Protein AF-0000000075576598 (afdb_homodimer)

Solvent-accessible surface area (backbone atoms only — not comparable to full-atom values): 20747 Å² total; per-residue (Å²): 128,81,46,74,63,54,49,51,51,50,49,50,48,50,45,45,48,57,36,39,49,54,46,30,32,75,62,30,85,80,53,54,67,56,58,34,17,59,72,52,70,47,54,59,67,58,51,39,74,74,27,81,37,72,65,52,43,52,38,51,49,52,49,52,54,37,48,53,52,48,55,60,49,48,61,40,56,72,62,70,50,54,66,66,57,51,54,49,52,55,50,52,56,44,54,78,41,38,56,36,50,44,39,42,68,51,42,44,83,76,47,56,69,68,45,43,50,52,52,50,50,40,52,48,51,52,46,51,48,50,48,62,47,44,48,62,36,48,76,67,63,42,39,50,99,58,61,64,68,55,57,48,44,45,53,52,6,37,55,49,38,47,52,65,44,22,86,79,75,39,93,67,62,47,59,71,75,38,41,66,60,51,51,54,49,50,51,57,36,46,36,102,127,79,47,75,65,53,50,50,49,51,49,48,49,49,45,46,49,57,33,39,47,54,48,30,31,74,62,30,85,80,54,53,68,58,59,36,17,59,73,51,70,48,52,58,65,58,51,39,74,76,28,82,38,71,66,52,43,52,36,52,49,52,49,54,54,35,48,52,53,47,55,60,48,50,61,41,57,71,63,70,50,54,65,67,58,52,54,51,51,55,50,52,56,43,55,77,40,38,56,36,50,43,39,42,68,52,41,42,83,76,46,57,69,68,45,42,50,52,52,50,50,40,52,48,52,52,47,52,48,50,48,63,49,45,49,62,37,48,76,68,63,43,40,50,98,59,62,65,68,55,56,47,43,46,53,51,6,36,53,49,39,48,52,65,44,22,86,80,74,39,94,67,62,48,61,71,75,38,40,67,60,53,51,56,50,50,50,57,34,43,36,102

pLDDT: mean 93.0, std 6.24, range [63.25, 98.06]

InterPro domains:
  IPR001647 DNA-binding HTH domain, TetR-type [PF00440] (16-57)
  IPR001647 DNA-binding HTH domain, TetR-type [PR00455] (16-29)
  IPR001647 DNA-binding HTH domain, TetR-type [PR00455] (36-59)
  IPR001647 DNA-binding HTH domain, TetR-type [PS50977] (10-69)
  IPR009057 Homedomain-like superfamily [SSF46689] (3-84)
  IPR050624 Nucleoid occlusion factor SlmA/HTH-type transcriptional regulator [PTHR43479] (4-173)

Nearest PDB structures (foldseek):
  3vpr-assembly2_C  TM=7.554E-01  e=9.595E-07  Thermus thermophilus HB8
  6el2-assembly1_B  TM=7.027E-01  e=1.702E-04  Sulfolobus acidocaldarius
  4mxm-assembly1_B  TM=6.887E-01  e=2.163E-04  Pseudomonas fluorescens A506
  2hku-assembly1_B  TM=6.327E-01  e=2.062E-04  Rhodococcus jostii RHA1
  3dcf-assembly1_B  TM=6.807E-01  e=5.921E-04  Thermobifida fusca YX

Sequence (384 aa):
METKRQLQKAATRKLILDTAYQVYAEQGFTATTNKIAQAANVSHGTIFVHFPTVENLISCLLEEFGIEINEQLHSLSEQDENLETFLDAHITILIRYEKFYQRLISEISLLPEQARFIYINMQSVVSFHLNNVLIRYQTKNLIKDIPMHLIFNTWLGLLHYYLSNSFIFTTGSVLTEFKDELISNYIKLIKKMETKRQLQKAATRKLILDTAYQVYAEQGFTATTNKIAQAANVSHGTIFVHFPTVENLISCLLEEFGIEINEQLHSLSEQDENLETFLDAHITILIRYEKFYQRLISEISLLPEQARFIYINMQSVVSFHLNNVLIRYQTKNLIKDIPMHLIFNTWLGLLHYYLSNSFIFTTGSVLTEFKDELISNYIKLIKK

Organism: Acetobacterium woodii (strain ATCC 29683 / DSM 1030 / JCM 2381 / KCTC 1655 / WB1) (NCBI:txid931626)

Secondary structure (DSSP, 8-state):
---HHHHHHHHHHHHHHHHHHHHHHHH-TT--HHHHHHHHTS-HHHHHHH-SSHHHHHHHHHHHHHHHHHHHHHHHHHTT--HHHHHHHHHHHHHHTHHHHHHHHHHGGGS-HHHHHHHHHHHHHHHHHHHHHHHHHHHTT-B-S--HHHHHHHHHHHHHHHHHTHHHH-SS-HHHHHHHHHHHHHHHHHB-/---HHHHHHHHHHHHHHHHHHHHHHHH-TT--HHHHHHHHTS-HHHHHHH-SSHHHHHHHHHHHHHHHHHHHHHHHHHTT--HHHHHHHHHHHHHHTHHHHHHHHHHGGGS-HHHHHHHHHHHHHHHHHHHHHHHHHHHTT-B-S--HHHHHHHHHHHHHHHHHTHHHH-SS-HHHHHHHHHHHHHHHHHB-

Radius of gyration: 23.35 Å; Cα contacts (8 Å, |Δi|>4): 388; chains: 2; bounding box: 58×81×36 Å

Structure (mmCIF, N/CA/C/O backbone):
data_AF-0000000075576598-model_v1
#
loop_
_entity.id
_entity.type
_entity.pdbx_description
1 polymer 'Transcriptional regulator TetR family'
#
loop_
_atom_site.group_PDB
_atom_site.id
_atom_site.type_symbol
_atom_site.label_atom_id
_atom_site.label_alt_id
_atom_site.label_comp_id
_atom_site.label_asym_id
_atom_site.label_entity_id
_atom_site.label_seq_id
_atom_site.pdbx_PDB_ins_code
_atom_site.Cartn_x
_atom_site.Cartn_y
_atom_site.Cartn_z
_atom_site.occupancy
_atom_site.B_iso_or_equiv
_atom_site.auth_seq_id
_atom_site.auth_comp_id
_atom_site.auth_asym_id
_atom_site.auth_atom_id
_atom_site.pdbx_PDB_model_num
ATOM 1 N N . MET A 1 1 ? 8.547 -40.344 -20.578 1 63.53 1 MET A N 1
ATOM 2 C CA . MET A 1 1 ? 9.031 -40.594 -19.219 1 63.53 1 MET A CA 1
ATOM 3 C C . MET A 1 1 ? 10.188 -39.656 -18.891 1 63.53 1 MET A C 1
ATOM 5 O O . MET A 1 1 ? 11.133 -39.5 -19.672 1 63.53 1 MET A O 1
ATOM 9 N N . GLU A 1 2 ? 9.922 -38.656 -17.969 1 73.94 2 GLU A N 1
ATOM 10 C CA . GLU A 1 2 ? 10.992 -37.719 -17.688 1 73.94 2 GLU A CA 1
ATOM 11 C C . GLU A 1 2 ? 12.266 -38.438 -17.234 1 73.94 2 GLU A C 1
ATOM 13 O O . GLU A 1 2 ? 12.211 -39.375 -16.438 1 73.94 2 GLU A O 1
ATOM 18 N N . THR A 1 3 ? 13.344 -38.438 -17.859 1 83.69 3 THR A N 1
ATOM 19 C CA . THR A 1 3 ? 14.641 -39 -17.516 1 83.69 3 THR A CA 1
ATOM 20 C C . THR A 1 3 ? 15.102 -38.5 -16.141 1 83.69 3 THR A C 1
ATOM 22 O O . THR A 1 3 ? 14.547 -37.531 -15.617 1 83.69 3 THR A O 1
ATOM 25 N N . LYS A 1 4 ? 15.828 -39.344 -15.438 1 86.94 4 LYS A N 1
ATOM 26 C CA . LYS A 1 4 ? 16.391 -38.969 -14.133 1 86.94 4 LYS A CA 1
ATOM 27 C C . LYS A 1 4 ? 16.969 -37.562 -14.164 1 86.94 4 LYS A C 1
ATOM 29 O O . LYS A 1 4 ? 16.797 -36.781 -13.211 1 86.94 4 LYS A O 1
ATOM 34 N N . ARG A 1 5 ? 17.578 -37.219 -15.25 1 88.31 5 ARG A N 1
ATOM 35 C CA . ARG A 1 5 ? 18.203 -35.906 -15.406 1 88.31 5 ARG A CA 1
ATOM 36 C C . ARG A 1 5 ? 17.156 -34.812 -15.453 1 88.31 5 ARG A C 1
ATOM 38 O O . ARG A 1 5 ? 17.344 -33.75 -14.867 1 88.31 5 ARG A O 1
ATOM 45 N N . GLN A 1 6 ? 16.109 -35.031 -16.203 1 87.69 6 GLN A N 1
ATOM 46 C CA . GLN A 1 6 ? 15.031 -34.062 -16.312 1 87.69 6 GLN A CA 1
ATOM 47 C C . GLN A 1 6 ? 14.352 -33.844 -14.961 1 87.69 6 GLN A C 1
ATOM 49 O O . GLN A 1 6 ? 14 -32.719 -14.617 1 87.69 6 GLN A O 1
ATOM 54 N N . LEU A 1 7 ? 14.258 -34.844 -14.219 1 88.94 7 LEU A N 1
ATOM 55 C CA . LEU A 1 7 ? 13.648 -34.781 -12.898 1 88.94 7 LEU A CA 1
ATOM 56 C C . LEU A 1 7 ? 14.531 -33.969 -11.938 1 88.94 7 LEU A C 1
ATOM 58 O O . LEU A 1 7 ? 14.023 -33.188 -11.133 1 88.94 7 LEU A O 1
ATOM 62 N N . GLN A 1 8 ? 15.766 -34.281 -12.016 1 89 8 GLN A N 1
ATOM 63 C CA . GLN A 1 8 ? 16.703 -33.562 -11.164 1 89 8 GLN A CA 1
ATOM 64 C C . GLN A 1 8 ? 16.734 -32.062 -11.516 1 89 8 GLN A C 1
ATOM 66 O O . GLN A 1 8 ? 16.812 -31.234 -10.625 1 89 8 GLN A O 1
ATOM 71 N N . LYS A 1 9 ? 16.672 -31.812 -12.805 1 91.31 9 LYS A N 1
ATOM 72 C CA . LYS A 1 9 ? 16.656 -30.422 -13.266 1 91.31 9 LYS A CA 1
ATOM 73 C C . LYS A 1 9 ? 15.406 -29.703 -12.766 1 91.31 9 LYS A C 1
ATOM 75 O O . LYS A 1 9 ? 15.484 -28.562 -12.297 1 91.31 9 LYS A O 1
ATOM 80 N N . ALA A 1 10 ? 14.336 -30.391 -12.891 1 92.25 10 ALA A N 1
ATOM 81 C CA . ALA A 1 10 ? 13.078 -29.812 -12.438 1 92.25 10 ALA A CA 1
ATOM 82 C C . ALA A 1 10 ? 13.086 -29.594 -10.922 1 92.25 10 ALA A C 1
ATOM 84 O O . ALA A 1 10 ? 12.562 -28.594 -10.43 1 92.25 10 ALA A O 1
ATOM 85 N N . ALA A 1 11 ? 13.656 -30.469 -10.234 1 94 11 ALA A N 1
ATOM 86 C CA . ALA A 1 11 ? 13.742 -30.375 -8.781 1 94 11 ALA A CA 1
ATOM 87 C C . ALA A 1 11 ? 14.625 -29.203 -8.359 1 94 11 ALA A C 1
ATOM 89 O O . ALA A 1 11 ? 14.305 -28.484 -7.406 1 94 11 ALA A O 1
ATOM 90 N N . THR A 1 12 ? 15.719 -29.047 -9.078 1 95.06 12 THR A N 1
ATOM 91 C CA . THR A 1 12 ? 16.609 -27.938 -8.789 1 95.06 12 THR A CA 1
ATOM 92 C C . THR A 1 12 ? 15.938 -26.594 -9.086 1 95.06 12 THR A C 1
ATOM 94 O O . THR A 1 12 ? 16.062 -25.656 -8.305 1 95.06 12 THR A O 1
ATOM 97 N N . ARG A 1 13 ? 15.273 -26.578 -10.195 1 95.75 13 ARG A N 1
ATOM 98 C CA . ARG A 1 13 ? 14.547 -25.359 -10.57 1 95.75 13 ARG A CA 1
ATOM 99 C C . ARG A 1 13 ? 13.531 -24.984 -9.492 1 95.75 13 ARG A C 1
ATOM 101 O O . ARG A 1 13 ? 13.438 -23.812 -9.102 1 95.75 13 ARG A O 1
ATOM 108 N N . LYS A 1 14 ? 12.781 -25.969 -9.023 1 96 14 LYS A N 1
ATOM 109 C CA . LYS A 1 14 ? 11.797 -25.75 -7.973 1 96 14 LYS A CA 1
ATOM 110 C C . LYS A 1 14 ? 12.461 -25.281 -6.68 1 96 14 LYS A C 1
ATOM 112 O O . LYS A 1 14 ? 11.961 -24.375 -6.004 1 96 14 LYS A O 1
ATOM 117 N N . LEU A 1 15 ? 13.523 -25.906 -6.363 1 96.62 15 LEU A N 1
ATOM 118 C CA . LEU A 1 15 ? 14.281 -25.531 -5.172 1 96.62 15 LEU A CA 1
ATOM 119 C C . LEU A 1 15 ? 14.711 -24.078 -5.234 1 96.62 15 LEU A C 1
ATOM 121 O O . LEU A 1 15 ? 14.594 -23.344 -4.246 1 96.62 15 LEU A O 1
ATOM 125 N N . ILE A 1 16 ? 15.172 -23.688 -6.391 1 96.88 16 ILE A N 1
ATOM 126 C CA . ILE A 1 16 ? 15.633 -22.312 -6.582 1 96.88 16 ILE A CA 1
ATOM 127 C C . ILE A 1 16 ? 14.469 -21.344 -6.418 1 96.88 16 ILE A C 1
ATOM 129 O O . ILE A 1 16 ? 14.578 -20.328 -5.727 1 96.88 16 ILE A O 1
ATOM 133 N N . LEU A 1 17 ? 13.375 -21.688 -7.004 1 96.62 17 LEU A N 1
ATOM 134 C CA . LEU A 1 17 ? 12.195 -20.828 -6.922 1 96.62 17 LEU A CA 1
ATOM 135 C C . LEU A 1 17 ? 11.703 -20.719 -5.484 1 96.62 17 LEU A C 1
ATOM 137 O O . LEU A 1 17 ? 11.422 -19.609 -5.004 1 96.62 17 LEU A O 1
ATOM 141 N N . ASP A 1 18 ? 11.648 -21.828 -4.805 1 96.38 18 ASP A N 1
ATOM 142 C CA . ASP A 1 18 ? 11.203 -21.828 -3.414 1 96.38 18 ASP A CA 1
ATOM 143 C C . ASP A 1 18 ? 12.125 -20.984 -2.535 1 96.38 18 ASP A C 1
ATOM 145 O O . ASP A 1 18 ? 11.648 -20.266 -1.661 1 96.38 18 ASP A O 1
ATOM 149 N N . THR A 1 19 ? 13.352 -21.125 -2.797 1 97.69 19 THR A N 1
ATOM 150 C CA . THR A 1 19 ? 14.336 -20.344 -2.047 1 97.69 19 THR A CA 1
ATOM 151 C C . THR A 1 19 ? 14.227 -18.859 -2.371 1 97.69 19 THR A C 1
ATOM 153 O O . THR A 1 19 ? 14.352 -18.016 -1.483 1 97.69 19 THR A O 1
ATOM 156 N N . ALA A 1 20 ? 14.023 -18.594 -3.635 1 97.31 20 ALA A N 1
ATOM 157 C CA . ALA A 1 20 ? 13.867 -17.203 -4.059 1 97.31 20 ALA A CA 1
ATOM 158 C C . ALA A 1 20 ? 12.688 -16.547 -3.348 1 97.31 20 ALA A C 1
ATOM 160 O O . ALA A 1 20 ? 12.781 -15.383 -2.928 1 97.31 20 ALA A O 1
ATOM 161 N N . TYR A 1 21 ? 11.602 -17.266 -3.139 1 96.31 21 TYR A N 1
ATOM 162 C CA . TYR A 1 21 ? 10.461 -16.766 -2.391 1 96.31 21 TYR A CA 1
ATOM 163 C C . TYR A 1 21 ? 10.883 -16.266 -1.012 1 96.31 21 TYR A C 1
ATOM 165 O O . TYR A 1 21 ? 10.523 -15.164 -0.6 1 96.31 21 TYR A O 1
ATOM 173 N N . GLN A 1 22 ? 11.656 -17.062 -0.402 1 96.25 22 GLN A N 1
ATOM 174 C CA . GLN A 1 22 ? 12.07 -16.766 0.968 1 96.25 22 GLN A CA 1
ATOM 175 C C . GLN A 1 22 ? 13.031 -15.586 1.016 1 96.25 22 GLN A C 1
ATOM 177 O O . GLN A 1 22 ? 12.891 -14.703 1.867 1 96.25 22 GLN A O 1
ATOM 182 N N . VAL A 1 23 ? 13.953 -15.586 0.118 1 97.5 23 VAL A N 1
ATOM 183 C CA . VAL A 1 23 ? 14.969 -14.539 0.1 1 97.5 23 VAL A CA 1
ATOM 184 C C . VAL A 1 23 ? 14.312 -13.188 -0.215 1 97.5 23 VAL A C 1
ATOM 186 O O . VAL A 1 23 ? 14.562 -12.195 0.472 1 97.5 23 VAL A O 1
ATOM 189 N N . TYR A 1 24 ? 13.438 -13.195 -1.215 1 96.56 24 TYR A N 1
ATOM 190 C CA . TYR A 1 24 ? 12.773 -11.961 -1.596 1 96.56 24 TYR A CA 1
ATOM 191 C C . TYR A 1 24 ? 11.812 -11.5 -0.504 1 96.56 24 TYR A C 1
ATOM 193 O O . TYR A 1 24 ? 11.633 -10.297 -0.291 1 96.56 24 TYR A O 1
ATOM 201 N N . ALA A 1 25 ? 11.219 -12.422 0.207 1 95 25 ALA A N 1
ATOM 202 C CA . ALA A 1 25 ? 10.344 -12.07 1.32 1 95 25 ALA A CA 1
ATOM 203 C C . ALA A 1 25 ? 11.117 -11.359 2.428 1 95 25 ALA A C 1
ATOM 205 O O . ALA A 1 25 ? 10.617 -10.406 3.023 1 95 25 ALA A O 1
ATOM 206 N N . GLU A 1 26 ? 12.312 -11.75 2.654 1 93.38 26 GLU A N 1
ATOM 207 C CA . GLU A 1 26 ? 13.102 -11.25 3.779 1 93.38 26 GLU A CA 1
ATOM 208 C C . GLU A 1 26 ? 13.922 -10.023 3.385 1 93.38 26 GLU A C 1
ATOM 210 O O . GLU A 1 26 ? 14.023 -9.07 4.156 1 93.38 26 GLU A O 1
ATOM 215 N N . GLN A 1 27 ? 14.422 -10.062 2.162 1 93.5 27 GLN A N 1
ATOM 216 C CA . GLN A 1 27 ? 15.43 -9.062 1.827 1 93.5 27 GLN A CA 1
ATOM 217 C C . GLN A 1 27 ? 14.93 -8.125 0.729 1 93.5 27 GLN A C 1
ATOM 219 O O . GLN A 1 27 ? 15.578 -7.121 0.423 1 93.5 27 GLN A O 1
ATOM 224 N N . GLY A 1 28 ? 13.781 -8.461 0.166 1 93.56 28 GLY A N 1
ATOM 225 C CA . GLY A 1 28 ? 13.273 -7.645 -0.929 1 93.56 28 GLY A CA 1
ATOM 226 C C . GLY A 1 28 ? 13.789 -8.086 -2.287 1 93.56 28 GLY A C 1
ATOM 227 O O . GLY A 1 28 ? 14.648 -8.961 -2.375 1 93.56 28 GLY A O 1
ATOM 228 N N . PHE A 1 29 ? 13.367 -7.426 -3.328 1 94.5 29 PHE A N 1
ATOM 229 C CA . PHE A 1 29 ? 13.656 -7.84 -4.695 1 94.5 29 PHE A CA 1
ATOM 230 C C . PHE A 1 29 ? 15.023 -7.324 -5.145 1 94.5 29 PHE A C 1
ATOM 232 O O . PHE A 1 29 ? 15.477 -7.641 -6.242 1 94.5 29 PHE A O 1
ATOM 239 N N . THR A 1 30 ? 15.672 -6.594 -4.309 1 91.31 30 THR A N 1
ATOM 240 C CA . THR A 1 30 ? 17.016 -6.129 -4.609 1 91.31 30 THR A CA 1
ATOM 241 C C . THR A 1 30 ? 18.047 -7.18 -4.215 1 91.31 30 THR A C 1
ATOM 243 O O . THR A 1 30 ? 19.234 -7.043 -4.531 1 91.31 30 THR A O 1
ATOM 246 N N . ALA A 1 31 ? 17.562 -8.164 -3.529 1 94.94 31 ALA A N 1
ATOM 247 C CA . ALA A 1 31 ? 18.484 -9.25 -3.166 1 94.94 31 ALA A CA 1
ATOM 248 C C . ALA A 1 31 ? 19.141 -9.852 -4.406 1 94.94 31 ALA A C 1
ATOM 250 O O . ALA A 1 31 ? 18.484 -10.039 -5.43 1 94.94 31 ALA A O 1
ATOM 251 N N . THR A 1 32 ? 20.359 -10.188 -4.309 1 94.94 32 THR A N 1
ATOM 252 C CA . THR A 1 32 ? 21.125 -10.68 -5.449 1 94.94 32 THR A CA 1
ATOM 253 C C . THR A 1 32 ? 20.859 -12.164 -5.672 1 94.94 32 THR A C 1
ATOM 255 O O . THR A 1 32 ? 20.438 -12.875 -4.754 1 94.94 32 THR A O 1
ATOM 258 N N . THR A 1 33 ? 21.172 -12.562 -6.906 1 96.38 33 THR A N 1
ATOM 259 C CA . THR A 1 33 ? 21.016 -13.977 -7.227 1 96.38 33 THR A CA 1
ATOM 260 C C . THR A 1 33 ? 22.047 -14.812 -6.465 1 96.38 33 THR A C 1
ATOM 262 O O . THR A 1 33 ? 21.828 -15.992 -6.199 1 96.38 33 THR A O 1
ATOM 265 N N . ASN A 1 34 ? 23.109 -14.188 -6.062 1 96.69 34 ASN A N 1
ATOM 266 C CA . ASN A 1 34 ? 24.109 -14.883 -5.25 1 96.69 34 ASN A CA 1
ATOM 267 C C . ASN A 1 34 ? 23.531 -15.297 -3.898 1 96.69 34 ASN A C 1
ATOM 269 O O . ASN A 1 34 ? 23.812 -16.391 -3.41 1 96.69 34 ASN A O 1
ATOM 273 N N . LYS A 1 35 ? 22.797 -14.516 -3.291 1 97.56 35 LYS A N 1
ATOM 274 C CA . LYS A 1 35 ? 22.156 -14.844 -2.018 1 97.56 35 LYS A CA 1
ATOM 275 C C . LYS A 1 35 ? 21.203 -16.016 -2.166 1 97.56 35 LYS A C 1
ATOM 277 O O . LYS A 1 35 ? 21.109 -16.875 -1.283 1 97.56 35 LYS A O 1
ATOM 282 N N . ILE A 1 36 ? 20.5 -16.047 -3.277 1 97.81 36 ILE A N 1
ATOM 283 C CA . ILE A 1 36 ? 19.562 -17.141 -3.557 1 97.81 36 ILE A CA 1
ATOM 284 C C . ILE A 1 36 ? 20.344 -18.438 -3.764 1 97.81 36 ILE A C 1
ATOM 286 O O . ILE A 1 36 ? 19.953 -19.484 -3.232 1 97.81 36 ILE A O 1
ATOM 290 N N . ALA A 1 37 ? 21.422 -18.344 -4.492 1 98.06 37 ALA A N 1
ATOM 291 C CA . ALA A 1 37 ? 22.266 -19.516 -4.742 1 98.06 37 ALA A CA 1
ATOM 292 C C . ALA A 1 37 ? 22.797 -20.094 -3.434 1 98.06 37 ALA A C 1
ATOM 294 O O . ALA A 1 37 ? 22.719 -21.297 -3.199 1 98.06 37 ALA A O 1
ATOM 295 N N . GLN A 1 38 ? 23.281 -19.203 -2.617 1 97.81 38 GLN A N 1
ATOM 296 C CA . GLN A 1 38 ? 23.828 -19.609 -1.327 1 97.81 38 GLN A CA 1
ATOM 297 C C . GLN A 1 38 ? 22.75 -20.266 -0.458 1 97.81 38 GLN A C 1
ATOM 299 O O . GLN A 1 38 ? 22.984 -21.312 0.131 1 97.81 38 GLN A O 1
ATOM 304 N N . ALA A 1 39 ? 21.656 -19.672 -0.454 1 97.25 39 ALA A N 1
ATOM 305 C CA . ALA A 1 39 ? 20.562 -20.188 0.366 1 97.25 39 ALA A CA 1
ATOM 306 C C . ALA A 1 39 ? 20.062 -21.531 -0.16 1 97.25 39 ALA A C 1
ATOM 308 O O . ALA A 1 39 ? 19.641 -22.391 0.616 1 97.25 39 ALA A O 1
ATOM 309 N N . ALA A 1 40 ? 20.078 -21.703 -1.452 1 97.25 40 ALA A N 1
ATOM 310 C CA . ALA A 1 40 ? 19.609 -22.938 -2.09 1 97.25 40 ALA A CA 1
ATOM 311 C C . ALA A 1 40 ? 20.719 -23.969 -2.137 1 97.25 40 ALA A C 1
ATOM 313 O O . ALA A 1 40 ? 20.484 -25.109 -2.553 1 97.25 40 ALA A O 1
ATOM 314 N N . ASN A 1 41 ? 21.859 -23.562 -1.749 1 97.38 41 ASN A N 1
ATOM 315 C CA . ASN A 1 41 ? 23.031 -24.438 -1.771 1 97.38 41 ASN A CA 1
ATOM 316 C C . ASN A 1 41 ? 23.312 -24.938 -3.182 1 97.38 41 ASN A C 1
ATOM 318 O O . ASN A 1 41 ? 23.484 -26.141 -3.393 1 97.38 41 ASN A O 1
ATOM 322 N N . VAL A 1 42 ? 23.344 -24.047 -4.098 1 96.94 42 VAL A N 1
ATOM 323 C CA . VAL A 1 42 ? 23.734 -24.312 -5.48 1 96.94 42 VAL A CA 1
ATOM 324 C C . VAL A 1 42 ? 24.75 -23.25 -5.93 1 96.94 42 VAL A C 1
ATOM 326 O O . VAL A 1 42 ? 24.938 -22.25 -5.254 1 96.94 42 VAL A O 1
ATOM 329 N N . SER A 1 43 ? 25.422 -23.547 -6.98 1 95.31 43 SER A N 1
ATOM 330 C CA . SER A 1 43 ? 26.344 -22.562 -7.516 1 95.31 43 SER A CA 1
ATOM 331 C C . SER A 1 43 ? 25.609 -21.391 -8.148 1 95.31 43 SER A C 1
ATOM 333 O O . SER A 1 43 ? 24.453 -21.531 -8.586 1 95.31 43 SER A O 1
ATOM 335 N N . HIS A 1 44 ? 26.219 -20.266 -8.125 1 95.38 44 HIS A N 1
ATOM 336 C CA . HIS A 1 44 ? 25.625 -19.094 -8.758 1 95.38 44 HIS A CA 1
ATOM 337 C C . HIS A 1 44 ? 25.328 -19.344 -10.234 1 95.38 44 HIS A C 1
ATOM 339 O O . HIS A 1 44 ? 24.281 -18.922 -10.742 1 95.38 44 HIS A O 1
ATOM 345 N N . GLY A 1 45 ? 26.203 -20.047 -10.93 1 95.12 45 GLY A N 1
ATOM 346 C CA . GLY A 1 45 ? 26 -20.406 -12.328 1 95.12 45 GLY A CA 1
ATOM 347 C C . GLY A 1 45 ? 24.766 -21.266 -12.547 1 95.12 45 GLY A C 1
ATOM 348 O O . GLY A 1 45 ? 24.094 -21.141 -13.57 1 95.12 45 GLY A O 1
ATOM 349 N N . THR A 1 46 ? 24.516 -22.156 -11.633 1 95.69 46 THR A N 1
ATOM 350 C CA . THR A 1 46 ? 23.359 -23.047 -11.703 1 95.69 46 THR A CA 1
ATOM 351 C C . THR A 1 46 ? 22.062 -22.25 -11.789 1 95.69 46 THR A C 1
ATOM 353 O O . THR A 1 46 ? 21.125 -22.641 -12.5 1 95.69 46 THR A O 1
ATOM 356 N N . ILE A 1 47 ? 21.984 -21.078 -11.094 1 97.06 47 ILE A N 1
ATOM 357 C CA . ILE A 1 47 ? 20.812 -20.203 -11.156 1 97.06 47 ILE A CA 1
ATOM 358 C C . ILE A 1 47 ? 20.547 -19.797 -12.602 1 97.06 47 ILE A C 1
ATOM 360 O O . ILE A 1 47 ? 19.422 -19.906 -13.094 1 97.06 47 ILE A O 1
ATOM 364 N N . PHE A 1 48 ? 21.562 -19.5 -13.344 1 96 48 PHE A N 1
ATOM 365 C CA . PHE A 1 48 ? 21.422 -18.906 -14.672 1 96 48 PHE A CA 1
ATOM 366 C C . PHE A 1 48 ? 21.219 -20 -15.719 1 96 48 PHE A C 1
ATOM 368 O O . PHE A 1 48 ? 20.781 -19.719 -16.844 1 96 48 PHE A O 1
ATOM 375 N N . VAL A 1 49 ? 21.625 -21.188 -15.391 1 95.88 49 VAL A N 1
ATOM 376 C CA . VAL A 1 49 ? 21.266 -22.328 -16.234 1 95.88 49 VAL A CA 1
ATOM 377 C C . VAL A 1 49 ? 19.75 -22.453 -16.312 1 95.88 49 VAL A C 1
ATOM 379 O O . VAL A 1 49 ? 19.188 -22.734 -17.375 1 95.88 49 VAL A O 1
ATOM 382 N N . HIS A 1 50 ? 19.125 -22.203 -15.195 1 96.5 50 HIS A N 1
ATOM 383 C CA . HIS A 1 50 ? 17.688 -22.375 -15.102 1 96.5 50 HIS A CA 1
ATOM 384 C C . HIS A 1 50 ? 16.953 -21.062 -15.398 1 96.5 50 HIS A C 1
ATOM 386 O O . HIS A 1 50 ? 15.828 -21.078 -15.906 1 96.5 50 HIS A O 1
ATOM 392 N N . PHE A 1 51 ? 17.578 -19.938 -15.023 1 97.5 51 PHE A N 1
ATOM 393 C CA . PHE A 1 51 ? 17.031 -18.594 -15.195 1 97.5 51 PHE A CA 1
ATOM 394 C C . PHE A 1 51 ? 18.047 -17.656 -15.82 1 97.5 51 PHE A C 1
ATOM 396 O O . PHE A 1 51 ? 18.859 -17.047 -15.109 1 97.5 51 PHE A O 1
ATOM 403 N N . PRO A 1 52 ? 17.922 -17.469 -17.094 1 96.38 52 PRO A N 1
ATOM 404 C CA . PRO A 1 52 ? 18.969 -16.781 -17.828 1 96.38 52 PRO A CA 1
ATOM 405 C C . PRO A 1 52 ? 19.219 -15.352 -17.328 1 96.38 52 PRO A C 1
ATOM 407 O O . PRO A 1 52 ? 20.312 -14.812 -17.5 1 96.38 52 PRO A O 1
ATOM 410 N N . THR A 1 53 ? 18.078 -14.742 -16.812 1 95.62 53 THR A N 1
ATOM 411 C CA . THR A 1 53 ? 18.203 -13.398 -16.25 1 95.62 53 THR A CA 1
ATOM 412 C C . THR A 1 53 ? 17.453 -13.289 -14.93 1 95.62 53 THR A C 1
ATOM 414 O O . THR A 1 53 ? 16.594 -14.109 -14.633 1 95.62 53 THR A O 1
ATOM 417 N N . VAL A 1 54 ? 17.844 -12.32 -14.195 1 95.25 54 VAL A N 1
ATOM 418 C CA . VAL A 1 54 ? 17.141 -12.047 -12.945 1 95.25 54 VAL A CA 1
ATOM 419 C C . VAL A 1 54 ? 15.672 -11.75 -13.227 1 95.25 54 VAL A C 1
ATOM 421 O O . VAL A 1 54 ? 14.789 -12.18 -12.477 1 95.25 54 VAL A O 1
ATOM 424 N N . GLU A 1 55 ? 15.391 -11.047 -14.312 1 95.81 55 GLU A N 1
ATOM 425 C CA . GLU A 1 55 ? 14.023 -10.734 -14.719 1 95.81 55 GLU A CA 1
ATOM 426 C C . GLU A 1 55 ? 13.227 -12.008 -15 1 95.81 55 GLU A C 1
ATOM 428 O O . GLU A 1 55 ? 12.055 -12.109 -14.633 1 95.81 55 GLU A O 1
ATOM 433 N N . ASN A 1 56 ? 13.891 -12.852 -15.664 1 96.88 56 ASN A N 1
ATOM 434 C CA . ASN A 1 56 ? 13.242 -14.133 -15.938 1 96.88 56 ASN A CA 1
ATOM 435 C C . ASN A 1 56 ? 12.914 -14.891 -14.656 1 96.88 56 ASN A C 1
ATOM 437 O O . ASN A 1 56 ? 11.844 -15.484 -14.539 1 96.88 56 ASN A O 1
ATOM 441 N N . LEU A 1 57 ? 13.852 -14.922 -13.742 1 97.12 57 LEU A N 1
ATOM 442 C CA . LEU A 1 57 ? 13.625 -15.57 -12.453 1 97.12 57 LEU A CA 1
ATOM 443 C C . LEU A 1 57 ? 12.406 -14.984 -11.75 1 97.12 57 LEU A C 1
ATOM 445 O O . LEU A 1 57 ? 11.516 -15.719 -11.32 1 97.12 57 LEU A O 1
ATOM 449 N N . ILE A 1 58 ? 12.328 -13.633 -11.711 1 97.44 58 ILE A N 1
ATOM 450 C CA . ILE A 1 58 ? 11.242 -12.922 -11.039 1 97.44 58 ILE A CA 1
ATOM 451 C C . ILE A 1 58 ? 9.922 -13.211 -11.75 1 97.44 58 ILE A C 1
ATOM 453 O O . ILE A 1 58 ? 8.906 -13.469 -11.109 1 97.44 58 ILE A O 1
ATOM 457 N N . SER A 1 59 ? 9.953 -13.195 -13.062 1 97.31 59 SER A N 1
ATOM 458 C CA . SER A 1 59 ? 8.758 -13.484 -13.844 1 97.31 59 SER A CA 1
ATOM 459 C C . SER A 1 59 ? 8.234 -14.883 -13.555 1 97.31 59 SER A C 1
ATOM 461 O O . SER A 1 59 ? 7.031 -15.078 -13.352 1 97.31 59 SER A O 1
ATOM 463 N N . CYS A 1 60 ? 9.117 -15.82 -13.523 1 96.81 60 CYS A N 1
ATOM 464 C CA . CYS A 1 60 ? 8.734 -17.203 -13.258 1 96.81 60 CYS A CA 1
ATOM 465 C C . CYS A 1 60 ? 8.164 -17.344 -11.852 1 96.81 60 CYS A C 1
ATOM 467 O O . CYS A 1 60 ? 7.184 -18.062 -11.641 1 96.81 60 CYS A O 1
ATOM 469 N N . LEU A 1 61 ? 8.781 -16.688 -10.945 1 96.75 61 LEU A N 1
ATOM 470 C CA . LEU A 1 61 ? 8.305 -16.688 -9.57 1 96.75 61 LEU A CA 1
ATOM 471 C C . LEU A 1 61 ? 6.875 -16.172 -9.484 1 96.75 61 LEU A C 1
ATOM 473 O O . LEU A 1 61 ? 6.016 -16.812 -8.867 1 96.75 61 LEU A O 1
ATOM 477 N N . LEU A 1 62 ? 6.594 -15.039 -10.094 1 97.62 62 LEU A N 1
ATOM 478 C CA . LEU A 1 62 ? 5.277 -14.406 -10.062 1 97.62 62 LEU A CA 1
ATOM 479 C C . LEU A 1 62 ? 4.254 -15.258 -10.812 1 97.62 62 LEU A C 1
ATOM 481 O O . LEU A 1 62 ? 3.094 -15.344 -10.398 1 97.62 62 LEU A O 1
ATOM 485 N N . GLU A 1 63 ? 4.703 -15.836 -11.906 1 97.12 63 GLU A N 1
ATOM 486 C CA . GLU A 1 63 ? 3.811 -16.703 -12.672 1 97.12 63 GLU A CA 1
ATOM 487 C C . GLU A 1 63 ? 3.354 -17.891 -11.836 1 97.12 63 GLU A C 1
ATOM 489 O O . GLU A 1 63 ? 2.168 -18.234 -11.828 1 97.12 63 GLU A O 1
ATOM 494 N N . GLU A 1 64 ? 4.301 -18.484 -11.195 1 95.62 64 GLU A N 1
ATOM 495 C CA . GLU A 1 64 ? 3.965 -19.625 -10.344 1 95.62 64 GLU A CA 1
ATOM 496 C C . GLU A 1 64 ? 3.012 -19.203 -9.227 1 95.62 64 GLU A C 1
ATOM 498 O O . GLU A 1 64 ? 2.055 -19.922 -8.922 1 95.62 64 GLU A O 1
ATOM 503 N N . PHE A 1 65 ? 3.299 -18.109 -8.594 1 95.88 65 PHE A N 1
ATOM 504 C CA . PHE A 1 65 ? 2.426 -17.562 -7.562 1 95.88 65 PHE A CA 1
ATOM 505 C C . PHE A 1 65 ? 1.025 -17.328 -8.109 1 95.88 65 PHE A C 1
ATOM 507 O O . PHE A 1 65 ? 0.031 -17.672 -7.477 1 95.88 65 PHE A O 1
ATOM 514 N N . GLY A 1 66 ? 0.934 -16.75 -9.305 1 95.69 66 GLY A N 1
ATOM 515 C CA . GLY A 1 66 ? -0.339 -16.5 -9.961 1 95.69 66 GLY A CA 1
ATOM 516 C C . GLY A 1 66 ? -1.112 -17.766 -10.273 1 95.69 66 GLY A C 1
ATOM 517 O O . GLY A 1 66 ? -2.338 -17.797 -10.148 1 95.69 66 GLY A O 1
ATOM 518 N N . ILE A 1 67 ? -0.398 -18.766 -10.672 1 94.62 67 ILE A N 1
ATOM 519 C CA . ILE A 1 67 ? -1.016 -20.047 -10.992 1 94.62 67 ILE A CA 1
ATOM 520 C C . ILE A 1 67 ? -1.651 -20.641 -9.734 1 94.62 67 ILE A C 1
ATOM 522 O O . ILE A 1 67 ? -2.77 -21.172 -9.789 1 94.62 67 ILE A O 1
ATOM 526 N N . GLU A 1 68 ? -0.961 -20.531 -8.656 1 93.5 68 GLU A N 1
ATOM 527 C CA . GLU A 1 68 ? -1.498 -21.047 -7.398 1 93.5 68 GLU A CA 1
ATOM 528 C C . GLU A 1 68 ? -2.787 -20.328 -7.016 1 93.5 68 GLU A C 1
ATOM 530 O O . GLU A 1 68 ? -3.756 -20.953 -6.594 1 93.5 68 GLU A O 1
ATOM 535 N N . ILE A 1 69 ? -2.791 -19.016 -7.164 1 94.38 69 ILE A N 1
ATOM 536 C CA . ILE A 1 69 ? -3.977 -18.219 -6.867 1 94.38 69 ILE A CA 1
ATOM 537 C C . ILE A 1 69 ? -5.125 -18.641 -7.777 1 94.38 69 ILE A C 1
ATOM 539 O O . ILE A 1 69 ? -6.234 -18.906 -7.305 1 94.38 69 ILE A O 1
ATOM 543 N N . ASN A 1 70 ? -4.785 -18.734 -9.023 1 93.62 70 ASN A N 1
ATOM 544 C CA . ASN A 1 70 ? -5.801 -19.109 -10.008 1 93.62 70 ASN A CA 1
ATOM 545 C C . ASN A 1 70 ? -6.391 -20.484 -9.703 1 93.62 70 ASN A C 1
ATOM 547 O O . ASN A 1 70 ? -7.605 -20.672 -9.758 1 93.62 70 ASN A O 1
ATOM 551 N N . GLU A 1 71 ? -5.539 -21.406 -9.406 1 91.62 71 GLU A N 1
ATOM 552 C CA . GLU A 1 71 ? -5.992 -22.766 -9.148 1 91.62 71 GLU A CA 1
ATOM 553 C C . GLU A 1 71 ? -6.895 -22.828 -7.918 1 91.62 71 GLU A C 1
ATOM 555 O O . GLU A 1 71 ? -7.91 -23.531 -7.922 1 91.62 71 GLU A O 1
ATOM 560 N N . GLN A 1 72 ? -6.516 -22.125 -6.914 1 89.19 72 GLN A N 1
ATOM 561 C CA . GLN A 1 72 ? -7.301 -22.109 -5.684 1 89.19 72 GLN A CA 1
ATOM 562 C C . GLN A 1 72 ? -8.664 -21.469 -5.906 1 89.19 72 GLN A C 1
ATOM 564 O O . GLN A 1 72 ? -9.68 -21.969 -5.43 1 89.19 72 GLN A O 1
ATOM 569 N N . LEU A 1 73 ? -8.727 -20.375 -6.648 1 90.88 73 LEU A N 1
ATOM 570 C CA . LEU A 1 73 ? -9.953 -19.609 -6.832 1 90.88 73 LEU A CA 1
ATOM 571 C C . LEU A 1 73 ? -10.828 -20.234 -7.91 1 90.88 73 LEU A C 1
ATOM 573 O O . LEU A 1 73 ? -12.055 -20.156 -7.844 1 90.88 73 LEU A O 1
ATOM 577 N N . HIS A 1 74 ? -10.195 -20.844 -8.898 1 84.62 74 HIS A N 1
ATOM 578 C CA . HIS A 1 74 ? -10.938 -21.469 -9.984 1 84.62 74 HIS A CA 1
ATOM 579 C C . HIS A 1 74 ? -11.797 -22.625 -9.461 1 84.62 74 HIS A C 1
ATOM 581 O O . HIS A 1 74 ? -12.969 -22.734 -9.828 1 84.62 74 HIS A O 1
ATOM 587 N N . SER A 1 75 ? -11.266 -23.406 -8.656 1 78.5 75 SER A N 1
ATOM 588 C CA . SER A 1 75 ? -12 -24.547 -8.125 1 78.5 75 SER A CA 1
ATOM 589 C C . SER A 1 75 ? -13.211 -24.094 -7.32 1 78.5 75 SER A C 1
ATOM 591 O O . SER A 1 75 ? -14.266 -24.75 -7.363 1 78.5 75 SER A O 1
ATOM 593 N N . LEU A 1 76 ? -13.109 -22.969 -6.68 1 75.62 76 LEU A N 1
ATOM 594 C CA . LEU A 1 76 ? -14.18 -22.453 -5.84 1 75.62 76 LEU A CA 1
ATOM 595 C C . LEU A 1 76 ? -15.258 -21.781 -6.684 1 75.62 76 LEU A C 1
ATOM 597 O O . LEU A 1 76 ? -16.453 -21.906 -6.398 1 75.62 76 LEU A O 1
ATOM 601 N N . SER A 1 77 ? -14.836 -21.062 -7.621 1 66.62 77 SER A N 1
ATOM 602 C CA . SER A 1 77 ? -15.766 -20.344 -8.477 1 66.62 77 SER A CA 1
ATOM 603 C C . SER A 1 77 ? -16.656 -21.297 -9.266 1 66.62 77 SER A C 1
ATOM 605 O O . SER A 1 77 ? -17.812 -20.984 -9.539 1 66.62 77 SER A O 1
ATOM 607 N N . GLU A 1 78 ? -16.078 -22.375 -9.562 1 67.94 78 GLU A N 1
ATOM 608 C CA . GLU A 1 78 ? -16.844 -23.359 -10.32 1 67.94 78 GLU A CA 1
ATOM 609 C C . GLU A 1 78 ? -17.875 -24.062 -9.43 1 67.94 78 GLU A C 1
ATOM 611 O O . GLU A 1 78 ? -18.906 -24.531 -9.914 1 67.94 78 GLU A O 1
ATOM 616 N N . GLN A 1 79 ? -17.594 -24.047 -8.234 1 66.62 79 GLN A N 1
ATOM 617 C CA . GLN A 1 79 ? -18.453 -24.812 -7.336 1 66.62 79 GLN A CA 1
ATOM 618 C C . GLN A 1 79 ? -19.531 -23.922 -6.723 1 66.62 79 GLN A C 1
ATOM 620 O O . GLN A 1 79 ? -20.281 -24.359 -5.84 1 66.62 79 GLN A O 1
ATOM 625 N N . ASP A 1 80 ? -19.922 -22.906 -7.316 1 63.5 80 ASP A N 1
ATOM 626 C CA . ASP A 1 80 ? -20.969 -21.984 -6.902 1 63.5 80 ASP A CA 1
ATOM 627 C C . ASP A 1 80 ? -20.812 -21.594 -5.434 1 63.5 80 ASP A C 1
ATOM 629 O O . ASP A 1 80 ? -21.797 -21.609 -4.68 1 63.5 80 ASP A O 1
ATOM 633 N N . GLU A 1 81 ? -19.672 -21.375 -5.023 1 70.25 81 GLU A N 1
ATOM 634 C CA . GLU A 1 81 ? -19.438 -21.062 -3.615 1 70.25 81 GLU A CA 1
ATOM 635 C C . GLU A 1 81 ? -19.844 -19.625 -3.307 1 70.25 81 GLU A C 1
ATOM 637 O O . GLU A 1 81 ? -20.016 -18.812 -4.219 1 70.25 81 GLU A O 1
ATOM 642 N N . ASN A 1 82 ? -20.297 -19.375 -2.053 1 86.38 82 ASN A N 1
ATOM 643 C CA . ASN A 1 82 ? -20.75 -18.062 -1.595 1 86.38 82 ASN A CA 1
ATOM 644 C C . ASN A 1 82 ? -19.562 -17.094 -1.446 1 86.38 82 ASN A C 1
ATOM 646 O O . ASN A 1 82 ? -18.406 -17.5 -1.547 1 86.38 82 ASN A O 1
ATOM 650 N N . LEU A 1 83 ? -19.844 -15.914 -1.44 1 91.31 83 LEU A N 1
ATOM 651 C CA . LEU A 1 83 ? -18.875 -14.812 -1.396 1 91.31 83 LEU A CA 1
ATOM 652 C C . LEU A 1 83 ? -17.906 -14.992 -0.24 1 91.31 83 LEU A C 1
ATOM 654 O O . LEU A 1 83 ? -16.688 -14.797 -0.404 1 91.31 83 LEU A O 1
ATOM 658 N N . GLU A 1 84 ? -18.391 -15.453 0.873 1 93.5 84 GLU A N 1
ATOM 659 C CA . GLU A 1 84 ? -17.562 -15.656 2.053 1 93.5 84 GLU A CA 1
ATOM 660 C C . GLU A 1 84 ? -16.484 -16.703 1.792 1 93.5 84 GLU A C 1
ATOM 662 O O . GLU A 1 84 ? -15.328 -16.531 2.174 1 93.5 84 GLU A O 1
ATOM 667 N N . THR A 1 85 ? -16.875 -17.781 1.178 1 92.62 85 THR A N 1
ATOM 668 C CA . THR A 1 85 ? -15.945 -18.859 0.871 1 92.62 85 THR A CA 1
ATOM 669 C C . THR A 1 85 ? -14.875 -18.406 -0.113 1 92.62 85 THR A C 1
ATOM 671 O O . THR A 1 85 ? -13.703 -18.766 0.02 1 92.62 85 THR A O 1
ATOM 674 N N . PHE A 1 86 ? -15.289 -17.656 -1.062 1 93.12 86 PHE A N 1
ATOM 675 C CA . PHE A 1 86 ? -14.352 -17.109 -2.041 1 93.12 86 PHE A CA 1
ATOM 676 C C . PHE A 1 86 ? -13.312 -16.219 -1.367 1 93.12 86 PHE A C 1
ATOM 678 O O . PHE A 1 86 ? -12.109 -16.391 -1.592 1 93.12 86 PHE A O 1
ATOM 685 N N . LEU A 1 87 ? -13.789 -15.258 -0.58 1 96.06 87 LEU A N 1
ATOM 686 C CA . LEU A 1 87 ? -12.898 -14.328 0.104 1 96.06 87 LEU A CA 1
ATOM 687 C C . LEU A 1 87 ? -11.961 -15.07 1.048 1 96.06 87 LEU A C 1
ATOM 689 O O . LEU A 1 87 ? -10.773 -14.734 1.141 1 96.06 87 LEU A O 1
ATOM 693 N N . ASP A 1 88 ? -12.492 -16.078 1.703 1 95.81 88 ASP A N 1
ATOM 694 C CA . ASP A 1 88 ? -11.688 -16.906 2.604 1 95.81 88 ASP A CA 1
ATOM 695 C C . ASP A 1 88 ? -10.57 -17.609 1.848 1 95.81 88 ASP A C 1
ATOM 697 O O . ASP A 1 88 ? -9.43 -17.656 2.311 1 95.81 88 ASP A O 1
ATOM 701 N N . ALA A 1 89 ? -10.867 -18.141 0.715 1 94.31 89 ALA A N 1
ATOM 702 C CA . ALA A 1 89 ? -9.883 -18.844 -0.109 1 94.31 89 ALA A CA 1
ATOM 703 C C . ALA A 1 89 ? -8.797 -17.906 -0.591 1 94.31 89 ALA A C 1
ATOM 705 O O . ALA A 1 89 ? -7.613 -18.25 -0.589 1 94.31 89 ALA A O 1
ATOM 706 N N . HIS A 1 90 ? -9.211 -16.719 -1.031 1 96.06 90 HIS A N 1
ATOM 707 C CA . HIS A 1 90 ? -8.25 -15.727 -1.496 1 96.06 90 HIS A CA 1
ATOM 708 C C . HIS A 1 90 ? -7.27 -15.352 -0.391 1 96.06 90 HIS A C 1
ATOM 710 O O . HIS A 1 90 ? -6.051 -15.375 -0.599 1 96.06 90 HIS A O 1
ATOM 716 N N . ILE A 1 91 ? -7.754 -15.078 0.808 1 97.31 91 ILE A N 1
ATOM 717 C CA . ILE A 1 91 ? -6.91 -14.688 1.932 1 97.31 91 ILE A CA 1
ATOM 718 C C . ILE A 1 91 ? -6.016 -15.859 2.334 1 97.31 91 ILE A C 1
ATOM 720 O O . ILE A 1 91 ? -4.848 -15.664 2.686 1 97.31 91 ILE A O 1
ATOM 724 N N . THR A 1 92 ? -6.551 -17.031 2.291 1 95.56 92 THR A N 1
ATOM 725 C CA . THR A 1 92 ? -5.812 -18.219 2.713 1 95.56 92 THR A CA 1
ATOM 726 C C . THR A 1 92 ? -4.57 -18.422 1.849 1 95.56 92 THR A C 1
ATOM 728 O O . THR A 1 92 ? -3.494 -18.719 2.363 1 95.56 92 THR A O 1
ATOM 731 N N . ILE A 1 93 ? -4.727 -18.25 0.583 1 94.88 93 ILE A N 1
ATOM 732 C CA . ILE A 1 93 ? -3.574 -18.391 -0.298 1 94.88 93 ILE A CA 1
ATOM 733 C C . ILE A 1 93 ? -2.568 -17.281 -0.026 1 94.88 93 ILE A C 1
ATOM 735 O O . ILE A 1 93 ? -1.356 -17.5 -0.063 1 94.88 93 ILE A O 1
ATOM 739 N N . LEU A 1 94 ? -3.045 -16.062 0.234 1 97.06 94 LEU A N 1
ATOM 740 C CA . LEU A 1 94 ? -2.154 -14.945 0.517 1 97.06 94 LEU A CA 1
ATOM 741 C C . LEU A 1 94 ? -1.39 -15.172 1.816 1 97.06 94 LEU A C 1
ATOM 743 O O . LEU A 1 94 ? -0.23 -14.773 1.938 1 97.06 94 LEU A O 1
ATOM 747 N N . ILE A 1 95 ? -2.055 -15.82 2.795 1 97.12 95 ILE A N 1
ATOM 748 C CA . ILE A 1 95 ? -1.426 -16.109 4.078 1 97.12 95 ILE A CA 1
ATOM 749 C C . ILE A 1 95 ? -0.216 -17.016 3.861 1 97.12 95 ILE A C 1
ATOM 751 O O . ILE A 1 95 ? 0.828 -16.828 4.492 1 97.12 95 ILE A O 1
ATOM 755 N N . ARG A 1 96 ? -0.325 -17.938 2.939 1 94 96 ARG A N 1
ATOM 756 C CA . ARG A 1 96 ? 0.752 -18.891 2.658 1 94 96 ARG A CA 1
ATOM 757 C C . ARG A 1 96 ? 2 -18.156 2.168 1 94 96 ARG A C 1
ATOM 759 O O . ARG A 1 96 ? 3.123 -18.594 2.428 1 94 96 ARG A O 1
ATOM 766 N N . TYR A 1 97 ? 1.805 -17.078 1.515 1 94.62 97 TYR A N 1
ATOM 767 C CA . TYR A 1 97 ? 2.902 -16.312 0.945 1 94.62 97 TYR A CA 1
ATOM 768 C C . TYR A 1 97 ? 2.926 -14.891 1.513 1 94.62 97 TYR A C 1
ATOM 770 O O . TYR A 1 97 ? 3.285 -13.945 0.813 1 94.62 97 TYR A O 1
ATOM 778 N N . GLU A 1 98 ? 2.506 -14.719 2.668 1 96.38 98 GLU A N 1
ATOM 779 C CA . GLU A 1 98 ? 2.162 -13.406 3.209 1 96.38 98 GLU A CA 1
ATOM 780 C C . GLU A 1 98 ? 3.355 -12.461 3.156 1 96.38 98 GLU A C 1
ATOM 782 O O . GLU A 1 98 ? 3.244 -11.336 2.652 1 96.38 98 GLU A 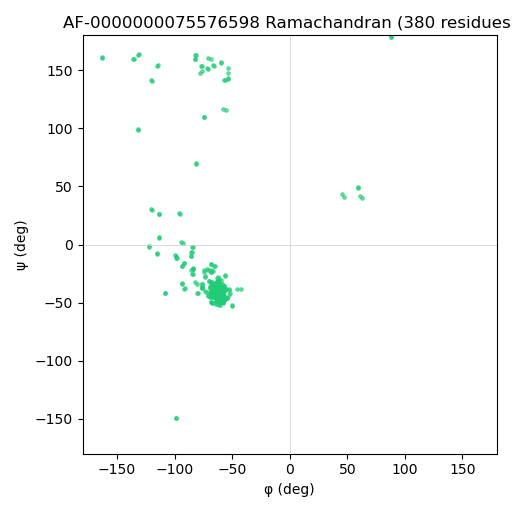O 1
ATOM 787 N N . LYS A 1 99 ? 4.512 -12.914 3.633 1 95.06 99 LYS A N 1
ATOM 788 C CA . LYS A 1 99 ? 5.688 -12.055 3.666 1 95.06 99 LYS A CA 1
ATOM 789 C C . LYS A 1 99 ? 6.156 -11.703 2.256 1 95.06 99 LYS A C 1
ATOM 791 O O . LYS A 1 99 ? 6.562 -10.57 1.992 1 95.06 99 LYS A O 1
ATOM 796 N N . PHE A 1 100 ? 6.129 -12.695 1.396 1 96.38 100 PHE A N 1
ATOM 797 C CA . PHE A 1 100 ? 6.508 -12.461 0.006 1 96.38 100 PHE A CA 1
ATOM 798 C C . PHE A 1 100 ? 5.555 -11.477 -0.657 1 96.38 100 PHE A C 1
ATOM 800 O O . PHE A 1 100 ? 5.992 -10.531 -1.314 1 96.38 100 PHE A O 1
ATOM 807 N N . TYR A 1 101 ? 4.262 -11.664 -0.467 1 97 101 TYR A N 1
ATOM 808 C CA . TYR A 1 101 ? 3.256 -10.797 -1.072 1 97 101 TYR A CA 1
ATOM 809 C C . TYR A 1 101 ? 3.357 -9.383 -0.524 1 97 101 TYR A C 1
ATOM 811 O O . TYR A 1 101 ? 3.197 -8.406 -1.267 1 97 101 TYR A O 1
ATOM 819 N N . GLN A 1 102 ? 3.59 -9.289 0.729 1 95.25 102 GLN A N 1
ATOM 820 C CA . GLN A 1 102 ? 3.795 -7.988 1.354 1 95.25 102 GLN A CA 1
ATOM 821 C C . GLN A 1 102 ? 4.926 -7.227 0.675 1 95.25 102 GLN A C 1
ATOM 823 O O . GLN A 1 102 ? 4.785 -6.039 0.369 1 95.25 102 GLN A O 1
ATOM 828 N N . ARG A 1 103 ? 5.996 -7.938 0.455 1 94.38 103 ARG A N 1
ATOM 829 C CA . ARG A 1 103 ? 7.133 -7.336 -0.238 1 94.38 103 ARG A CA 1
ATOM 830 C C . ARG A 1 103 ? 6.77 -6.98 -1.677 1 94.38 103 ARG A C 1
ATOM 832 O O . ARG A 1 103 ? 7.117 -5.902 -2.164 1 94.38 103 ARG A O 1
ATOM 839 N N . LEU A 1 104 ? 6.09 -7.828 -2.277 1 96.19 104 LEU A N 1
ATOM 840 C CA . LEU A 1 104 ? 5.703 -7.656 -3.674 1 96.19 104 LEU A CA 1
ATOM 841 C C . LEU A 1 104 ? 4.879 -6.387 -3.857 1 96.19 104 LEU A C 1
ATOM 843 O O . LEU A 1 104 ? 5.195 -5.555 -4.715 1 96.19 104 LEU A O 1
ATOM 847 N N . ILE A 1 105 ? 3.881 -6.16 -3.027 1 95.19 105 ILE A N 1
ATOM 848 C CA . ILE A 1 105 ? 2.979 -5.027 -3.225 1 95.19 105 ILE A CA 1
ATOM 849 C C . ILE A 1 105 ? 3.707 -3.727 -2.902 1 95.19 105 ILE A C 1
ATOM 851 O O . ILE A 1 105 ? 3.346 -2.664 -3.414 1 95.19 105 ILE A O 1
ATOM 855 N N . SER A 1 106 ? 4.75 -3.801 -2.145 1 91.56 106 SER A N 1
ATOM 856 C CA . SER A 1 106 ? 5.504 -2.6 -1.8 1 91.56 106 SER A CA 1
ATOM 857 C C . SER A 1 106 ? 6.516 -2.252 -2.885 1 91.56 106 SER A C 1
ATOM 859 O O . SER A 1 106 ? 6.918 -1.095 -3.02 1 91.56 106 SER A O 1
ATOM 861 N N . GLU A 1 107 ? 6.891 -3.219 -3.74 1 92.5 107 GLU A N 1
ATOM 862 C CA . GLU A 1 107 ? 8.016 -2.982 -4.641 1 92.5 107 GLU A CA 1
ATOM 863 C C . GLU A 1 107 ? 7.598 -3.16 -6.098 1 92.5 107 GLU A C 1
ATOM 865 O O . GLU A 1 107 ? 8.391 -2.916 -7.012 1 92.5 107 GLU A O 1
ATOM 870 N N . ILE A 1 108 ? 6.383 -3.51 -6.273 1 93.69 108 ILE A N 1
ATOM 871 C CA . ILE A 1 108 ? 5.957 -3.922 -7.605 1 93.69 108 ILE A CA 1
ATOM 872 C C . ILE A 1 108 ? 6.188 -2.783 -8.594 1 93.69 108 ILE A C 1
ATOM 874 O O . ILE A 1 108 ? 6.551 -3.021 -9.75 1 93.69 108 ILE A O 1
ATOM 878 N N . SER A 1 109 ? 6.043 -1.565 -8.195 1 88.38 109 SER A N 1
ATOM 879 C CA . SER A 1 109 ? 6.188 -0.419 -9.086 1 88.38 109 SER A CA 1
ATOM 880 C C . SER A 1 109 ? 7.633 -0.246 -9.539 1 88.38 109 SER A C 1
ATOM 882 O O . SER A 1 109 ? 7.902 0.431 -10.531 1 88.38 109 SER A O 1
ATOM 884 N N . LEU A 1 110 ? 8.562 -0.869 -8.844 1 86.75 110 LEU A N 1
ATOM 885 C CA . LEU A 1 110 ? 9.984 -0.734 -9.125 1 86.75 110 LEU A CA 1
ATOM 886 C C . LEU A 1 110 ? 10.484 -1.915 -9.953 1 86.75 110 LEU A C 1
ATOM 888 O O . LEU A 1 110 ? 11.641 -1.928 -10.383 1 86.75 110 LEU A O 1
ATOM 892 N N . LEU A 1 111 ? 9.672 -2.924 -10.117 1 93.56 111 LEU A N 1
ATOM 893 C CA . LEU A 1 111 ? 10.07 -4.133 -10.836 1 93.56 111 LEU A CA 1
ATOM 894 C C . LEU A 1 111 ? 9.945 -3.934 -12.344 1 93.56 111 LEU A C 1
ATOM 896 O O . LEU A 1 111 ? 9.297 -2.99 -12.797 1 93.56 111 LEU A O 1
ATOM 900 N N . PRO A 1 112 ? 10.617 -4.828 -13.094 1 93.88 112 PRO A N 1
ATOM 901 C CA . PRO A 1 112 ? 10.562 -4.703 -14.555 1 93.88 112 PRO A CA 1
ATOM 902 C C . PRO A 1 112 ? 9.133 -4.797 -15.094 1 93.88 112 PRO A C 1
ATOM 904 O O . PRO A 1 112 ? 8.258 -5.363 -14.438 1 93.88 112 PRO A O 1
ATOM 907 N N . GLU A 1 113 ? 8.961 -4.25 -16.25 1 94.81 113 GLU A N 1
ATOM 908 C CA . GLU A 1 113 ? 7.652 -4.168 -16.891 1 94.81 113 GLU A CA 1
ATOM 909 C C . GLU A 1 113 ? 6.988 -5.539 -16.953 1 94.81 113 GLU A C 1
ATOM 911 O O . GLU A 1 113 ? 5.785 -5.668 -16.719 1 94.81 113 GLU A O 1
ATOM 916 N N . GLN A 1 114 ? 7.77 -6.508 -17.297 1 96.06 114 GLN A N 1
ATOM 917 C CA . GLN A 1 114 ? 7.219 -7.852 -17.422 1 96.06 114 GLN A CA 1
ATOM 918 C C . GLN A 1 114 ? 6.625 -8.328 -16.109 1 96.06 114 GLN A C 1
ATOM 920 O O . GLN A 1 114 ? 5.555 -8.938 -16.078 1 96.06 114 GLN A O 1
ATOM 925 N N . ALA A 1 115 ? 7.324 -8.094 -15.023 1 96 115 ALA A N 1
ATOM 926 C CA . ALA A 1 115 ? 6.832 -8.453 -13.695 1 96 115 ALA A CA 1
ATOM 927 C C . ALA A 1 115 ? 5.527 -7.727 -13.375 1 96 115 ALA A C 1
ATOM 929 O O . ALA A 1 115 ? 4.59 -8.32 -12.844 1 96 115 ALA A O 1
ATOM 930 N N . ARG A 1 116 ? 5.457 -6.445 -13.742 1 95.56 116 ARG A N 1
ATOM 931 C CA . ARG A 1 116 ? 4.258 -5.648 -13.508 1 95.56 116 ARG A CA 1
ATOM 932 C C . ARG A 1 116 ? 3.074 -6.191 -14.305 1 95.56 116 ARG A C 1
ATOM 934 O O . ARG A 1 116 ? 1.948 -6.23 -13.805 1 95.56 116 ARG A O 1
ATOM 941 N N . PHE A 1 117 ? 3.326 -6.68 -15.492 1 96.12 117 PHE A N 1
ATOM 942 C CA . PHE A 1 117 ? 2.271 -7.25 -16.328 1 96.12 117 PHE A CA 1
ATOM 943 C C . PHE A 1 117 ? 1.729 -8.531 -15.703 1 96.12 117 PHE A C 1
ATOM 945 O O . PHE A 1 117 ? 0.516 -8.742 -15.664 1 96.12 117 PHE A O 1
ATOM 952 N N . ILE A 1 118 ? 2.637 -9.32 -15.227 1 97.44 118 ILE A N 1
ATOM 953 C CA . ILE A 1 118 ? 2.221 -10.57 -14.594 1 97.44 118 ILE A CA 1
ATOM 954 C C . ILE A 1 118 ? 1.382 -10.273 -13.352 1 97.44 118 ILE A C 1
ATOM 956 O O . ILE A 1 118 ? 0.363 -10.922 -13.117 1 97.44 118 ILE A O 1
ATOM 960 N N . TYR A 1 119 ? 1.816 -9.297 -12.609 1 97.44 119 TYR A N 1
ATOM 961 C CA . TYR A 1 119 ? 1.096 -8.875 -11.414 1 97.44 119 TYR A CA 1
ATOM 962 C C . TYR A 1 119 ? -0.31 -8.406 -11.766 1 97.44 119 TYR A C 1
ATOM 964 O O . TYR A 1 119 ? -1.281 -8.781 -11.109 1 97.44 119 TYR A O 1
ATOM 972 N N . ILE A 1 120 ? -0.449 -7.617 -12.812 1 96.56 120 ILE A N 1
ATOM 973 C CA . ILE A 1 120 ? -1.736 -7.105 -13.273 1 96.56 120 ILE A CA 1
ATOM 974 C C . ILE A 1 120 ? -2.633 -8.266 -13.695 1 96.56 120 ILE A C 1
ATOM 976 O O . ILE A 1 120 ? -3.814 -8.305 -13.344 1 96.56 120 ILE A O 1
ATOM 980 N N . ASN A 1 121 ? -2.064 -9.164 -14.391 1 95.94 121 ASN A N 1
ATOM 981 C CA . ASN A 1 121 ? -2.822 -10.336 -14.828 1 95.94 121 ASN A CA 1
ATOM 982 C C . ASN A 1 121 ? -3.32 -11.156 -13.641 1 95.94 121 ASN A C 1
ATOM 984 O O . ASN A 1 121 ? -4.441 -11.672 -13.664 1 95.94 121 ASN A O 1
ATOM 988 N N . MET A 1 122 ? -2.486 -11.297 -12.68 1 95.69 122 MET A N 1
ATOM 989 C CA . MET A 1 122 ? -2.863 -12.016 -11.461 1 95.69 122 MET A CA 1
ATOM 990 C C . MET A 1 122 ? -4.074 -11.367 -10.805 1 95.69 122 MET A C 1
ATOM 992 O O . MET A 1 122 ? -5.023 -12.055 -10.422 1 95.69 122 MET A O 1
ATOM 996 N N . GLN A 1 123 ? -4.039 -10.055 -10.648 1 94.62 123 GLN A N 1
ATOM 997 C CA . GLN A 1 123 ? -5.164 -9.328 -10.07 1 94.62 123 GLN A CA 1
ATOM 998 C C . GLN A 1 123 ? -6.414 -9.469 -10.938 1 94.62 123 GLN A C 1
ATOM 1000 O O . GLN A 1 123 ? -7.527 -9.547 -10.422 1 94.62 123 GLN A O 1
ATOM 1005 N N . SER A 1 124 ? -6.199 -9.477 -12.266 1 94.75 124 SER A N 1
ATOM 1006 C CA . SER A 1 124 ? -7.309 -9.633 -13.203 1 94.75 124 SER A CA 1
ATOM 1007 C C . SER A 1 124 ? -8.008 -10.977 -13.016 1 94.75 124 SER A C 1
ATOM 1009 O O . SER A 1 124 ? -9.234 -11.07 -13.102 1 94.75 124 SER A O 1
ATOM 1011 N N . VAL A 1 125 ? -7.246 -11.938 -12.797 1 93.94 125 VAL A N 1
ATOM 1012 C CA . VAL A 1 125 ? -7.789 -13.266 -12.562 1 93.94 125 VAL A CA 1
ATOM 1013 C C . VAL A 1 125 ? -8.648 -13.266 -11.305 1 93.94 125 VAL A C 1
ATOM 1015 O O . VAL A 1 125 ? -9.773 -13.773 -11.305 1 93.94 125 VAL A O 1
ATOM 1018 N N . VAL A 1 126 ? -8.133 -12.695 -10.219 1 95.06 126 VAL A N 1
ATOM 1019 C CA . VAL A 1 126 ? -8.883 -12.602 -8.977 1 95.06 126 VAL A CA 1
ATOM 1020 C C . VAL A 1 126 ? -10.172 -11.812 -9.211 1 95.06 126 VAL A C 1
ATOM 1022 O O . VAL A 1 126 ? -11.25 -12.227 -8.758 1 95.06 126 VAL A O 1
ATOM 1025 N N . SER A 1 127 ? -10.016 -10.695 -9.922 1 94.88 127 SER A N 1
ATOM 1026 C CA . SER A 1 127 ? -11.164 -9.852 -10.242 1 94.88 127 SER A CA 1
ATOM 1027 C C . SER A 1 127 ? -12.219 -10.625 -11.023 1 94.88 127 SER A C 1
ATOM 1029 O O . SER A 1 127 ? -13.414 -10.516 -10.75 1 94.88 127 SER A O 1
ATOM 1031 N N . PHE A 1 128 ? -11.766 -11.375 -11.938 1 92.75 128 PHE A N 1
ATOM 1032 C CA . PHE A 1 128 ? -12.656 -12.172 -12.781 1 92.75 128 PHE A CA 1
ATOM 1033 C C . PHE A 1 128 ? -13.453 -13.156 -11.945 1 92.75 128 PHE A C 1
ATOM 1035 O O . PHE A 1 128 ? -14.68 -13.242 -12.07 1 92.75 128 PHE A O 1
ATOM 1042 N N . HIS A 1 129 ? -12.82 -13.836 -11.117 1 92.56 129 HIS A N 1
ATOM 1043 C CA . HIS A 1 129 ? -13.492 -14.836 -10.297 1 92.56 129 HIS A CA 1
ATOM 1044 C C . HIS A 1 129 ? -14.422 -14.18 -9.281 1 92.56 129 HIS A C 1
ATOM 1046 O O . HIS A 1 129 ? -15.508 -14.695 -9.008 1 92.56 129 HIS A O 1
ATOM 1052 N N . LEU A 1 130 ? -13.961 -13.07 -8.68 1 93.12 130 LEU A N 1
ATOM 1053 C CA . LEU A 1 130 ? -14.828 -12.344 -7.762 1 93.12 130 LEU A CA 1
ATOM 1054 C C . LEU A 1 130 ? -16.094 -11.867 -8.469 1 93.12 130 LEU A C 1
ATOM 1056 O O . LEU A 1 130 ? -17.188 -11.969 -7.922 1 93.12 130 LEU A O 1
ATOM 1060 N N . ASN A 1 131 ? -15.891 -11.352 -9.68 1 91.44 131 ASN A N 1
ATOM 1061 C CA . ASN A 1 131 ? -17.031 -10.891 -10.477 1 91.44 131 ASN A CA 1
ATOM 1062 C C . ASN A 1 131 ? -18.031 -12.016 -10.711 1 91.44 131 ASN A C 1
ATOM 1064 O O . ASN A 1 131 ? -19.25 -11.805 -10.625 1 91.44 131 ASN A O 1
ATOM 1068 N N . ASN A 1 132 ? -17.562 -13.148 -10.992 1 89.56 132 ASN A N 1
ATOM 1069 C CA . ASN A 1 132 ? -18.422 -14.297 -11.234 1 89.56 132 ASN A CA 1
ATOM 1070 C C . ASN A 1 132 ? -19.25 -14.641 -10.008 1 89.56 132 ASN A C 1
ATOM 1072 O O . ASN A 1 132 ? -20.422 -15.039 -10.125 1 89.56 132 ASN A O 1
ATOM 1076 N N . VAL A 1 133 ? -18.656 -14.477 -8.867 1 89.12 133 VAL A N 1
ATOM 1077 C CA . VAL A 1 133 ? -19.359 -14.758 -7.621 1 89.12 133 VAL A CA 1
ATOM 1078 C C . VAL A 1 133 ? -20.391 -13.664 -7.355 1 89.12 133 VAL A C 1
ATOM 1080 O O . VAL A 1 133 ? -21.516 -13.953 -6.945 1 89.12 133 VAL A O 1
ATOM 1083 N N . LEU A 1 134 ? -20.031 -12.422 -7.621 1 90.38 134 LEU A N 1
ATOM 1084 C CA . LEU A 1 134 ? -20.859 -11.273 -7.27 1 90.38 134 LEU A CA 1
ATOM 1085 C C . LEU A 1 134 ? -22.062 -11.164 -8.188 1 90.38 134 LEU A C 1
ATOM 1087 O O . LEU A 1 134 ? -23.094 -10.586 -7.812 1 90.38 134 LEU A O 1
ATOM 1091 N N . ILE A 1 135 ? -21.969 -11.641 -9.383 1 86.69 135 ILE A N 1
ATOM 1092 C CA . ILE A 1 135 ? -23.078 -11.594 -10.344 1 86.69 135 ILE A CA 1
ATOM 1093 C C . ILE A 1 135 ? -24.312 -12.25 -9.734 1 86.69 135 ILE A C 1
ATOM 1095 O O . ILE A 1 135 ? -25.422 -11.742 -9.891 1 86.69 135 ILE A O 1
ATOM 1099 N N . ARG A 1 136 ? -24.094 -13.242 -9.047 1 84.38 136 ARG A N 1
ATOM 1100 C CA . ARG A 1 136 ? -25.203 -13.945 -8.414 1 84.38 136 ARG A CA 1
ATOM 1101 C C . ARG A 1 136 ? -25.859 -13.086 -7.344 1 84.38 136 ARG A C 1
ATOM 1103 O O . ARG A 1 136 ? -27.078 -13.156 -7.145 1 84.38 136 ARG A O 1
ATOM 1110 N N . TYR A 1 137 ? -25.109 -12.312 -6.668 1 86.25 137 TYR A N 1
ATOM 1111 C CA . TYR A 1 137 ? -25.609 -11.414 -5.641 1 86.25 137 TYR A CA 1
ATOM 1112 C C . TYR A 1 137 ? -26.281 -10.195 -6.266 1 86.25 137 TYR A C 1
ATOM 1114 O O . TYR A 1 137 ? -27.266 -9.672 -5.727 1 86.25 137 TYR A O 1
ATOM 1122 N N . GLN A 1 138 ? -25.703 -9.805 -7.312 1 85.94 138 GLN A N 1
ATOM 1123 C CA . GLN A 1 138 ? -26.25 -8.648 -8.016 1 85.94 138 GLN A CA 1
ATOM 1124 C C . GLN A 1 138 ? -27.625 -8.961 -8.609 1 85.94 138 GLN A C 1
ATOM 1126 O O . GLN A 1 138 ? -28.531 -8.125 -8.57 1 85.94 138 GLN A O 1
ATOM 1131 N N . THR A 1 139 ? -27.75 -10.141 -9.148 1 85.88 139 THR A N 1
ATOM 1132 C CA . THR A 1 139 ? -29 -10.547 -9.766 1 85.88 139 THR A CA 1
ATOM 1133 C C . THR A 1 139 ? -30.125 -10.602 -8.734 1 85.88 139 THR A C 1
ATOM 1135 O O . THR A 1 139 ? -31.281 -10.352 -9.055 1 85.88 139 THR A O 1
ATOM 1138 N N . LYS A 1 140 ? -29.734 -10.859 -7.543 1 88.62 140 LYS A N 1
ATOM 1139 C CA . LYS A 1 140 ? -30.703 -10.922 -6.449 1 88.62 140 LYS A CA 1
ATOM 1140 C C . LYS A 1 140 ? -30.828 -9.57 -5.75 1 88.62 140 LYS A C 1
ATOM 1142 O O . LYS A 1 140 ? -31.469 -9.461 -4.699 1 88.62 140 LYS A O 1
ATOM 1147 N N . ASN A 1 141 ? -30.125 -8.586 -6.195 1 89.56 141 ASN A N 1
ATOM 1148 C CA . ASN A 1 141 ? -30.125 -7.219 -5.684 1 89.56 141 ASN A CA 1
ATOM 1149 C C . ASN A 1 141 ? -29.672 -7.16 -4.227 1 89.56 141 ASN A C 1
ATOM 1151 O O . ASN A 1 141 ? -30.266 -6.445 -3.414 1 89.56 141 ASN A O 1
ATOM 1155 N N . LEU A 1 142 ? -28.688 -7.918 -3.996 1 89.5 142 LEU A N 1
ATOM 1156 C CA . LEU A 1 142 ? -28.188 -8.016 -2.631 1 89.5 142 LEU A CA 1
ATOM 1157 C C . LEU A 1 142 ? -26.969 -7.121 -2.432 1 89.5 142 LEU A C 1
ATOM 1159 O O . LEU A 1 142 ? -26.578 -6.848 -1.297 1 89.5 142 LEU A O 1
ATOM 1163 N N . ILE A 1 143 ? -26.422 -6.613 -3.502 1 89.19 143 ILE A N 1
ATOM 1164 C CA . ILE A 1 143 ? -25.203 -5.82 -3.428 1 89.19 143 ILE A CA 1
ATOM 1165 C C . ILE A 1 143 ? -25.5 -4.383 -3.848 1 89.19 143 ILE A C 1
ATOM 1167 O O . ILE A 1 143 ? -26.406 -4.137 -4.656 1 89.19 143 ILE A O 1
ATOM 1171 N N . LYS A 1 144 ? -24.703 -3.527 -3.359 1 90.25 144 LYS A N 1
ATOM 1172 C CA . LYS A 1 144 ? -24.859 -2.107 -3.66 1 90.25 144 LYS A CA 1
ATOM 1173 C C . LYS A 1 144 ? -24.578 -1.824 -5.133 1 90.25 144 LYS A C 1
ATOM 1175 O O . LYS A 1 144 ? -23.844 -2.566 -5.785 1 90.25 144 LYS A O 1
ATOM 1180 N N . ASP A 1 145 ? -25.219 -0.721 -5.52 1 89.12 145 ASP A N 1
ATOM 1181 C CA . ASP A 1 145 ? -25.031 -0.292 -6.902 1 89.12 145 ASP A CA 1
ATOM 1182 C C . ASP A 1 145 ? -23.719 0.484 -7.051 1 89.12 145 ASP A C 1
ATOM 1184 O O . ASP A 1 145 ? -23.734 1.703 -7.234 1 89.12 145 ASP A O 1
ATOM 1188 N N . ILE A 1 146 ? -22.656 -0.164 -6.926 1 91.31 146 ILE A N 1
ATOM 1189 C CA . ILE A 1 146 ? -21.297 0.336 -7.09 1 91.31 146 ILE A CA 1
ATOM 1190 C C . ILE A 1 146 ? -20.594 -0.435 -8.203 1 91.31 146 ILE A C 1
ATOM 1192 O O . ILE A 1 146 ? -20.797 -1.642 -8.359 1 91.31 146 ILE A O 1
ATOM 1196 N N . PRO A 1 147 ? -19.797 0.331 -9.016 1 92.81 147 PRO A N 1
ATOM 1197 C CA . PRO A 1 147 ? -19.078 -0.369 -10.078 1 92.81 147 PRO A CA 1
ATOM 1198 C C . PRO A 1 147 ? -18.25 -1.537 -9.555 1 92.81 147 PRO A C 1
ATOM 1200 O O . PRO A 1 147 ? -17.641 -1.438 -8.484 1 92.81 147 PRO A O 1
ATOM 1203 N N . MET A 1 148 ? -18.219 -2.568 -10.344 1 92.12 148 MET A N 1
ATOM 1204 C CA . MET A 1 148 ? -17.562 -3.807 -9.938 1 92.12 148 MET A CA 1
ATOM 1205 C C . MET A 1 148 ? -16.078 -3.574 -9.664 1 92.12 148 MET A C 1
ATOM 1207 O O . MET A 1 148 ? -15.516 -4.164 -8.742 1 92.12 148 MET A O 1
ATOM 1211 N N . HIS A 1 149 ? -15.461 -2.758 -10.453 1 93.81 149 HIS A N 1
ATOM 1212 C CA . HIS A 1 149 ? -14.031 -2.512 -10.25 1 93.81 149 HIS A CA 1
ATOM 1213 C C . HIS A 1 149 ? -13.773 -1.869 -8.898 1 93.81 149 HIS A C 1
ATOM 1215 O O . HIS A 1 149 ? -12.734 -2.111 -8.281 1 93.81 149 HIS A O 1
ATOM 1221 N N . LEU A 1 150 ? -14.688 -1.066 -8.398 1 93.62 150 LEU A N 1
ATOM 1222 C CA . LEU A 1 150 ? -14.508 -0.431 -7.102 1 93.62 150 LEU A CA 1
ATOM 1223 C C . LEU A 1 150 ? -14.742 -1.427 -5.969 1 93.62 150 LEU A C 1
ATOM 1225 O O . LEU A 1 150 ? -14.102 -1.348 -4.922 1 93.62 150 LEU A O 1
ATOM 1229 N N . ILE A 1 151 ? -15.758 -2.312 -6.215 1 95.12 151 ILE A N 1
ATOM 1230 C CA . ILE A 1 151 ? -15.961 -3.389 -5.25 1 95.12 151 ILE A CA 1
ATOM 1231 C C . ILE A 1 151 ? -14.68 -4.203 -5.102 1 95.12 151 ILE A C 1
ATOM 1233 O O . ILE A 1 151 ? -14.234 -4.477 -3.984 1 95.12 151 ILE A O 1
ATOM 1237 N N . PHE A 1 152 ? -14.117 -4.535 -6.223 1 96.5 152 PHE A N 1
ATOM 1238 C CA . PHE A 1 152 ? -12.875 -5.305 -6.238 1 96.5 152 PHE A CA 1
ATOM 1239 C C . PHE A 1 152 ? -11.742 -4.516 -5.598 1 96.5 152 PHE A C 1
ATOM 1241 O O . PHE A 1 152 ? -11.016 -5.043 -4.754 1 96.5 152 PHE A O 1
ATOM 1248 N N . ASN A 1 153 ? -11.539 -3.262 -5.961 1 96.38 153 ASN A N 1
ATOM 1249 C CA . ASN A 1 153 ? -10.469 -2.416 -5.441 1 96.38 153 ASN A CA 1
ATOM 1250 C C . ASN A 1 153 ? -10.602 -2.205 -3.936 1 96.38 153 ASN A C 1
ATOM 1252 O O . ASN A 1 153 ? -9.602 -2.08 -3.232 1 96.38 153 ASN A O 1
ATOM 1256 N N . THR A 1 154 ? -11.844 -2.139 -3.467 1 96.5 154 THR A N 1
ATOM 1257 C CA . THR A 1 154 ? -12.07 -2.021 -2.029 1 96.5 154 THR A CA 1
ATOM 1258 C C . THR A 1 154 ? -11.531 -3.246 -1.297 1 96.5 154 THR A C 1
ATOM 1260 O O . THR A 1 154 ? -10.852 -3.115 -0.277 1 96.5 154 THR A O 1
ATOM 1263 N N . TRP A 1 155 ? -11.766 -4.422 -1.857 1 97.62 155 TRP A N 1
ATOM 1264 C CA . TRP A 1 155 ? -11.273 -5.66 -1.261 1 97.62 155 TRP A CA 1
ATOM 1265 C C . TRP A 1 155 ? -9.75 -5.688 -1.229 1 97.62 155 TRP A C 1
ATOM 1267 O O . TRP A 1 155 ? -9.148 -5.883 -0.171 1 97.62 155 TRP A O 1
ATOM 1277 N N . LEU A 1 156 ? -9.164 -5.426 -2.344 1 97.38 156 LEU A N 1
ATOM 1278 C CA . LEU A 1 156 ? -7.711 -5.441 -2.424 1 97.38 156 LEU A CA 1
ATOM 1279 C C . LEU A 1 156 ? -7.105 -4.324 -1.583 1 97.38 156 LEU A C 1
ATOM 1281 O O . LEU A 1 156 ? -6.059 -4.504 -0.958 1 97.38 156 LEU A O 1
ATOM 1285 N N . GLY A 1 157 ? -7.777 -3.174 -1.655 1 97.25 157 GLY A N 1
ATOM 1286 C CA . GLY A 1 157 ? -7.305 -2.061 -0.847 1 97.25 157 GLY A CA 1
ATOM 1287 C C . GLY A 1 157 ? -7.219 -2.391 0.631 1 97.25 157 GLY A C 1
ATOM 1288 O O . GLY A 1 157 ? -6.23 -2.057 1.291 1 97.25 157 GLY A O 1
ATOM 1289 N N . LEU A 1 158 ? -8.219 -3.016 1.152 1 96.69 158 LEU A N 1
ATOM 1290 C CA . LEU A 1 158 ? -8.234 -3.406 2.559 1 96.69 158 LEU A CA 1
ATOM 1291 C C . LEU A 1 158 ? -7.113 -4.398 2.859 1 96.69 158 LEU A C 1
ATOM 1293 O O . LEU A 1 158 ? -6.352 -4.211 3.811 1 96.69 158 LEU A O 1
ATOM 1297 N N . LEU A 1 159 ? -7.004 -5.402 1.993 1 97.69 159 LEU A N 1
ATOM 1298 C CA . LEU A 1 159 ? -5.973 -6.414 2.199 1 97.69 159 LEU A CA 1
ATOM 1299 C C . LEU A 1 159 ? -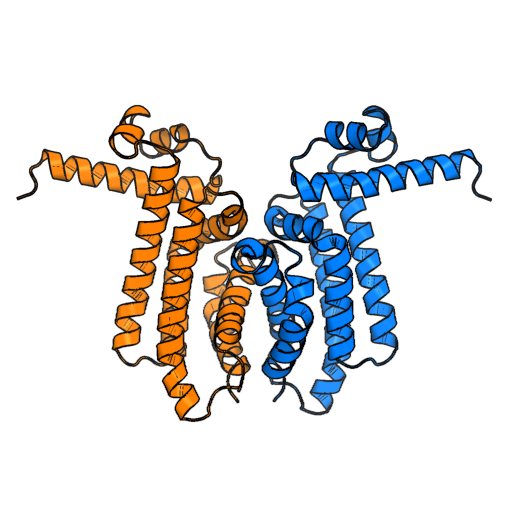4.582 -5.785 2.166 1 97.69 159 LEU A C 1
ATOM 1301 O O . LEU A 1 159 ? -3.758 -6.043 3.047 1 97.69 159 LEU A O 1
ATOM 1305 N N . HIS A 1 160 ? -4.371 -5 1.158 1 97.25 160 HIS A N 1
ATOM 1306 C CA . HIS A 1 160 ? -3.064 -4.379 0.982 1 97.25 160 HIS A CA 1
ATOM 1307 C C . HIS A 1 160 ? -2.758 -3.41 2.119 1 97.25 160 HIS A C 1
ATOM 1309 O O . HIS A 1 160 ? -1.609 -3.297 2.553 1 97.25 160 HIS A O 1
ATOM 1315 N N . TYR A 1 161 ? -3.771 -2.697 2.549 1 96.38 161 TYR A N 1
ATOM 1316 C CA . TYR A 1 161 ? -3.58 -1.759 3.648 1 96.38 161 TYR A CA 1
ATOM 1317 C C . TYR A 1 161 ? -3.109 -2.48 4.906 1 96.38 161 TYR A C 1
ATOM 1319 O O . TYR A 1 161 ? -2.137 -2.066 5.539 1 96.38 161 TYR A O 1
ATOM 1327 N N . TYR A 1 162 ? -3.783 -3.549 5.289 1 96.44 162 TYR A N 1
ATOM 1328 C CA . TYR A 1 162 ? -3.414 -4.305 6.484 1 96.44 162 TYR A CA 1
ATOM 1329 C C . TYR A 1 162 ? -2.025 -4.914 6.336 1 96.44 162 TYR A C 1
ATOM 1331 O O . TYR A 1 162 ? -1.244 -4.926 7.289 1 96.44 162 TYR A O 1
ATOM 1339 N N . LEU A 1 163 ? -1.752 -5.332 5.172 1 96.44 163 LEU A N 1
ATOM 1340 C CA . LEU A 1 163 ? -0.448 -5.941 4.93 1 96.44 163 LEU A CA 1
ATOM 1341 C C . LEU A 1 163 ? 0.665 -4.902 5.035 1 96.44 163 LEU A C 1
ATOM 1343 O O . LEU A 1 163 ? 1.664 -5.129 5.723 1 96.44 163 LEU A O 1
ATOM 1347 N N . SER A 1 164 ? 0.501 -3.787 4.355 1 94.62 164 SER A N 1
ATOM 1348 C CA . SER A 1 164 ? 1.536 -2.762 4.297 1 94.62 164 SER A CA 1
ATOM 1349 C C . SER A 1 164 ? 1.729 -2.094 5.656 1 94.62 164 SER A C 1
ATOM 1351 O O . SER A 1 164 ? 2.785 -1.518 5.926 1 94.62 164 SER A O 1
ATOM 1353 N N . ASN A 1 165 ? 0.717 -2.131 6.5 1 94.44 165 ASN A N 1
ATOM 1354 C CA . ASN A 1 165 ? 0.777 -1.505 7.82 1 94.44 165 ASN A CA 1
ATOM 1355 C C . ASN A 1 165 ? 0.734 -2.545 8.938 1 94.44 165 ASN A C 1
ATOM 1357 O O . ASN A 1 165 ? 0.233 -2.27 10.023 1 94.44 165 ASN A O 1
ATOM 1361 N N . SER A 1 166 ? 1.171 -3.732 8.641 1 94.06 166 SER A N 1
ATOM 1362 C CA . SER A 1 166 ? 1.087 -4.824 9.602 1 94.06 166 SER A CA 1
ATOM 1363 C C . SER A 1 166 ? 1.778 -4.465 10.914 1 94.06 166 SER A C 1
ATOM 1365 O O . SER A 1 166 ? 1.375 -4.926 11.984 1 94.06 166 SER A O 1
ATOM 1367 N N . PHE A 1 167 ? 2.76 -3.576 10.914 1 89.75 167 PHE A N 1
ATOM 1368 C CA . PHE A 1 167 ? 3.516 -3.172 12.094 1 89.75 167 PHE A CA 1
ATOM 1369 C C . PHE A 1 167 ? 2.621 -2.438 13.086 1 89.75 167 PHE A C 1
ATOM 1371 O O . PHE A 1 167 ? 2.959 -2.314 14.266 1 89.75 167 PHE A O 1
ATOM 1378 N N . ILE A 1 168 ? 1.445 -1.933 12.578 1 91.62 168 ILE A N 1
ATOM 1379 C CA . ILE A 1 168 ? 0.489 -1.227 13.43 1 91.62 168 ILE A CA 1
ATOM 1380 C C . ILE A 1 168 ? -0.412 -2.232 14.141 1 91.62 168 ILE A C 1
ATOM 1382 O O . ILE A 1 168 ? -0.901 -1.968 15.242 1 91.62 168 ILE A O 1
ATOM 1386 N N . PHE A 1 169 ? -0.552 -3.396 13.531 1 91.38 169 PHE A N 1
ATOM 1387 C CA . PHE A 1 169 ? -1.646 -4.266 13.945 1 91.38 169 PHE A CA 1
ATOM 1388 C C . PHE A 1 169 ? -1.121 -5.465 14.719 1 91.38 169 PHE A C 1
ATOM 1390 O O . PHE A 1 169 ? -1.729 -5.891 15.703 1 91.38 169 PHE A O 1
ATOM 1397 N N . THR A 1 170 ? -0.042 -6.016 14.234 1 91.31 170 THR A N 1
ATOM 1398 C CA . THR A 1 170 ? 0.439 -7.254 14.836 1 91.31 170 THR A CA 1
ATOM 1399 C C . THR A 1 170 ? 1.89 -7.52 14.445 1 91.31 170 THR A C 1
ATOM 1401 O O . THR A 1 170 ? 2.387 -6.957 13.469 1 91.31 170 THR A O 1
ATOM 1404 N N . THR A 1 171 ? 2.52 -8.359 15.219 1 89.69 171 THR A N 1
ATOM 1405 C CA . THR A 1 171 ? 3.869 -8.805 14.898 1 89.69 171 THR A CA 1
ATOM 1406 C C . THR A 1 171 ? 3.828 -10.094 14.078 1 89.69 171 THR A C 1
ATOM 1408 O O . THR A 1 171 ? 4.824 -10.469 13.453 1 89.69 171 THR A O 1
ATOM 1411 N N . GLY A 1 172 ? 2.662 -10.758 14.086 1 92.69 172 GLY A N 1
ATOM 1412 C CA . GLY A 1 172 ? 2.484 -11.992 13.336 1 92.69 172 GLY A CA 1
ATOM 1413 C C . GLY A 1 172 ? 1.779 -11.781 12.008 1 92.69 172 GLY A C 1
ATOM 1414 O O . GLY A 1 172 ? 2.008 -10.781 11.328 1 92.69 172 GLY A O 1
ATOM 1415 N N . SER A 1 173 ? 1.062 -12.766 11.586 1 96.25 173 SER A N 1
ATOM 1416 C CA . SER A 1 173 ? 0.3 -12.703 10.344 1 96.25 173 SER A CA 1
ATOM 1417 C C . SER A 1 173 ? -0.945 -11.836 10.508 1 96.25 173 SER A C 1
ATOM 1419 O O . SER A 1 173 ? -1.92 -12.25 11.141 1 96.25 173 SER A O 1
ATOM 1421 N N . VAL A 1 174 ? -0.925 -10.742 9.914 1 97.25 174 VAL A N 1
ATOM 1422 C CA . VAL A 1 174 ? -2.035 -9.805 10.039 1 97.25 174 VAL A CA 1
ATOM 1423 C C . VAL A 1 174 ? -3.271 -10.367 9.344 1 97.25 174 VAL A C 1
ATOM 1425 O O . VAL A 1 174 ? -4.395 -10.195 9.828 1 97.25 174 VAL A O 1
ATOM 1428 N N . LEU A 1 175 ? -3.07 -11.094 8.227 1 97.56 175 LEU A N 1
ATOM 1429 C CA . LEU A 1 175 ? -4.203 -11.656 7.504 1 97.56 175 LEU A CA 1
ATOM 1430 C C . LEU A 1 175 ? -4.855 -12.781 8.312 1 97.56 175 LEU A C 1
ATOM 1432 O O . LEU A 1 175 ? -6.082 -12.906 8.32 1 97.56 175 LEU A O 1
ATOM 1436 N N . THR A 1 176 ? -4.027 -13.531 8.977 1 97.56 176 THR A N 1
ATOM 1437 C CA . THR A 1 176 ? -4.574 -14.594 9.812 1 97.56 176 THR A CA 1
ATOM 1438 C C . THR A 1 176 ? -5.379 -14.016 10.969 1 97.56 176 THR A C 1
ATOM 1440 O O . THR A 1 176 ? -6.492 -14.469 11.25 1 97.56 176 THR A O 1
ATOM 1443 N N . GLU A 1 177 ? -4.863 -13.047 11.602 1 97.38 177 GLU A N 1
ATOM 1444 C CA . GLU A 1 177 ? -5.465 -12.492 12.805 1 97.38 177 GLU A CA 1
ATOM 1445 C C . GLU A 1 177 ? -6.75 -11.734 12.484 1 97.38 177 GLU A C 1
ATOM 1447 O O . GLU A 1 177 ? -7.68 -11.703 13.297 1 97.38 177 GLU A O 1
ATOM 1452 N N . PHE A 1 178 ? -6.812 -11.148 11.328 1 96.81 178 PHE A N 1
ATOM 1453 C CA . PHE A 1 178 ? -7.941 -10.273 11.031 1 96.81 178 PHE A CA 1
ATOM 1454 C C . PHE A 1 178 ? -8.812 -10.867 9.93 1 96.81 178 PHE A C 1
ATOM 1456 O O . PHE A 1 178 ? -9.742 -10.219 9.453 1 96.81 178 PHE A O 1
ATOM 1463 N N . LYS A 1 179 ? -8.531 -12.078 9.492 1 97.44 179 LYS A N 1
ATOM 1464 C CA . LYS A 1 179 ? -9.211 -12.703 8.359 1 97.44 179 LYS A CA 1
ATOM 1465 C C . LYS A 1 179 ? -10.727 -12.609 8.5 1 97.44 179 LYS A C 1
ATOM 1467 O O . LYS A 1 179 ? -11.406 -12.086 7.625 1 97.44 179 LYS A O 1
ATOM 1472 N N . ASP A 1 180 ? -11.258 -13.031 9.602 1 96.56 180 ASP A N 1
ATOM 1473 C CA . ASP A 1 180 ? -12.703 -13.094 9.805 1 96.56 180 ASP A CA 1
ATOM 1474 C C . ASP A 1 180 ? -13.32 -11.695 9.812 1 96.56 180 ASP A C 1
ATOM 1476 O O . ASP A 1 180 ? -14.375 -11.477 9.203 1 96.56 180 ASP A O 1
ATOM 1480 N N . GLU A 1 181 ? -12.617 -10.82 10.492 1 95.81 181 GLU A N 1
ATOM 1481 C CA . GLU A 1 181 ? -13.117 -9.453 10.562 1 95.81 181 GLU A CA 1
ATOM 1482 C C . GLU A 1 181 ? -13.117 -8.797 9.18 1 95.81 181 GLU A C 1
ATOM 1484 O O . GLU A 1 181 ? -14.078 -8.117 8.812 1 95.81 181 GLU A O 1
ATOM 1489 N N . LEU A 1 182 ? -12.062 -9.016 8.414 1 96.75 182 LEU A N 1
ATOM 1490 C CA . LEU A 1 182 ? -11.953 -8.445 7.074 1 96.75 182 LEU A CA 1
ATOM 1491 C C . LEU A 1 182 ? -13.07 -8.969 6.172 1 96.75 182 LEU A C 1
ATOM 1493 O O . LEU A 1 182 ? -13.734 -8.188 5.492 1 96.75 182 LEU A O 1
ATOM 1497 N N . ILE A 1 183 ? -13.289 -10.266 6.234 1 96.88 183 ILE A N 1
ATOM 1498 C CA . ILE A 1 183 ? -14.281 -10.883 5.367 1 96.88 183 ILE A CA 1
ATOM 1499 C C . ILE A 1 183 ? -15.68 -10.414 5.77 1 96.88 183 ILE A C 1
ATOM 1501 O O . ILE A 1 183 ? -16.453 -9.945 4.93 1 96.88 183 ILE A O 1
ATOM 1505 N N . SER A 1 184 ? -16.047 -10.477 7.035 1 95.75 184 SER A N 1
ATOM 1506 C CA . SER A 1 184 ? -17.375 -10.148 7.52 1 95.75 184 SER A CA 1
ATOM 1507 C C . SER A 1 184 ? -17.719 -8.688 7.254 1 95.75 184 SER A C 1
ATOM 1509 O O . SER A 1 184 ? -18.812 -8.383 6.754 1 95.75 184 SER A O 1
ATOM 1511 N N . ASN A 1 185 ? -16.797 -7.84 7.539 1 93.69 185 ASN A N 1
ATOM 1512 C CA . ASN A 1 185 ? -17.078 -6.414 7.406 1 93.69 185 ASN A CA 1
ATOM 1513 C C . ASN A 1 185 ? -17.062 -5.973 5.945 1 93.69 185 ASN A C 1
ATOM 1515 O O . ASN A 1 185 ? -17.812 -5.074 5.562 1 93.69 185 ASN A O 1
ATOM 1519 N N . TYR A 1 186 ? -16.188 -6.598 5.129 1 96.69 186 TYR A N 1
ATOM 1520 C CA . TYR A 1 186 ? -16.234 -6.312 3.701 1 96.69 186 TYR A CA 1
ATOM 1521 C C . TYR A 1 186 ? -17.578 -6.68 3.107 1 96.69 186 TYR A C 1
ATOM 1523 O O . TYR A 1 186 ? -18.172 -5.906 2.342 1 96.69 186 TYR A O 1
ATOM 1531 N N . ILE A 1 187 ? -18.047 -7.832 3.488 1 94.81 187 ILE A N 1
ATOM 1532 C CA . ILE A 1 187 ? -19.344 -8.289 2.986 1 94.81 187 ILE A CA 1
ATOM 1533 C C . ILE A 1 187 ? -20.438 -7.328 3.445 1 94.81 187 ILE A C 1
ATOM 1535 O O . ILE A 1 187 ? -21.328 -6.969 2.664 1 94.81 187 ILE A O 1
ATOM 1539 N N . LYS A 1 188 ? -20.375 -6.867 4.672 1 93.25 188 LYS A N 1
ATOM 1540 C CA . LYS A 1 188 ? -21.328 -5.891 5.18 1 93.25 188 LYS A CA 1
ATOM 1541 C C . LYS A 1 188 ? -21.266 -4.59 4.383 1 93.25 188 LYS A C 1
ATOM 1543 O O . LYS A 1 188 ? -22.297 -3.957 4.133 1 93.25 188 LYS A O 1
ATOM 1548 N N . LEU A 1 189 ? -20.094 -4.203 4 1 92.75 189 LEU A N 1
ATOM 1549 C CA . LEU A 1 189 ? -19.875 -2.967 3.262 1 92.75 189 LEU A CA 1
ATOM 1550 C C . LEU A 1 189 ? -20.547 -3.023 1.894 1 92.75 189 LEU A C 1
ATOM 1552 O O . LEU A 1 189 ? -21.203 -2.059 1.474 1 92.75 189 LEU A O 1
ATOM 1556 N N . ILE A 1 190 ? -20.469 -4.18 1.218 1 93 190 ILE A N 1
ATOM 1557 C CA . ILE A 1 190 ? -20.891 -4.211 -0.177 1 93 190 ILE A CA 1
ATOM 1558 C C . ILE A 1 190 ? -22.359 -4.637 -0.261 1 93 190 ILE A C 1
ATOM 1560 O O . ILE A 1 190 ? -23.016 -4.426 -1.283 1 93 190 ILE A O 1
ATOM 1564 N N . LYS A 1 191 ? -22.828 -5.223 0.756 1 90.44 191 LYS A N 1
ATOM 1565 C CA . LYS A 1 191 ? -24.219 -5.656 0.753 1 90.44 191 LYS A CA 1
ATOM 1566 C C . LYS A 1 191 ? -25.156 -4.477 0.977 1 90.44 191 LYS A C 1
ATOM 1568 O O . LYS A 1 191 ? -24.781 -3.49 1.614 1 90.44 191 LYS A O 1
ATOM 1573 N N . LYS A 1 192 ? -26.406 -4.582 0.475 1 87 192 LYS A N 1
ATOM 1574 C CA . LYS A 1 192 ? -27.422 -3.557 0.651 1 87 192 LYS A CA 1
ATOM 1575 C C . LYS A 1 192 ? -27.969 -3.566 2.074 1 87 192 LYS A C 1
ATOM 1577 O O . LYS A 1 192 ? -28.016 -4.617 2.721 1 87 192 LYS A O 1
ATOM 1582 N N . MET B 1 1 ? 11.344 39.969 18.172 1 63.97 1 MET B N 1
ATOM 1583 C CA . MET B 1 1 ? 11.562 40.219 16.75 1 63.97 1 MET B CA 1
ATOM 1584 C C . MET B 1 1 ? 12.664 39.312 16.203 1 63.97 1 MET B C 1
ATOM 1586 O O . MET B 1 1 ? 13.742 39.219 16.781 1 63.97 1 MET B O 1
ATOM 1590 N N . GLU B 1 2 ? 12.258 38.344 15.336 1 75.06 2 GLU B N 1
ATOM 1591 C CA . GLU B 1 2 ? 13.289 37.438 14.852 1 75.06 2 GLU B CA 1
ATOM 1592 C C . GLU B 1 2 ? 14.414 38.188 14.156 1 75.06 2 GLU B C 1
ATOM 1594 O O . GLU B 1 2 ? 14.156 39.125 13.383 1 75.06 2 GLU B O 1
ATOM 1599 N N . THR B 1 3 ? 15.555 38.219 14.539 1 84.38 3 THR B N 1
ATOM 1600 C CA . THR B 1 3 ? 16.719 38.844 13.922 1 84.38 3 THR B CA 1
ATOM 1601 C C . THR B 1 3 ? 16.891 38.375 12.484 1 84.38 3 THR B C 1
ATOM 1603 O O . THR B 1 3 ? 16.266 37.375 12.078 1 84.38 3 THR B O 1
ATOM 1606 N N . LYS B 1 4 ? 17.5 39.25 11.633 1 86.81 4 LYS B N 1
ATOM 1607 C CA . LYS B 1 4 ? 17.766 38.906 10.25 1 86.81 4 LYS B CA 1
ATOM 1608 C C . LYS B 1 4 ? 18.375 37.5 10.156 1 86.81 4 LYS B C 1
ATOM 1610 O O . LYS B 1 4 ? 18.031 36.719 9.258 1 86.81 4 LYS B O 1
ATOM 1615 N N . ARG B 1 5 ? 19.203 37.188 11.07 1 86.06 5 ARG B N 1
ATOM 1616 C CA . ARG B 1 5 ? 19.891 35.906 11.094 1 86.06 5 ARG B CA 1
ATOM 1617 C C . ARG B 1 5 ? 18.906 34.781 11.359 1 86.06 5 ARG B C 1
ATOM 1619 O O . ARG B 1 5 ? 19.016 33.719 10.75 1 86.06 5 ARG B O 1
ATOM 1626 N N . GLN B 1 6 ? 18 35 12.273 1 87.38 6 GLN B N 1
ATOM 1627 C CA . GLN B 1 6 ? 16.984 33.969 12.602 1 87.38 6 GLN B CA 1
ATOM 1628 C C . GLN B 1 6 ? 16.047 33.719 11.43 1 87.38 6 GLN B C 1
ATOM 1630 O O . GLN B 1 6 ? 15.664 32.594 11.164 1 87.38 6 GLN B O 1
ATOM 1635 N N . LEU B 1 7 ? 15.75 34.719 10.758 1 89.06 7 LEU B N 1
ATOM 1636 C CA . LEU B 1 7 ? 14.875 34.625 9.594 1 89.06 7 LEU B CA 1
ATOM 1637 C C . LEU B 1 7 ? 15.562 33.844 8.469 1 89.06 7 LEU B C 1
ATOM 1639 O O . LEU B 1 7 ? 14.93 33.062 7.781 1 89.06 7 LEU B O 1
ATOM 1643 N N . GLN B 1 8 ? 16.797 34.219 8.289 1 88.69 8 GLN B N 1
ATOM 1644 C CA . GLN B 1 8 ? 17.562 33.5 7.266 1 88.69 8 GLN B CA 1
ATOM 1645 C C . GLN B 1 8 ? 17.703 32.031 7.594 1 88.69 8 GLN B C 1
ATOM 1647 O O . GLN B 1 8 ? 17.641 31.188 6.707 1 88.69 8 GLN B O 1
ATOM 1652 N N . LYS B 1 9 ? 17.938 31.766 8.883 1 91.19 9 LYS B N 1
ATOM 1653 C CA . LYS B 1 9 ? 18.062 30.375 9.328 1 91.19 9 LYS B CA 1
ATOM 1654 C C . LYS B 1 9 ? 16.75 29.609 9.094 1 91.19 9 LYS B C 1
ATOM 1656 O O . LYS B 1 9 ? 16.781 28.469 8.617 1 91.19 9 LYS B O 1
ATOM 1661 N N . ALA B 1 10 ? 15.719 30.266 9.445 1 92.19 10 ALA B N 1
ATOM 1662 C CA . ALA B 1 10 ? 14.406 29.656 9.258 1 92.19 10 ALA B CA 1
ATOM 1663 C C . ALA B 1 10 ? 14.109 29.438 7.777 1 92.19 10 ALA B C 1
ATOM 1665 O O . ALA B 1 10 ? 13.531 28.422 7.395 1 92.19 10 ALA B O 1
ATOM 1666 N N . ALA B 1 11 ? 14.484 30.328 6.988 1 93.94 11 ALA B N 1
ATOM 1667 C CA . ALA B 1 11 ? 14.281 30.234 5.547 1 93.94 11 ALA B CA 1
ATOM 1668 C C . ALA B 1 11 ? 15.086 29.078 4.953 1 93.94 11 ALA B C 1
ATOM 1670 O O . ALA B 1 11 ? 14.602 28.359 4.082 1 93.94 11 ALA B O 1
ATOM 1671 N N . THR B 1 12 ? 16.312 28.953 5.441 1 94.94 12 THR B N 1
ATOM 1672 C CA . THR B 1 12 ? 17.156 27.859 4.965 1 94.94 12 THR B CA 1
ATOM 1673 C C . THR B 1 12 ? 16.594 26.516 5.391 1 94.94 12 THR B C 1
ATOM 1675 O O . THR B 1 12 ? 16.578 25.562 4.605 1 94.94 12 THR B O 1
ATOM 1678 N N . ARG B 1 13 ? 16.188 26.484 6.609 1 95.75 13 ARG B N 1
ATOM 1679 C CA . ARG B 1 13 ? 15.586 25.25 7.121 1 95.75 13 ARG B CA 1
ATOM 1680 C C . ARG B 1 13 ? 14.391 24.844 6.277 1 95.75 13 ARG B C 1
ATOM 1682 O O . ARG B 1 13 ? 14.258 23.672 5.914 1 95.75 13 ARG B O 1
ATOM 1689 N N . LYS B 1 14 ? 13.531 25.797 5.973 1 96.06 14 LYS B N 1
ATOM 1690 C CA . LYS B 1 14 ? 12.359 25.531 5.148 1 96.06 14 LYS B CA 1
ATOM 1691 C C . LYS B 1 14 ? 12.766 25.094 3.744 1 96.06 14 LYS B C 1
ATOM 1693 O O . LYS B 1 14 ? 12.164 24.172 3.186 1 96.06 14 LYS B O 1
ATOM 1698 N N . LEU B 1 15 ? 13.711 25.734 3.219 1 96.62 15 LEU B N 1
ATOM 1699 C CA . LEU B 1 15 ? 14.219 25.375 1.896 1 96.62 15 LEU B CA 1
ATOM 1700 C C . LEU B 1 15 ? 14.695 23.938 1.864 1 96.62 15 LEU B C 1
ATOM 1702 O O . LEU B 1 15 ? 14.398 23.203 0.922 1 96.62 15 LEU B O 1
ATOM 1706 N N . ILE B 1 16 ? 15.391 23.578 2.902 1 96.94 16 ILE B N 1
ATOM 1707 C CA . ILE B 1 16 ? 15.922 22.219 2.994 1 96.94 16 ILE B CA 1
ATOM 1708 C C . ILE B 1 16 ? 14.773 21.219 3.074 1 96.94 16 ILE B C 1
ATOM 1710 O O . ILE B 1 16 ? 14.781 20.203 2.371 1 96.94 16 ILE B O 1
ATOM 1714 N N . LEU B 1 17 ? 13.82 21.531 3.865 1 96.69 17 LEU B N 1
ATOM 1715 C CA . LEU B 1 17 ? 12.68 20.625 4.027 1 96.69 17 LEU B CA 1
ATOM 1716 C C . LEU B 1 17 ? 11.906 20.5 2.717 1 96.69 17 LEU B C 1
ATOM 1718 O O . LEU B 1 17 ? 11.57 19.391 2.303 1 96.69 17 LEU B O 1
ATOM 1722 N N . ASP B 1 18 ? 11.688 21.594 2.074 1 96.44 18 ASP B N 1
ATOM 1723 C CA . ASP B 1 18 ? 10.961 21.594 0.805 1 96.44 18 ASP B CA 1
ATOM 1724 C C . ASP B 1 18 ? 11.711 20.766 -0.244 1 96.44 18 ASP B C 1
ATOM 1726 O O . ASP B 1 18 ? 11.094 20.016 -1.004 1 96.44 18 ASP B O 1
ATOM 1730 N N . THR B 1 19 ? 12.961 20.938 -0.246 1 97.69 19 THR B N 1
ATOM 1731 C CA . THR B 1 19 ? 13.797 20.188 -1.182 1 97.69 19 THR B CA 1
ATOM 1732 C C . THR B 1 19 ? 13.797 18.703 -0.843 1 97.69 19 THR B C 1
ATOM 1734 O O . THR B 1 19 ? 13.766 17.859 -1.738 1 97.69 19 THR B O 1
ATOM 1737 N N . ALA B 1 20 ? 13.859 18.438 0.433 1 97.38 20 ALA B N 1
ATOM 1738 C CA . ALA B 1 20 ? 13.836 17.047 0.882 1 97.38 20 ALA B CA 1
ATOM 1739 C C . ALA B 1 20 ? 12.562 16.344 0.425 1 97.38 20 ALA B C 1
ATOM 1741 O O . ALA B 1 20 ? 12.602 15.195 -0.007 1 97.38 20 ALA B O 1
ATOM 1742 N N . TYR B 1 21 ? 11.43 17.031 0.457 1 96.44 21 TYR B N 1
ATOM 1743 C CA . TYR B 1 21 ? 10.172 16.484 -0.042 1 96.44 21 TYR B CA 1
ATOM 1744 C C . TYR B 1 21 ? 10.32 16 -1.479 1 96.44 21 TYR B C 1
ATOM 1746 O O . TYR B 1 21 ? 9.914 14.883 -1.811 1 96.44 21 TYR B O 1
ATOM 1754 N N . GLN B 1 22 ? 10.93 16.812 -2.232 1 96.31 22 GLN B N 1
ATOM 1755 C CA . GLN B 1 22 ? 11.062 16.531 -3.658 1 96.31 22 GLN B CA 1
ATOM 1756 C C . GLN B 1 22 ? 12.031 15.375 -3.902 1 96.31 22 GLN B C 1
ATOM 1758 O O . GLN B 1 22 ? 11.75 14.477 -4.703 1 96.31 22 GLN B O 1
ATOM 1763 N N . VAL B 1 23 ? 13.117 15.406 -3.219 1 97.5 23 VAL B N 1
ATOM 1764 C CA . VAL B 1 23 ? 14.148 14.383 -3.41 1 97.5 23 VAL B CA 1
ATOM 1765 C C . VAL B 1 23 ? 13.609 13.023 -2.967 1 97.5 23 VAL B C 1
ATOM 1767 O O . VAL B 1 23 ? 13.742 12.039 -3.691 1 97.5 23 VAL B O 1
ATOM 1770 N N . TYR B 1 24 ? 12.961 13.008 -1.813 1 96.62 24 TYR B N 1
ATOM 1771 C CA . TYR B 1 24 ? 12.422 11.758 -1.305 1 96.62 24 TYR B CA 1
ATOM 1772 C C . TYR B 1 24 ? 11.273 11.258 -2.174 1 96.62 24 TYR B C 1
ATOM 1774 O O . TYR B 1 24 ? 11.094 10.055 -2.344 1 96.62 24 TYR B O 1
ATOM 1782 N N . ALA B 1 25 ? 10.523 12.156 -2.75 1 95.06 25 ALA B N 1
ATOM 1783 C CA . ALA B 1 25 ? 9.445 11.781 -3.66 1 95.06 25 ALA B CA 1
ATOM 1784 C C . ALA B 1 25 ? 9.992 11.086 -4.902 1 95.06 25 ALA B C 1
ATOM 1786 O O . ALA B 1 25 ? 9.406 10.109 -5.387 1 95.06 25 ALA B O 1
ATOM 1787 N N . GLU B 1 26 ? 11.109 11.508 -5.375 1 93.38 26 GLU B N 1
ATOM 1788 C CA . GLU B 1 26 ? 11.664 11.031 -6.641 1 93.38 26 GLU B CA 1
ATOM 1789 C C . GLU B 1 26 ? 12.586 9.836 -6.422 1 93.38 26 GLU B C 1
ATOM 1791 O O . GLU B 1 26 ? 12.555 8.875 -7.199 1 93.38 26 GLU B O 1
ATOM 1796 N N . GLN B 1 27 ? 13.336 9.898 -5.336 1 93.5 27 GLN B N 1
ATOM 1797 C CA . GLN B 1 27 ? 14.414 8.922 -5.215 1 93.5 27 GLN B CA 1
ATOM 1798 C C . GLN B 1 27 ? 14.18 7.98 -4.039 1 93.5 27 GLN B C 1
ATOM 1800 O O . GLN B 1 27 ? 14.898 6.992 -3.873 1 93.5 27 GLN B O 1
ATOM 1805 N N . GLY B 1 28 ? 13.164 8.273 -3.244 1 93.56 28 GLY B N 1
ATOM 1806 C CA . GLY B 1 28 ? 12.922 7.453 -2.07 1 93.56 28 GLY B CA 1
ATOM 1807 C C . GLY B 1 28 ? 13.688 7.918 -0.845 1 93.56 28 GLY B C 1
ATOM 1808 O O . GLY B 1 28 ? 14.516 8.82 -0.932 1 93.56 28 GLY B O 1
ATOM 1809 N N . PHE B 1 29 ? 13.508 7.246 0.255 1 94.5 29 PHE B N 1
ATOM 1810 C CA . PHE B 1 29 ? 14.062 7.676 1.536 1 94.5 29 PHE B CA 1
ATOM 1811 C C . PHE B 1 29 ? 15.5 7.203 1.693 1 94.5 29 PHE B C 1
ATOM 1813 O O . PHE B 1 29 ? 16.172 7.543 2.676 1 94.5 29 PHE B O 1
ATOM 1820 N N . THR B 1 30 ? 15.984 6.496 0.74 1 91.38 30 THR B N 1
ATOM 1821 C CA . THR B 1 30 ? 17.375 6.074 0.758 1 91.38 30 THR B CA 1
ATOM 1822 C C . THR B 1 30 ? 18.281 7.156 0.166 1 91.38 30 THR B C 1
ATOM 1824 O O . THR B 1 30 ? 19.5 7.055 0.231 1 91.38 30 THR B O 1
ATOM 1827 N N . ALA B 1 31 ? 17.625 8.125 -0.405 1 94.94 31 ALA B N 1
ATOM 1828 C CA . ALA B 1 31 ? 18.422 9.234 -0.942 1 94.94 31 ALA B CA 1
ATOM 1829 C C . ALA B 1 31 ? 19.297 9.867 0.14 1 94.94 31 ALA B C 1
ATOM 1831 O O . ALA B 1 31 ? 18.844 10.039 1.278 1 94.94 31 ALA B O 1
ATOM 1832 N N . THR B 1 32 ? 20.453 10.234 -0.21 1 95 32 THR B N 1
ATOM 1833 C CA . THR B 1 32 ? 21.422 10.758 0.758 1 95 32 THR B CA 1
ATOM 1834 C C . THR B 1 32 ? 21.172 12.234 1.028 1 95 32 THR B C 1
ATOM 1836 O O . THR B 1 32 ? 20.547 12.922 0.215 1 95 32 THR B O 1
ATOM 1839 N N . THR B 1 33 ? 21.703 12.648 2.18 1 96.38 33 THR B N 1
ATOM 1840 C CA . THR B 1 33 ? 21.594 14.062 2.521 1 96.38 33 THR B CA 1
ATOM 1841 C C . THR B 1 33 ? 22.406 14.914 1.563 1 96.38 33 THR B C 1
ATOM 1843 O O . THR B 1 33 ? 22.094 16.094 1.349 1 96.38 33 THR B O 1
ATOM 1846 N N . ASN B 1 34 ? 23.391 14.328 0.936 1 96.75 34 ASN B N 1
ATOM 1847 C CA . ASN B 1 34 ? 24.172 15.047 -0.066 1 96.75 34 ASN B CA 1
ATOM 1848 C C . ASN B 1 34 ? 23.312 15.438 -1.269 1 96.75 34 ASN B C 1
ATOM 1850 O O . ASN B 1 34 ? 23.453 16.531 -1.805 1 96.75 34 ASN B O 1
ATOM 1854 N N . LYS B 1 35 ? 22.5 14.617 -1.698 1 97.62 35 LYS B N 1
ATOM 1855 C CA . LYS B 1 35 ? 21.609 14.922 -2.814 1 97.62 35 LYS B CA 1
ATOM 1856 C C . LYS B 1 35 ? 20.656 16.062 -2.469 1 97.62 35 LYS B C 1
ATOM 1858 O O . LYS B 1 35 ? 20.375 16.906 -3.316 1 97.62 35 LYS B O 1
ATOM 1863 N N . ILE B 1 36 ? 20.219 16.094 -1.24 1 97.88 36 ILE B N 1
ATOM 1864 C CA . ILE B 1 36 ? 19.328 17.141 -0.774 1 97.88 36 ILE B CA 1
ATOM 1865 C C . ILE B 1 36 ? 20.078 18.469 -0.729 1 97.88 36 ILE B C 1
ATOM 1867 O O . ILE B 1 36 ? 19.562 19.5 -1.169 1 97.88 36 ILE B O 1
ATOM 1871 N N . ALA B 1 37 ? 21.281 18.422 -0.236 1 98 37 ALA B N 1
ATOM 1872 C CA . ALA B 1 37 ? 22.109 19.625 -0.167 1 98 37 ALA B CA 1
ATOM 1873 C C . ALA B 1 37 ? 22.359 20.203 -1.558 1 98 37 ALA B C 1
ATOM 1875 O O . ALA B 1 37 ? 22.188 21.406 -1.771 1 98 37 ALA B O 1
ATOM 1876 N N . GLN B 1 38 ? 22.688 19.312 -2.459 1 97.81 38 GLN B N 1
ATOM 1877 C CA . GLN B 1 38 ? 22.938 19.734 -3.832 1 97.81 38 GLN B CA 1
ATOM 1878 C C . GLN B 1 38 ? 21.688 20.344 -4.461 1 97.81 38 GLN B C 1
ATOM 1880 O O . GLN B 1 38 ? 21.766 21.406 -5.082 1 97.81 38 GLN B O 1
ATOM 1885 N N . ALA B 1 39 ? 20.641 19.719 -4.242 1 97.25 39 ALA B N 1
ATOM 1886 C CA . ALA B 1 39 ? 19.391 20.203 -4.82 1 97.25 39 ALA B CA 1
ATOM 1887 C C . ALA B 1 39 ? 18.969 21.531 -4.203 1 97.25 39 ALA B C 1
ATOM 1889 O O . ALA B 1 39 ? 18.375 22.375 -4.875 1 97.25 39 ALA B O 1
ATOM 1890 N N . ALA B 1 40 ? 19.234 21.703 -2.939 1 97.31 40 ALA B N 1
ATOM 1891 C CA . ALA B 1 40 ? 18.875 22.922 -2.221 1 97.31 40 ALA B CA 1
ATOM 1892 C C . ALA B 1 40 ? 19.938 24 -2.406 1 97.31 40 ALA B C 1
ATOM 1894 O O . ALA B 1 40 ? 19.75 25.141 -1.962 1 97.31 40 ALA B O 1
ATOM 1895 N N . ASN B 1 41 ? 20.984 23.625 -3.014 1 97.44 41 ASN B N 1
ATOM 1896 C CA . ASN B 1 41 ? 22.109 24.531 -3.232 1 97.44 41 ASN B CA 1
ATOM 1897 C C . ASN B 1 41 ? 22.672 25.062 -1.914 1 97.44 41 ASN B C 1
ATOM 1899 O O . ASN B 1 41 ? 22.828 26.266 -1.741 1 97.44 41 ASN B O 1
ATOM 1903 N N . VAL B 1 42 ? 22.906 24.172 -1.019 1 96.94 42 VAL B N 1
ATOM 1904 C CA . VAL B 1 42 ? 23.562 24.453 0.252 1 96.94 42 VAL B CA 1
ATOM 1905 C C . VAL B 1 42 ? 24.688 23.438 0.485 1 96.94 42 VAL B C 1
ATOM 1907 O O . VAL B 1 42 ? 24.766 22.422 -0.221 1 96.94 42 VAL B O 1
ATOM 1910 N N . SER B 1 43 ? 25.531 23.75 1.375 1 95.38 43 SER B N 1
ATOM 1911 C CA . SER B 1 43 ? 26.578 22.797 1.705 1 95.38 43 SER B CA 1
ATOM 1912 C C . SER B 1 43 ? 26.016 21.609 2.479 1 95.38 43 SER B C 1
ATOM 1914 O O . SER B 1 43 ? 24.984 21.719 3.145 1 95.38 43 SER B O 1
ATOM 1916 N N . HIS B 1 44 ? 26.656 20.5 2.332 1 95.5 44 HIS B N 1
ATOM 1917 C CA . HIS B 1 44 ? 26.25 19.312 3.072 1 95.5 44 HIS B CA 1
ATOM 1918 C C . HIS B 1 44 ? 26.25 19.578 4.574 1 95.5 44 HIS B C 1
ATOM 1920 O O . HIS B 1 44 ? 25.359 19.109 5.293 1 95.5 44 HIS B O 1
ATOM 1926 N N . GLY B 1 45 ? 27.219 20.312 5.07 1 95.12 45 GLY B N 1
ATOM 1927 C CA . GLY B 1 45 ? 27.297 20.688 6.473 1 95.12 45 GLY B CA 1
ATOM 1928 C C . GLY B 1 45 ? 26.109 21.5 6.945 1 95.12 45 GLY B C 1
ATOM 1929 O O . GLY B 1 45 ? 25.672 21.375 8.086 1 95.12 45 GLY B O 1
ATOM 1930 N N . THR B 1 46 ? 25.656 22.375 6.098 1 95.69 46 THR B N 1
ATOM 1931 C CA . THR B 1 46 ? 24.5 23.219 6.41 1 95.69 46 THR B CA 1
ATOM 1932 C C . THR B 1 46 ? 23.281 22.375 6.766 1 95.69 46 THR B C 1
ATOM 1934 O O . THR B 1 46 ? 22.5 22.734 7.648 1 95.69 46 THR B O 1
ATOM 1937 N N . ILE B 1 47 ? 23.094 21.188 6.102 1 97.06 47 ILE B N 1
ATOM 1938 C CA . ILE B 1 47 ? 22 20.297 6.406 1 97.06 47 ILE B CA 1
ATOM 1939 C C . ILE B 1 47 ? 22.062 19.875 7.875 1 97.06 47 ILE B C 1
ATOM 1941 O O . ILE B 1 47 ? 21.047 19.938 8.586 1 97.06 47 ILE B O 1
ATOM 1945 N N . PHE B 1 48 ? 23.219 19.609 8.383 1 96 48 PHE B N 1
ATOM 1946 C CA . PHE B 1 48 ? 23.375 19.031 9.711 1 96 48 PHE B CA 1
ATOM 1947 C C . PHE B 1 48 ? 23.344 20.109 10.781 1 96 48 PHE B C 1
ATOM 1949 O O . PHE B 1 48 ? 23.172 19.828 11.961 1 96 48 PHE B O 1
ATOM 1956 N N . VAL B 1 49 ? 23.625 21.328 10.375 1 95.88 49 VAL B N 1
ATOM 1957 C CA . VAL B 1 49 ? 23.422 22.453 11.281 1 95.88 49 VAL B CA 1
ATOM 1958 C C . VAL B 1 49 ? 21.938 22.531 11.664 1 95.88 49 VAL B C 1
ATOM 1960 O O . VAL B 1 49 ? 21.609 22.797 12.828 1 95.88 49 VAL B O 1
ATOM 1963 N N . HIS B 1 50 ? 21.125 22.25 10.711 1 96.44 50 HIS B N 1
ATOM 1964 C CA . HIS B 1 50 ? 19.688 22.375 10.914 1 96.44 50 HIS B CA 1
ATOM 1965 C C . HIS B 1 50 ? 19.078 21.047 11.352 1 96.44 50 HIS B C 1
ATOM 1967 O O . HIS B 1 50 ? 18.078 21.016 12.078 1 96.44 50 HIS B O 1
ATOM 1973 N N . PHE B 1 51 ? 19.641 19.922 10.844 1 97.5 51 P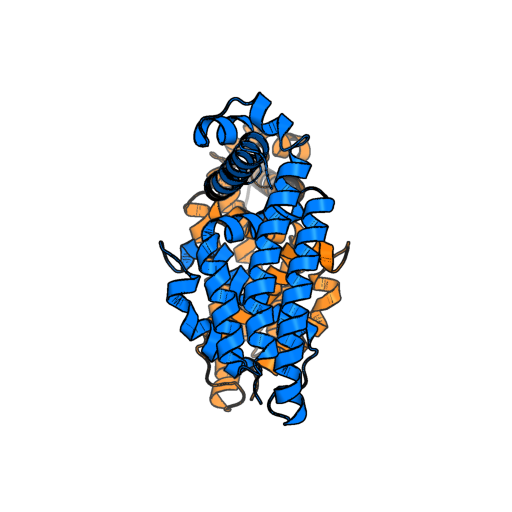HE B N 1
ATOM 1974 C CA . PHE B 1 51 ? 19.172 18.578 11.125 1 97.5 51 PHE B CA 1
ATOM 1975 C C . PHE B 1 51 ? 20.344 17.672 11.523 1 97.5 51 PHE B C 1
ATOM 1977 O O . PHE B 1 51 ? 21 17.078 10.656 1 97.5 51 PHE B O 1
ATOM 1984 N N . PRO B 1 52 ? 20.484 17.484 12.789 1 96.38 52 PRO B N 1
ATOM 1985 C CA . PRO B 1 52 ? 21.688 16.844 13.297 1 96.38 52 PRO B CA 1
ATOM 1986 C C . PRO B 1 52 ? 21.859 15.422 12.758 1 96.38 52 PRO B C 1
ATOM 1988 O O . PRO B 1 52 ? 22.984 14.922 12.68 1 96.38 52 PRO B O 1
ATOM 1991 N N . THR B 1 53 ? 20.672 14.766 12.477 1 95.56 53 THR B N 1
ATOM 1992 C CA . THR B 1 53 ? 20.719 13.43 11.898 1 95.56 53 THR B CA 1
ATOM 1993 C C . THR B 1 53 ? 19.719 13.289 10.766 1 95.56 53 THR B C 1
ATOM 1995 O O . THR B 1 53 ? 18.781 14.086 10.656 1 95.56 53 THR B O 1
ATOM 1998 N N . VAL B 1 54 ? 19.953 12.328 9.953 1 95.25 54 VAL B N 1
ATOM 1999 C CA . VAL B 1 54 ? 19.016 12.039 8.875 1 95.25 54 VAL B CA 1
ATOM 2000 C C . VAL B 1 54 ? 17.656 11.695 9.461 1 95.25 54 VAL B C 1
ATOM 2002 O O . VAL B 1 54 ? 16.625 12.094 8.914 1 95.25 54 VAL B O 1
ATOM 2005 N N . GLU B 1 55 ? 17.625 10.992 10.578 1 95.88 55 GLU B N 1
ATOM 2006 C CA . GLU B 1 55 ? 16.391 10.633 11.258 1 95.88 55 GLU B CA 1
ATOM 2007 C C . GLU B 1 55 ? 15.625 11.883 11.711 1 95.88 55 GLU B C 1
ATOM 2009 O O . GLU B 1 55 ? 14.398 11.945 11.594 1 95.88 55 GLU B O 1
ATOM 2014 N N . ASN B 1 56 ? 16.391 12.758 12.227 1 96.88 56 ASN B N 1
ATOM 2015 C CA . ASN B 1 56 ? 15.773 14.016 12.641 1 96.88 56 ASN B CA 1
ATOM 2016 C C . ASN B 1 56 ? 15.164 14.75 11.453 1 96.88 56 ASN B C 1
ATOM 2018 O O . ASN B 1 56 ? 14.078 15.32 11.562 1 96.88 56 ASN B O 1
ATOM 2022 N N . LEU B 1 57 ? 15.891 14.805 10.359 1 97.19 57 LEU B N 1
ATOM 2023 C CA . LEU B 1 57 ? 15.383 15.438 9.148 1 97.19 57 LEU B CA 1
ATOM 2024 C C . LEU B 1 57 ? 14.062 14.812 8.711 1 97.19 57 LEU B C 1
ATOM 2026 O O . LEU B 1 57 ? 13.078 15.516 8.469 1 97.19 57 LEU B O 1
ATOM 2030 N N . ILE B 1 58 ? 14.016 13.461 8.688 1 97.44 58 ILE B N 1
ATOM 2031 C CA . ILE B 1 58 ? 12.836 12.719 8.25 1 97.44 58 ILE B CA 1
ATOM 2032 C C . ILE B 1 58 ? 11.68 12.969 9.227 1 97.44 58 ILE B C 1
ATOM 2034 O O . ILE B 1 58 ? 10.547 13.195 8.805 1 97.44 58 ILE B O 1
ATOM 2038 N N . SER B 1 59 ? 11.984 12.961 10.492 1 97.31 59 SER B N 1
ATOM 2039 C CA . SER B 1 59 ? 10.969 13.219 11.508 1 97.31 59 SER B CA 1
ATOM 2040 C C . SER B 1 59 ? 10.352 14.602 11.336 1 97.31 59 SER B C 1
ATOM 2042 O O . SER B 1 59 ? 9.133 14.75 11.391 1 97.31 59 SER B O 1
ATOM 2044 N N . CYS B 1 60 ? 11.188 15.562 11.125 1 96.81 60 CYS B N 1
ATOM 2045 C CA . CYS B 1 60 ? 10.711 16.938 10.945 1 96.81 60 CYS B CA 1
ATOM 2046 C C . CYS B 1 60 ? 9.859 17.047 9.695 1 96.81 60 CYS B C 1
ATOM 2048 O O . CYS B 1 60 ? 8.836 17.734 9.695 1 96.81 60 CYS B O 1
ATOM 2050 N N . LEU B 1 61 ? 10.289 16.406 8.68 1 96.75 61 LEU B N 1
ATOM 2051 C CA . LEU B 1 61 ? 9.539 16.375 7.43 1 96.75 61 LEU B CA 1
ATOM 2052 C C . LEU B 1 61 ? 8.141 15.82 7.645 1 96.75 61 LEU B C 1
ATOM 2054 O O . LEU B 1 61 ? 7.152 16.422 7.223 1 96.75 61 LEU B O 1
ATOM 2058 N N . LEU B 1 62 ? 8.023 14.68 8.297 1 97.62 62 LEU B N 1
ATOM 2059 C CA . LEU B 1 62 ? 6.754 14.016 8.539 1 97.62 62 LEU B CA 1
ATOM 2060 C C . LEU B 1 62 ? 5.879 14.828 9.484 1 97.62 62 LEU B C 1
ATOM 2062 O O . LEU B 1 62 ? 4.656 14.875 9.328 1 97.62 62 LEU B O 1
ATOM 2066 N N . GLU B 1 63 ? 6.531 15.43 10.469 1 97.12 63 GLU B N 1
ATOM 2067 C CA . GLU B 1 63 ? 5.785 16.266 11.406 1 97.12 63 GLU B CA 1
ATOM 2068 C C . GLU B 1 63 ? 5.129 17.453 10.688 1 97.12 63 GLU B C 1
ATOM 2070 O O . GLU B 1 63 ? 3.957 17.75 10.922 1 97.12 63 GLU B O 1
ATOM 2075 N N . GLU B 1 64 ? 5.906 18.062 9.859 1 95.56 64 GLU B N 1
ATOM 2076 C CA . GLU B 1 64 ? 5.367 19.188 9.102 1 95.56 64 GLU B CA 1
ATOM 2077 C C . GLU B 1 64 ? 4.219 18.734 8.203 1 95.56 64 GLU B C 1
ATOM 2079 O O . GLU B 1 64 ? 3.197 19.422 8.102 1 95.56 64 GLU B O 1
ATOM 2084 N N . PHE B 1 65 ? 4.406 17.641 7.531 1 95.88 65 PHE B N 1
ATOM 2085 C CA . PHE B 1 65 ? 3.357 17.078 6.699 1 95.88 65 PHE B CA 1
ATOM 2086 C C . PHE B 1 65 ? 2.109 16.781 7.523 1 95.88 65 PHE B C 1
ATOM 2088 O O . PHE B 1 65 ? 0.996 17.109 7.109 1 95.88 65 PHE B O 1
ATOM 2095 N N . GLY B 1 66 ? 2.281 16.219 8.703 1 95.62 66 GLY B N 1
ATOM 2096 C CA . GLY B 1 66 ? 1.182 15.93 9.602 1 95.62 66 GLY B CA 1
ATOM 2097 C C . GLY B 1 66 ? 0.448 17.172 10.07 1 95.62 66 GLY B C 1
ATOM 2098 O O . GLY B 1 66 ? -0.778 17.172 10.195 1 95.62 66 GLY B O 1
ATOM 2099 N N . ILE B 1 67 ? 1.198 18.188 10.336 1 94.5 67 ILE B N 1
ATOM 2100 C CA . ILE B 1 67 ? 0.62 19.453 10.781 1 94.5 67 ILE B CA 1
ATOM 2101 C C . ILE B 1 67 ? -0.279 20.031 9.688 1 94.5 67 ILE B C 1
ATOM 2103 O O . ILE B 1 67 ? -1.378 20.5 9.969 1 94.5 67 ILE B O 1
ATOM 2107 N N . GLU B 1 68 ? 0.174 19.922 8.484 1 93.44 68 GLU B N 1
ATOM 2108 C CA . GLU B 1 68 ? -0.627 20.422 7.367 1 93.44 68 GLU B CA 1
ATOM 2109 C C . GLU B 1 68 ? -1.945 19.656 7.258 1 93.44 68 GLU B C 1
ATOM 2111 O O . GLU B 1 68 ? -3 20.266 7.047 1 93.44 68 GLU B O 1
ATOM 2116 N N . ILE B 1 69 ? -1.876 18.344 7.395 1 94.19 69 ILE B N 1
ATOM 2117 C CA . ILE B 1 69 ? -3.072 17.516 7.352 1 94.19 69 ILE B CA 1
ATOM 2118 C C . ILE B 1 69 ? -4.023 17.906 8.477 1 94.19 69 ILE B C 1
ATOM 2120 O O . ILE B 1 69 ? -5.211 18.141 8.242 1 94.19 69 ILE B O 1
ATOM 2124 N N . ASN B 1 70 ? -3.438 18.016 9.633 1 93.44 70 ASN B N 1
ATOM 2125 C CA . ASN B 1 70 ? -4.238 18.359 10.797 1 93.44 70 ASN B CA 1
ATOM 2126 C C . ASN B 1 70 ? -4.922 19.719 10.625 1 93.44 70 ASN B C 1
ATOM 2128 O O . ASN B 1 70 ? -6.105 19.859 10.93 1 93.44 70 ASN B O 1
ATOM 2132 N N . GLU B 1 71 ? -4.172 20.672 10.164 1 91.31 71 GLU B N 1
ATOM 2133 C CA . GLU B 1 71 ? -4.707 22.016 10.008 1 91.31 71 GLU B CA 1
ATOM 2134 C C . GLU B 1 71 ? -5.844 22.047 8.992 1 91.31 71 GLU B C 1
ATOM 2136 O O . GLU B 1 71 ? -6.859 22.719 9.203 1 91.31 71 GLU B O 1
ATOM 2141 N N . GLN B 1 72 ? -5.664 21.328 7.93 1 88.94 72 GLN B N 1
ATOM 2142 C CA . GLN B 1 72 ? -6.684 21.297 6.887 1 88.94 72 GLN B CA 1
ATOM 2143 C C . GLN B 1 72 ? -7.953 20.609 7.383 1 88.94 72 GLN B C 1
ATOM 2145 O O . GLN B 1 72 ? -9.062 21.078 7.129 1 88.94 72 GLN B O 1
ATOM 2150 N N . LEU B 1 73 ? -7.82 19.516 8.117 1 90.56 73 LEU B N 1
ATOM 2151 C CA . LEU B 1 73 ? -8.961 18.719 8.547 1 90.56 73 LEU B CA 1
ATOM 2152 C C . LEU B 1 73 ? -9.617 19.344 9.773 1 90.56 73 LEU B C 1
ATOM 2154 O O . LEU B 1 73 ? -10.836 19.219 9.961 1 90.56 73 LEU B O 1
ATOM 2158 N N . HIS B 1 74 ? -8.82 19.953 10.625 1 84.12 74 HIS B N 1
ATOM 2159 C CA . HIS B 1 74 ? -9.344 20.562 11.836 1 84.12 74 HIS B CA 1
ATOM 2160 C C . HIS B 1 74 ? -10.32 21.688 11.5 1 84.12 74 HIS B C 1
ATOM 2162 O O . HIS B 1 74 ? -11.398 21.781 12.086 1 84.12 74 HIS B O 1
ATOM 2168 N N . SER B 1 75 ? -9.969 22.484 10.602 1 77.81 75 SER B N 1
ATOM 2169 C CA . SER B 1 75 ? -10.812 23.609 10.211 1 77.81 75 SER B CA 1
ATOM 2170 C C . SER B 1 75 ? -12.156 23.141 9.672 1 77.81 75 SER B C 1
ATOM 2172 O O . SER B 1 75 ? -13.195 23.766 9.93 1 77.81 75 SER B O 1
ATOM 2174 N N . LEU B 1 76 ? -12.156 22 9.031 1 74.62 76 LEU B N 1
ATOM 2175 C CA . LEU B 1 76 ? -13.367 21.453 8.43 1 74.62 76 LEU B CA 1
ATOM 2176 C C . LEU B 1 76 ? -14.234 20.75 9.477 1 74.62 76 LEU B C 1
ATOM 2178 O O . LEU B 1 76 ? -15.461 20.844 9.438 1 74.62 76 LEU B O 1
ATOM 2182 N N . SER B 1 77 ? -13.617 20.062 10.297 1 65.62 77 SER B N 1
ATOM 2183 C CA . SER B 1 77 ? -14.344 19.312 11.32 1 65.62 77 SER B CA 1
ATOM 2184 C C . SER B 1 77 ? -15.078 20.25 12.273 1 65.62 77 SER B C 1
ATOM 2186 O O . SER B 1 77 ? -16.156 19.906 12.781 1 65.62 77 SER B O 1
ATOM 2188 N N . GLU B 1 78 ? -14.484 21.344 12.453 1 66.56 78 GLU B N 1
ATOM 2189 C CA . GLU B 1 78 ? -15.109 22.312 13.344 1 66.56 78 GLU B CA 1
ATOM 2190 C C . GLU B 1 78 ? -16.312 22.984 12.68 1 66.56 78 GLU B C 1
ATOM 2192 O O . GLU B 1 78 ? -17.234 23.422 13.367 1 66.56 78 GLU B O 1
ATOM 2197 N N . GLN B 1 79 ? -16.297 22.938 11.461 1 65.69 79 GLN B N 1
ATOM 2198 C CA . GLN B 1 79 ? -17.344 23.656 10.758 1 65.69 79 GLN B CA 1
ATOM 2199 C C . GLN B 1 79 ? -18.5 22.734 10.383 1 65.69 79 GLN B C 1
ATOM 2201 O O . GLN B 1 79 ? -19.422 23.141 9.656 1 65.69 79 GLN B O 1
ATOM 2206 N N . ASP B 1 80 ? -18.734 21.734 11.055 1 63.25 80 ASP B N 1
ATOM 2207 C CA . ASP B 1 80 ? -19.812 20.766 10.867 1 63.25 80 ASP B CA 1
ATOM 2208 C C . ASP B 1 80 ? -19.953 20.375 9.398 1 63.25 80 ASP B C 1
ATOM 2210 O O . ASP B 1 80 ? -21.062 20.328 8.867 1 63.25 80 ASP B O 1
ATOM 2214 N N . GLU B 1 81 ? -18.891 20.156 8.773 1 69.75 81 GLU B N 1
ATOM 2215 C CA . GLU B 1 81 ? -18.953 19.828 7.348 1 69.75 81 GLU B CA 1
ATOM 2216 C C . GLU B 1 81 ? -19.359 18.375 7.125 1 69.75 81 GLU B C 1
ATOM 2218 O O . GLU B 1 81 ? -19.328 17.562 8.055 1 69.75 81 GLU B O 1
ATOM 2223 N N . ASN B 1 82 ? -20.078 18.125 6.004 1 86.25 82 ASN B N 1
ATOM 2224 C CA . ASN B 1 82 ? -20.547 16.797 5.637 1 86.25 82 ASN B CA 1
ATOM 2225 C C . ASN B 1 82 ? -19.406 15.867 5.246 1 86.25 82 ASN B C 1
ATOM 2227 O O . ASN B 1 82 ? -18.266 16.312 5.102 1 86.25 82 ASN B O 1
ATOM 2231 N N . LEU B 1 83 ? -19.625 14.672 5.293 1 91.25 83 LEU B N 1
ATOM 2232 C CA . LEU B 1 83 ? -18.656 13.609 5.051 1 91.25 83 LEU B CA 1
ATOM 2233 C C . LEU B 1 83 ? -17.953 13.812 3.717 1 91.25 83 LEU B C 1
ATOM 2235 O O . LEU B 1 83 ? -16.734 13.664 3.627 1 91.25 83 LEU B O 1
ATOM 2239 N N . GLU B 1 84 ? -18.672 14.266 2.732 1 93.44 84 GLU B N 1
ATOM 2240 C CA . GLU B 1 84 ? -18.109 14.492 1.407 1 93.44 84 GLU B CA 1
ATOM 2241 C C . GLU B 1 84 ? -17.031 15.578 1.448 1 93.44 84 GLU B C 1
ATOM 2243 O O . GLU B 1 84 ? -15.969 15.438 0.839 1 93.44 84 GLU B O 1
ATOM 2248 N N . THR B 1 85 ? -17.328 16.641 2.129 1 92.5 85 THR B N 1
ATOM 2249 C CA . THR B 1 85 ? -16.391 17.75 2.244 1 92.5 85 THR B CA 1
ATOM 2250 C C . THR B 1 85 ? -15.133 17.328 2.984 1 92.5 85 THR B C 1
ATOM 2252 O O . THR B 1 85 ? -14.023 17.734 2.615 1 92.5 85 THR B O 1
ATOM 2255 N N . PHE B 1 86 ? -15.312 16.562 4.004 1 93 86 PHE B N 1
ATOM 2256 C CA . PHE B 1 86 ? -14.18 16.062 4.766 1 93 86 PHE B CA 1
ATOM 2257 C C . PHE B 1 86 ? -13.273 15.203 3.885 1 93 86 PHE B C 1
ATOM 2259 O O . PHE B 1 86 ? -12.055 15.406 3.857 1 93 86 PHE B O 1
ATOM 2266 N N . LEU B 1 87 ? -13.875 14.227 3.207 1 95.94 87 LEU B N 1
ATOM 2267 C CA . LEU B 1 87 ? -13.117 13.32 2.352 1 95.94 87 LEU B CA 1
ATOM 2268 C C . LEU B 1 87 ? -12.414 14.086 1.235 1 95.94 87 LEU B C 1
ATOM 2270 O O . LEU B 1 87 ? -11.266 13.797 0.9 1 95.94 87 LEU B O 1
ATOM 2274 N N . ASP B 1 88 ? -13.094 15.086 0.715 1 95.62 88 ASP B N 1
ATOM 2275 C CA . ASP B 1 88 ? -12.523 15.93 -0.327 1 95.62 88 ASP B CA 1
ATOM 2276 C C . ASP B 1 88 ? -11.297 16.688 0.187 1 95.62 88 ASP B C 1
ATOM 2278 O O . ASP B 1 88 ? -10.281 16.766 -0.501 1 95.62 88 ASP B O 1
ATOM 2282 N N . ALA B 1 89 ? -11.367 17.203 1.35 1 94.12 89 ALA B N 1
ATOM 2283 C CA . ALA B 1 89 ? -10.258 17.938 1.957 1 94.12 89 ALA B CA 1
ATOM 2284 C C . ALA B 1 89 ? -9.062 17.031 2.199 1 94.12 89 ALA B C 1
ATOM 2286 O O . ALA B 1 89 ? -7.918 17.422 1.957 1 94.12 89 ALA B O 1
ATOM 2287 N N . HIS B 1 90 ? -9.336 15.844 2.713 1 95.88 90 HIS B N 1
ATOM 2288 C CA . HIS B 1 90 ? -8.273 14.883 2.965 1 95.88 90 HIS B CA 1
ATOM 2289 C C . HIS B 1 90 ? -7.523 14.539 1.682 1 95.88 90 HIS B C 1
ATOM 2291 O O . HIS B 1 90 ? -6.293 14.609 1.637 1 95.88 90 HIS B O 1
ATOM 2297 N N . ILE B 1 91 ? -8.242 14.242 0.602 1 97.19 91 ILE B N 1
ATOM 2298 C CA . ILE B 1 91 ? -7.629 13.883 -0.674 1 97.19 91 ILE B CA 1
ATOM 2299 C C . ILE B 1 91 ? -6.875 15.078 -1.245 1 97.19 91 ILE B C 1
ATOM 2301 O O . ILE B 1 91 ? -5.805 14.922 -1.832 1 97.19 91 ILE B O 1
ATOM 2305 N N . THR B 1 92 ? -7.438 16.25 -1.079 1 95.44 92 THR B N 1
ATOM 2306 C CA . THR B 1 92 ? -6.84 17.453 -1.635 1 95.44 92 THR B CA 1
ATOM 2307 C C . THR B 1 92 ? -5.453 17.703 -1.042 1 95.44 92 THR B C 1
ATOM 2309 O O . THR B 1 92 ? -4.516 18.031 -1.765 1 95.44 92 THR B O 1
ATOM 2312 N N . ILE B 1 93 ? -5.34 17.516 0.219 1 94.81 93 ILE B N 1
ATOM 2313 C CA . ILE B 1 93 ? -4.035 17.703 0.846 1 94.81 93 ILE B CA 1
ATOM 2314 C C . ILE B 1 93 ? -3.072 16.625 0.364 1 94.81 93 ILE B C 1
ATOM 2316 O O . ILE B 1 93 ? -1.887 16.891 0.15 1 94.81 93 ILE B O 1
ATOM 2320 N N . LEU B 1 94 ? -3.553 15.391 0.203 1 97 94 LEU B N 1
ATOM 2321 C CA . LEU B 1 94 ? -2.701 14.305 -0.26 1 97 94 LEU B CA 1
ATOM 2322 C C . LEU B 1 94 ? -2.227 14.555 -1.688 1 97 94 LEU B C 1
ATOM 2324 O O . LEU B 1 94 ? -1.105 14.188 -2.047 1 97 94 LEU B O 1
ATOM 2328 N N . ILE B 1 95 ? -3.09 15.18 -2.5 1 97.06 95 ILE B N 1
ATOM 2329 C CA . ILE B 1 95 ? -2.746 15.492 -3.883 1 97.06 95 ILE B CA 1
ATOM 2330 C C . ILE B 1 95 ? -1.544 16.438 -3.914 1 97.06 95 ILE B C 1
ATOM 2332 O O . ILE B 1 95 ? -0.648 16.281 -4.75 1 97.06 95 ILE B O 1
ATOM 2336 N N . ARG B 1 96 ? -1.492 17.344 -2.994 1 94 96 ARG B N 1
ATOM 2337 C CA . ARG B 1 96 ? -0.407 18.312 -2.938 1 94 96 ARG B CA 1
ATOM 2338 C C . ARG B 1 96 ? 0.936 17.625 -2.719 1 94 96 ARG B C 1
ATOM 2340 O O . ARG B 1 96 ? 1.967 18.094 -3.203 1 94 96 ARG B O 1
ATOM 2347 N N . TYR B 1 97 ? 0.91 16.562 -2.041 1 94.62 97 TYR B N 1
ATOM 2348 C CA . TYR B 1 97 ? 2.123 15.812 -1.713 1 94.62 97 TYR B CA 1
ATOM 2349 C C . TYR B 1 97 ? 2.07 14.398 -2.283 1 94.62 97 TYR B C 1
ATOM 2351 O O . TYR B 1 97 ? 2.6 13.461 -1.683 1 94.62 97 TYR B O 1
ATOM 2359 N N . GLU B 1 98 ? 1.418 14.211 -3.328 1 96.44 98 GLU B N 1
ATOM 2360 C CA . GLU B 1 98 ? 1.008 12.891 -3.793 1 96.44 98 GLU B CA 1
ATOM 2361 C C . GLU 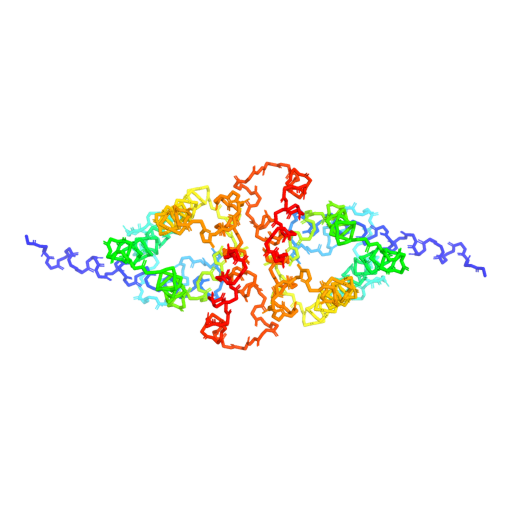B 1 98 ? 2.215 11.977 -3.996 1 96.44 98 GLU B C 1
ATOM 2363 O O . GLU B 1 98 ? 2.246 10.852 -3.482 1 96.44 98 GLU B O 1
ATOM 2368 N N . LYS B 1 99 ? 3.234 12.477 -4.695 1 95.12 99 LYS B N 1
ATOM 2369 C CA . LYS B 1 99 ? 4.402 11.641 -4.977 1 95.12 99 LYS B CA 1
ATOM 2370 C C . LYS B 1 99 ? 5.164 11.312 -3.697 1 95.12 99 LYS B C 1
ATOM 2372 O O . LYS B 1 99 ? 5.648 10.195 -3.527 1 95.12 99 LYS B O 1
ATOM 2377 N N . PHE B 1 100 ? 5.289 12.305 -2.848 1 96.38 100 PHE B N 1
ATOM 2378 C CA . PHE B 1 100 ? 5.953 12.094 -1.567 1 96.38 100 PHE B CA 1
ATOM 2379 C C . PHE B 1 100 ? 5.188 11.078 -0.725 1 96.38 100 PHE B C 1
ATOM 2381 O O . PHE B 1 100 ? 5.781 10.148 -0.178 1 96.38 100 PHE B O 1
ATOM 2388 N N . TYR B 1 101 ? 3.887 11.227 -0.642 1 96.94 101 TYR B N 1
ATOM 2389 C CA . TYR B 1 101 ? 3.055 10.328 0.154 1 96.94 101 TYR B CA 1
ATOM 2390 C C . TYR B 1 101 ? 3.084 8.914 -0.408 1 96.94 101 TYR B C 1
ATOM 2392 O O . TYR B 1 101 ? 3.107 7.941 0.347 1 96.94 101 TYR B O 1
ATOM 2400 N N . GLN B 1 102 ? 3.051 8.82 -1.684 1 95.31 102 GLN B N 1
ATOM 2401 C CA . GLN B 1 102 ? 3.16 7.527 -2.342 1 95.31 102 GLN B CA 1
ATOM 2402 C C . GLN B 1 102 ? 4.43 6.797 -1.913 1 95.31 102 GLN B C 1
ATOM 2404 O O . GLN B 1 102 ? 4.391 5.609 -1.59 1 95.31 102 GLN B O 1
ATOM 2409 N N . ARG B 1 103 ? 5.504 7.539 -1.923 1 94.38 103 ARG B N 1
ATOM 2410 C CA . ARG B 1 103 ? 6.773 6.973 -1.481 1 94.38 103 ARG B CA 1
ATOM 2411 C C . ARG B 1 103 ? 6.727 6.613 0 1 94.38 103 ARG B C 1
ATOM 2413 O O . ARG B 1 103 ? 7.199 5.551 0.403 1 94.38 103 ARG B O 1
ATOM 2420 N N . LEU B 1 104 ? 6.156 7.445 0.736 1 96.12 104 LEU B N 1
ATOM 2421 C CA . LEU B 1 104 ? 6.07 7.262 2.182 1 96.12 104 LEU B CA 1
ATOM 2422 C C . LEU B 1 104 ? 5.34 5.969 2.525 1 96.12 104 LEU B C 1
ATOM 2424 O O . LEU B 1 104 ? 5.848 5.148 3.297 1 96.12 1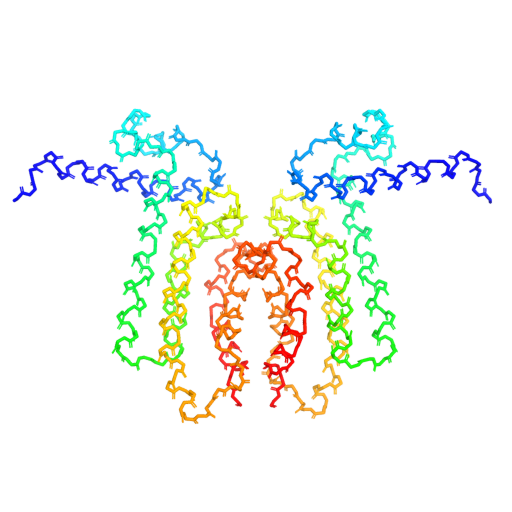04 LEU B O 1
ATOM 2428 N N . ILE B 1 105 ? 4.199 5.711 1.922 1 95.12 105 ILE B N 1
ATOM 2429 C CA . ILE B 1 105 ? 3.391 4.555 2.295 1 95.12 105 ILE B CA 1
ATOM 2430 C C . ILE B 1 105 ? 4.078 3.271 1.829 1 95.12 105 ILE B C 1
ATOM 2432 O O . ILE B 1 105 ? 3.861 2.201 2.4 1 95.12 105 ILE B O 1
ATOM 2436 N N . SER B 1 106 ? 4.938 3.379 0.869 1 91.5 106 SER B N 1
ATOM 2437 C CA . SER B 1 106 ? 5.641 2.201 0.371 1 91.5 106 SER B CA 1
ATOM 2438 C C . SER B 1 106 ? 6.859 1.884 1.229 1 91.5 106 SER B C 1
ATOM 2440 O O . SER B 1 106 ? 7.309 0.735 1.281 1 91.5 106 SER B O 1
ATOM 2442 N N . GLU B 1 107 ? 7.375 2.855 1.986 1 92.44 107 GLU B N 1
ATOM 2443 C CA . GLU B 1 107 ? 8.664 2.652 2.637 1 92.44 107 GLU B CA 1
ATOM 2444 C C . GLU B 1 107 ? 8.555 2.824 4.148 1 92.44 107 GLU B C 1
ATOM 2446 O O . GLU B 1 107 ? 9.531 2.615 4.879 1 92.44 107 GLU B O 1
ATOM 2451 N N . ILE B 1 108 ? 7.391 3.139 4.566 1 93.62 108 ILE B N 1
ATOM 2452 C CA . ILE B 1 108 ? 7.234 3.543 5.961 1 93.62 108 ILE B CA 1
ATOM 2453 C C . ILE B 1 108 ? 7.703 2.416 6.879 1 93.62 108 ILE B C 1
ATOM 2455 O O . ILE B 1 108 ? 8.289 2.67 7.93 1 93.62 108 ILE B O 1
ATOM 2459 N N . SER B 1 109 ? 7.523 1.199 6.512 1 88.31 109 SER B N 1
ATOM 2460 C CA . SER B 1 109 ? 7.883 0.06 7.352 1 88.31 109 SER B CA 1
ATOM 2461 C C . SER B 1 109 ? 9.398 -0.064 7.496 1 88.31 109 SER B C 1
ATOM 2463 O O . SER B 1 109 ? 9.891 -0.729 8.406 1 88.31 109 SER B O 1
ATOM 2465 N N . LEU B 1 110 ? 10.141 0.591 6.633 1 86.81 110 LEU B N 1
ATOM 2466 C CA . LEU B 1 110 ? 11.594 0.501 6.617 1 86.81 110 LEU B CA 1
ATOM 2467 C C . LEU B 1 110 ? 12.219 1.701 7.324 1 86.81 110 LEU B C 1
ATOM 2469 O O . LEU B 1 110 ? 13.438 1.755 7.504 1 86.81 110 LEU B O 1
ATOM 2473 N N . LEU B 1 111 ? 11.422 2.678 7.664 1 93.62 111 LEU B N 1
ATOM 2474 C CA . LEU B 1 111 ? 11.922 3.9 8.289 1 93.62 111 LEU B CA 1
ATOM 2475 C C . LEU B 1 111 ? 12.125 3.707 9.781 1 93.62 111 LEU B C 1
ATOM 2477 O O . LEU B 1 111 ? 11.617 2.744 10.367 1 93.62 111 LEU B O 1
ATOM 2481 N N . PRO B 1 112 ? 12.906 4.633 10.383 1 93.94 112 PRO B N 1
ATOM 2482 C CA . PRO B 1 112 ? 13.164 4.516 11.82 1 93.94 112 PRO B CA 1
ATOM 2483 C C . PRO B 1 112 ? 11.883 4.566 12.648 1 93.94 112 PRO B C 1
ATOM 2485 O O . PRO B 1 112 ? 10.867 5.102 12.195 1 93.94 112 PRO B O 1
ATOM 2488 N N . GLU B 1 113 ? 11.961 4.012 13.805 1 94.81 113 GLU B N 1
ATOM 2489 C CA . GLU B 1 113 ? 10.82 3.889 14.703 1 94.81 113 GLU B CA 1
ATOM 2490 C C . GLU B 1 113 ? 10.141 5.238 14.914 1 94.81 113 GLU B C 1
ATOM 2492 O O . GLU B 1 113 ? 8.906 5.328 14.922 1 94.81 113 GLU B O 1
ATOM 2497 N N . GLN B 1 114 ? 10.938 6.242 15.078 1 96.06 114 GLN B N 1
ATOM 2498 C CA . GLN B 1 114 ? 10.383 7.57 15.32 1 96.06 114 GLN B CA 1
ATOM 2499 C C . GLN B 1 114 ? 9.516 8.023 14.148 1 96.06 114 GLN B C 1
ATOM 2501 O O . GLN B 1 114 ? 8.438 8.594 14.352 1 96.06 114 GLN B O 1
ATOM 2506 N N . ALA B 1 115 ? 9.977 7.797 12.945 1 96 115 ALA B N 1
ATOM 2507 C CA . ALA B 1 115 ? 9.211 8.133 11.75 1 96 115 ALA B CA 1
ATOM 2508 C C . ALA B 1 115 ? 7.895 7.359 11.711 1 96 115 ALA B C 1
ATOM 2510 O O . ALA B 1 115 ? 6.848 7.922 11.383 1 96 115 ALA B O 1
ATOM 2511 N N . ARG B 1 116 ? 7.938 6.086 12.078 1 95.56 116 ARG B N 1
ATOM 2512 C CA . ARG B 1 116 ? 6.742 5.25 12.094 1 95.56 116 ARG B CA 1
ATOM 2513 C C . ARG B 1 116 ? 5.73 5.758 13.117 1 95.56 116 ARG B C 1
ATOM 2515 O O . ARG B 1 116 ? 4.527 5.758 12.859 1 95.56 116 ARG B O 1
ATOM 2522 N N . PHE B 1 117 ? 6.215 6.242 14.234 1 96.06 117 PHE B N 1
ATOM 2523 C CA . PHE B 1 117 ? 5.336 6.781 15.266 1 96.06 117 PHE B CA 1
ATOM 2524 C C . PHE B 1 117 ? 4.637 8.039 14.773 1 96.06 117 PHE B C 1
ATOM 2526 O O . PHE B 1 117 ? 3.434 8.211 14.984 1 96.06 117 PHE B O 1
ATOM 2533 N N . ILE B 1 118 ? 5.406 8.867 14.125 1 97.44 118 ILE B N 1
ATOM 2534 C CA . ILE B 1 118 ? 4.828 10.102 13.602 1 97.44 118 ILE B CA 1
ATOM 2535 C C . ILE B 1 118 ? 3.76 9.766 12.562 1 97.44 118 ILE B C 1
ATOM 2537 O O . ILE B 1 118 ? 2.695 10.391 12.539 1 97.44 118 ILE B O 1
ATOM 2541 N N . TYR B 1 119 ? 4.062 8.805 11.75 1 97.38 119 TYR B N 1
ATOM 2542 C CA . TYR B 1 119 ? 3.123 8.359 10.727 1 97.38 119 TYR B CA 1
ATOM 2543 C C . TYR B 1 119 ? 1.836 7.84 11.359 1 97.38 119 TYR B C 1
ATOM 2545 O O . 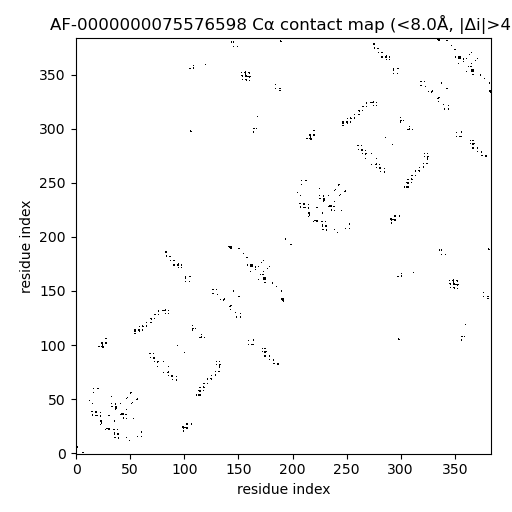TYR B 1 119 ? 0.737 8.188 10.914 1 97.38 119 TYR B O 1
ATOM 2553 N N . ILE B 1 120 ? 1.94 7.059 12.406 1 96.5 120 ILE B N 1
ATOM 2554 C CA . ILE B 1 120 ? 0.793 6.508 13.117 1 96.5 120 ILE B CA 1
ATOM 2555 C C . ILE B 1 120 ? -0.034 7.645 13.719 1 96.5 120 ILE B C 1
ATOM 2557 O O . ILE B 1 120 ? -1.264 7.641 13.617 1 96.5 120 ILE B O 1
ATOM 2561 N N . ASN B 1 121 ? 0.634 8.562 14.281 1 95.88 121 ASN B N 1
ATOM 2562 C CA . ASN B 1 121 ? -0.054 9.711 14.867 1 95.88 121 ASN B CA 1
ATOM 2563 C C . ASN B 1 121 ? -0.812 10.508 13.805 1 95.88 121 ASN B C 1
ATOM 2565 O O . ASN B 1 121 ? -1.919 10.984 14.062 1 95.88 121 ASN B O 1
ATOM 2569 N N . MET B 1 122 ? -0.201 10.672 12.695 1 95.62 122 MET B N 1
ATOM 2570 C CA . MET B 1 122 ? -0.841 11.367 11.586 1 95.62 122 MET B CA 1
ATOM 2571 C C . MET B 1 122 ? -2.141 10.68 11.18 1 95.62 122 MET B C 1
ATOM 2573 O O . MET B 1 122 ? -3.168 11.336 11 1 95.62 122 MET B O 1
ATOM 2577 N N . GLN B 1 123 ? -2.096 9.367 11.023 1 94.56 123 GLN B N 1
ATOM 2578 C CA . GLN B 1 123 ? -3.291 8.602 10.688 1 94.56 123 GLN B CA 1
ATOM 2579 C C . GLN B 1 123 ? -4.34 8.703 11.789 1 94.56 123 GLN B C 1
ATOM 2581 O O . GLN B 1 123 ? -5.539 8.75 11.516 1 94.56 123 GLN B O 1
ATOM 2586 N N . SER B 1 124 ? -3.861 8.727 13.047 1 94.62 124 SER B N 1
ATOM 2587 C CA . SER B 1 124 ? -4.762 8.852 14.188 1 94.62 124 SER B CA 1
ATOM 2588 C C . SER B 1 124 ? -5.523 10.18 14.148 1 94.62 124 SER B C 1
ATOM 2590 O O . SER B 1 124 ? -6.707 10.227 14.492 1 94.62 124 SER B O 1
ATOM 2592 N N . VAL B 1 125 ? -4.855 11.156 13.789 1 93.69 125 VAL B N 1
ATOM 2593 C CA . VAL B 1 125 ? -5.48 12.469 13.672 1 93.69 125 VAL B CA 1
ATOM 2594 C C . VAL B 1 125 ? -6.578 12.43 12.617 1 93.69 125 VAL B C 1
ATOM 2596 O O . VAL B 1 125 ? -7.691 12.906 12.852 1 93.69 125 VAL B O 1
ATOM 2599 N N . VAL B 1 126 ? -6.27 11.867 11.461 1 94.94 126 VAL B N 1
ATOM 2600 C CA . VAL B 1 126 ? -7.262 11.742 10.391 1 94.94 126 VAL B CA 1
ATOM 2601 C C . VAL B 1 126 ? -8.445 10.922 10.891 1 94.94 126 VAL B C 1
ATOM 2603 O O . VAL B 1 126 ? -9.602 11.289 10.672 1 94.94 126 VAL B O 1
ATOM 2606 N N . SER B 1 127 ? -8.117 9.82 11.539 1 94.75 127 SER B N 1
ATOM 2607 C CA . SER B 1 127 ? -9.148 8.938 12.086 1 94.75 127 SER B CA 1
ATOM 2608 C C . SER B 1 127 ? -10.039 9.68 13.078 1 94.75 127 SER B C 1
ATOM 2610 O O . SER B 1 127 ? -11.258 9.523 13.055 1 94.75 127 SER B O 1
ATOM 2612 N N . PHE B 1 128 ? -9.43 10.438 13.891 1 92.5 128 PHE B N 1
ATOM 2613 C CA . PHE B 1 128 ? -10.148 11.203 14.898 1 92.5 128 PHE B CA 1
ATOM 2614 C C . PHE B 1 128 ? -11.141 12.164 14.25 1 92.5 128 PHE B C 1
ATOM 2616 O O . PHE B 1 128 ? -12.312 12.195 14.625 1 92.5 128 PHE B O 1
ATOM 2623 N N . HIS B 1 129 ? -10.719 12.852 13.312 1 92.31 129 HIS B N 1
ATOM 2624 C CA . HIS B 1 129 ? -11.578 13.828 12.648 1 92.31 129 HIS B CA 1
ATOM 2625 C C . HIS B 1 129 ? -12.68 13.141 11.844 1 92.31 129 HIS B C 1
ATOM 2627 O O . HIS B 1 129 ? -13.812 13.617 11.805 1 92.31 129 HIS B O 1
ATOM 2633 N N . LEU B 1 130 ? -12.312 12.039 11.156 1 92.94 130 LEU B N 1
ATOM 2634 C CA . LEU B 1 130 ? -13.32 11.281 10.43 1 92.94 130 LEU B CA 1
ATOM 2635 C C . LEU B 1 130 ? -14.398 10.766 11.383 1 92.94 130 LEU B C 1
ATOM 2637 O O . LEU B 1 130 ? -15.594 10.828 11.07 1 92.94 130 LEU B O 1
ATOM 2641 N N . ASN B 1 131 ? -13.945 10.266 12.516 1 91.44 131 ASN B N 1
ATOM 2642 C CA . ASN B 1 131 ? -14.875 9.773 13.523 1 91.44 131 ASN B CA 1
ATOM 2643 C C . ASN B 1 131 ? -15.852 10.867 13.969 1 91.44 131 ASN B C 1
ATOM 2645 O O . ASN B 1 131 ? -17.047 10.609 14.133 1 91.44 131 ASN B O 1
ATOM 2649 N N . ASN B 1 132 ? -15.352 12.016 14.148 1 89.25 132 ASN B N 1
ATOM 2650 C CA . ASN B 1 132 ? -16.188 13.141 14.562 1 89.25 132 ASN B CA 1
ATOM 2651 C C . ASN B 1 132 ? -17.266 13.445 13.531 1 89.25 132 ASN B C 1
ATOM 2653 O O . ASN B 1 132 ? -18.391 13.805 13.891 1 89.25 132 ASN B O 1
ATOM 2657 N N . VAL B 1 133 ? -16.891 13.289 12.297 1 89.06 133 VAL B N 1
ATOM 2658 C CA . VAL B 1 133 ? -17.859 13.547 11.227 1 89.06 133 VAL B CA 1
ATOM 2659 C C . VAL B 1 133 ? -18.875 12.422 11.172 1 89.06 133 VAL B C 1
ATOM 2661 O O . VAL B 1 133 ? -20.078 12.672 11 1 89.06 133 VAL B O 1
ATOM 2664 N N . LEU B 1 134 ? -18.438 11.188 11.352 1 90.38 134 LEU B N 1
ATOM 2665 C CA . LEU B 1 134 ? -19.281 10.008 11.172 1 90.38 134 LEU B CA 1
ATOM 2666 C C . LEU B 1 134 ? -20.266 9.867 12.32 1 90.38 134 LEU B C 1
ATOM 2668 O O . LEU B 1 134 ? -21.328 9.258 12.156 1 90.38 134 LEU B O 1
ATOM 2672 N N . ILE B 1 135 ? -19.953 10.359 13.477 1 86.81 135 ILE B N 1
ATOM 2673 C CA . ILE B 1 135 ? -20.828 10.273 14.633 1 86.81 135 ILE B CA 1
ATOM 2674 C C . ILE B 1 135 ? -22.188 10.883 14.297 1 86.81 135 ILE B C 1
ATOM 2676 O O . ILE B 1 135 ? -23.234 10.344 14.68 1 86.81 135 ILE B O 1
ATOM 2680 N N . ARG B 1 136 ? -22.141 11.883 13.578 1 84.38 136 ARG B N 1
ATOM 2681 C CA . ARG B 1 136 ? -23.391 12.555 13.195 1 84.38 136 ARG B CA 1
ATOM 2682 C C . ARG B 1 136 ? -24.219 11.664 12.281 1 84.38 136 ARG B C 1
ATOM 2684 O O . ARG B 1 136 ? -25.453 11.695 12.336 1 84.38 136 ARG B O 1
ATOM 2691 N N . TYR B 1 137 ? -23.594 10.914 11.461 1 86.25 137 TYR B N 1
ATOM 2692 C CA . TYR B 1 137 ? -24.266 9.992 10.555 1 86.25 137 TYR B CA 1
ATOM 2693 C C . TYR B 1 137 ? -24.75 8.758 11.305 1 86.25 137 TYR B C 1
ATOM 2695 O O . TYR B 1 137 ? -25.812 8.203 10.984 1 86.25 137 TYR B O 1
ATOM 2703 N N . GLN B 1 138 ? -23.969 8.383 12.203 1 85.94 138 GLN B N 1
ATOM 2704 C CA . GLN B 1 138 ? -24.312 7.211 13 1 85.94 138 GLN B CA 1
ATOM 2705 C C . GLN B 1 138 ? -25.547 7.477 13.867 1 85.94 138 GLN B C 1
ATOM 2707 O O . GLN B 1 138 ? -26.406 6.605 14.016 1 85.94 138 GLN B O 1
ATOM 2712 N N . THR B 1 139 ? -25.578 8.664 14.43 1 85.75 139 THR B N 1
ATOM 2713 C CA . THR B 1 139 ? -26.703 9.031 15.297 1 85.75 139 THR B CA 1
ATOM 2714 C C . THR B 1 139 ? -28.016 9.039 14.516 1 85.75 139 THR B C 1
ATOM 2716 O O . THR B 1 139 ? -29.078 8.75 15.078 1 85.75 139 THR B O 1
ATOM 2719 N N . LYS B 1 140 ? -27.891 9.297 13.266 1 88.69 140 LYS B N 1
ATOM 2720 C CA . LYS B 1 140 ? -29.078 9.312 12.406 1 88.69 140 LYS B CA 1
ATOM 2721 C C . LYS B 1 140 ? -29.281 7.957 11.742 1 88.69 140 LYS B C 1
ATOM 2723 O O . LYS B 1 140 ? -30.125 7.824 10.844 1 88.69 140 LYS B O 1
ATOM 2728 N N . ASN B 1 141 ? -28.469 7 12.016 1 89.69 141 ASN B N 1
ATOM 2729 C CA . ASN B 1 141 ? -28.547 5.633 11.508 1 89.69 141 ASN B CA 1
ATOM 2730 C C . ASN B 1 141 ? -28.391 5.59 9.992 1 89.69 141 ASN B C 1
ATOM 2732 O O . ASN B 1 141 ? -29.109 4.848 9.312 1 89.69 141 ASN B O 1
ATOM 2736 N N . LEU B 1 142 ? -27.516 6.387 9.57 1 89.56 142 LEU B N 1
ATOM 2737 C CA . LEU B 1 142 ? -27.312 6.496 8.133 1 89.56 142 LEU B CA 1
ATOM 2738 C C . LEU B 1 142 ? -26.125 5.645 7.68 1 89.56 142 LEU B C 1
ATOM 2740 O O . LEU B 1 142 ? -25.969 5.383 6.484 1 89.56 142 LEU B O 1
ATOM 2744 N N . ILE B 1 143 ? -25.359 5.16 8.609 1 89.25 143 ILE B N 1
ATOM 2745 C CA . ILE B 1 143 ? -24.156 4.41 8.281 1 89.25 143 ILE B CA 1
ATOM 2746 C C . ILE B 1 143 ? -24.297 2.965 8.75 1 89.25 143 ILE B C 1
ATOM 2748 O O . ILE B 1 143 ? -25 2.691 9.727 1 89.25 143 ILE B O 1
ATOM 2752 N N . LYS B 1 144 ? -23.594 2.129 8.094 1 90.38 144 LYS B N 1
ATOM 2753 C CA . LYS B 1 144 ? -23.625 0.705 8.414 1 90.38 144 LYS B CA 1
ATOM 2754 C C . LYS B 1 144 ? -23.047 0.444 9.805 1 90.38 144 LYS B C 1
ATOM 2756 O O . LYS B 1 144 ? -22.203 1.209 10.281 1 90.38 144 LYS B O 1
ATOM 2761 N N . ASP B 1 145 ? -23.562 -0.672 10.328 1 89.19 145 ASP B N 1
ATOM 2762 C CA . ASP B 1 145 ? -23.078 -1.079 11.641 1 89.19 145 ASP B CA 1
ATOM 2763 C C . ASP B 1 145 ? -21.75 -1.823 11.523 1 89.19 145 ASP B C 1
ATOM 2765 O O . ASP B 1 145 ? -21.703 -3.041 11.711 1 89.19 145 ASP B O 1
ATOM 2769 N N . ILE B 1 146 ? -20.75 -1.157 11.195 1 91.19 146 ILE B N 1
ATOM 2770 C CA . ILE B 1 146 ? -19.375 -1.627 11.086 1 91.19 146 ILE B CA 1
ATOM 2771 C C . ILE B 1 146 ? -18.484 -0.821 12.031 1 91.19 146 ILE B C 1
ATOM 2773 O O . ILE B 1 146 ? -18.688 0.378 12.219 1 91.19 146 ILE B O 1
ATOM 2777 N N . PRO B 1 147 ? -17.516 -1.531 12.648 1 92.62 147 PRO B N 1
ATOM 2778 C CA . PRO B 1 147 ? -16.594 -0.799 13.539 1 92.62 147 PRO B CA 1
ATOM 2779 C C . PRO B 1 147 ? -15.945 0.394 12.852 1 92.62 147 PRO B C 1
ATOM 2781 O O . PRO B 1 147 ? -15.57 0.309 11.672 1 92.62 147 PRO B O 1
ATOM 2784 N N . MET B 1 148 ? -15.789 1.43 13.617 1 92.06 148 MET B N 1
ATOM 2785 C CA . MET B 1 148 ? -15.281 2.688 13.078 1 92.06 148 MET B CA 1
ATOM 2786 C C . MET B 1 148 ? -13.883 2.51 12.516 1 92.06 148 MET B C 1
ATOM 2788 O O . MET B 1 148 ? -13.539 3.111 11.492 1 92.06 148 MET B O 1
ATOM 2792 N N . HIS B 1 149 ? -13.078 1.72 13.164 1 93.69 149 HIS B N 1
ATOM 2793 C CA . HIS B 1 149 ? -11.719 1.523 12.672 1 93.69 149 HIS B CA 1
ATOM 2794 C C . HIS B 1 149 ? -11.719 0.879 11.289 1 93.69 149 HIS B C 1
ATOM 2796 O O . HIS B 1 149 ? -10.836 1.155 10.469 1 93.69 149 HIS B O 1
ATOM 2802 N N . LEU B 1 150 ? -12.688 0.046 10.992 1 93.56 150 LEU B N 1
ATOM 2803 C CA . LEU B 1 150 ? -12.75 -0.593 9.68 1 93.56 150 LEU B CA 1
ATOM 2804 C C . LEU B 1 150 ? -13.242 0.386 8.625 1 93.56 150 LEU B C 1
ATOM 2806 O O . LEU B 1 150 ? -12.828 0.317 7.465 1 93.56 150 LEU B O 1
ATOM 2810 N N . ILE B 1 151 ? -14.211 1.24 9.07 1 95.06 151 ILE B N 1
ATOM 2811 C CA . ILE B 1 151 ? -14.648 2.303 8.172 1 95.06 151 ILE B CA 1
ATOM 2812 C C . ILE B 1 151 ? -13.445 3.158 7.766 1 95.06 151 ILE B C 1
ATOM 2814 O O . ILE B 1 151 ? -13.25 3.439 6.582 1 95.06 151 ILE B O 1
ATOM 2818 N N . PHE B 1 152 ? -12.672 3.514 8.742 1 96.5 152 PHE B N 1
ATOM 2819 C CA . PHE B 1 152 ? -11.484 4.32 8.508 1 96.5 152 PHE B CA 1
ATOM 2820 C C . PHE B 1 152 ? -10.484 3.564 7.645 1 96.5 152 PHE B C 1
ATOM 2822 O O . PHE B 1 152 ? -9.961 4.109 6.672 1 96.5 152 PHE B O 1
ATOM 2829 N N . ASN B 1 153 ? -10.172 2.312 7.957 1 96.31 153 ASN B N 1
ATOM 2830 C CA . ASN B 1 153 ? -9.203 1.499 7.227 1 96.31 153 ASN B CA 1
ATOM 2831 C C . ASN B 1 153 ? -9.641 1.281 5.781 1 96.31 153 ASN B C 1
ATOM 2833 O O . ASN B 1 153 ? -8.805 1.186 4.883 1 96.31 153 ASN B O 1
ATOM 2837 N N . THR B 1 154 ? -10.945 1.173 5.578 1 96.5 154 THR B N 1
ATOM 2838 C CA . THR B 1 154 ? -11.461 1.043 4.219 1 96.5 154 THR B CA 1
ATOM 2839 C C . THR B 1 154 ? -11.125 2.283 3.395 1 96.5 154 THR B C 1
ATOM 2841 O O . THR B 1 154 ? -10.664 2.172 2.254 1 96.5 154 THR B O 1
ATOM 2844 N N . TRP B 1 155 ? -11.273 3.455 3.998 1 97.56 155 TRP B N 1
ATOM 2845 C CA . TRP B 1 155 ? -10.969 4.707 3.318 1 97.56 155 TRP B CA 1
ATOM 2846 C C . TRP B 1 155 ? -9.484 4.785 2.971 1 97.56 155 TRP B C 1
ATOM 2848 O O . TRP B 1 155 ? -9.125 4.996 1.812 1 97.56 155 TRP B O 1
ATOM 2858 N N . LEU B 1 156 ? -8.672 4.551 3.943 1 97.38 156 LEU B N 1
ATOM 2859 C CA . LEU B 1 156 ? -7.234 4.617 3.719 1 97.38 156 LEU B CA 1
ATOM 2860 C C . LEU B 1 156 ? -6.777 3.514 2.77 1 97.38 156 LEU B C 1
ATOM 2862 O O . LEU B 1 156 ? -5.887 3.727 1.942 1 97.38 156 LEU B O 1
ATOM 2866 N N . GLY B 1 157 ? -7.371 2.348 2.973 1 97.25 157 GLY B N 1
ATOM 2867 C CA . GLY B 1 157 ? -7.039 1.248 2.082 1 97.25 157 GLY B CA 1
ATOM 2868 C C . GLY B 1 157 ? -7.273 1.572 0.619 1 97.25 157 GLY B C 1
ATOM 2869 O O . GLY B 1 157 ? -6.434 1.275 -0.232 1 97.25 157 GLY B O 1
ATOM 2870 N N . LEU B 1 158 ? -8.391 2.152 0.318 1 96.69 158 LEU B N 1
ATOM 2871 C CA . LEU B 1 158 ? -8.711 2.533 -1.053 1 96.69 158 LEU B CA 1
ATOM 2872 C C . LEU B 1 158 ? -7.719 3.562 -1.579 1 96.69 158 LEU B C 1
ATOM 2874 O O . LEU B 1 158 ? -7.164 3.393 -2.666 1 96.69 158 LEU B O 1
ATOM 2878 N N . LEU B 1 159 ? -7.461 4.582 -0.756 1 97.69 159 LEU B N 1
ATOM 2879 C CA . LEU B 1 159 ? -6.531 5.629 -1.171 1 97.69 159 LEU B CA 1
ATOM 2880 C C . LEU B 1 159 ? -5.145 5.051 -1.425 1 97.69 159 LEU B C 1
ATOM 2882 O O . LEU B 1 159 ? -4.527 5.332 -2.455 1 97.69 159 LEU B O 1
ATOM 2886 N N . HIS B 1 160 ? -4.699 4.281 -0.483 1 97.25 160 HIS B N 1
ATOM 2887 C CA . HIS B 1 160 ? -3.363 3.707 -0.581 1 97.25 160 HIS B CA 1
ATOM 2888 C C . HIS B 1 160 ? -3.262 2.742 -1.757 1 97.25 160 HIS B C 1
ATOM 2890 O O . HIS B 1 160 ? -2.223 2.664 -2.414 1 97.25 160 HIS B O 1
ATOM 2896 N N . TYR B 1 161 ? -4.32 1.991 -1.968 1 96.44 161 TYR B N 1
ATOM 2897 C CA . TYR B 1 161 ? -4.324 1.055 -3.086 1 96.44 161 TYR B CA 1
ATOM 2898 C C . TYR B 1 161 ? -4.148 1.786 -4.41 1 96.44 161 TYR B C 1
ATOM 2900 O O . TYR B 1 161 ? -3.312 1.405 -5.23 1 96.44 161 TYR B O 1
ATOM 2908 N N . TYR B 1 162 ? -4.918 2.838 -4.648 1 96.5 162 TYR B N 1
ATOM 2909 C CA . TYR B 1 162 ? -4.828 3.598 -5.891 1 96.5 162 TYR B CA 1
ATOM 2910 C C . TYR B 1 162 ? -3.461 4.254 -6.031 1 96.5 162 TYR B C 1
ATOM 2912 O O . TYR B 1 162 ? -2.895 4.297 -7.125 1 96.5 162 TYR B O 1
ATOM 2920 N N . LEU B 1 163 ? -2.971 4.684 -4.941 1 96.44 163 LEU B N 1
ATOM 2921 C CA . LEU B 1 163 ? -1.667 5.34 -4.969 1 96.44 163 LEU B CA 1
ATOM 2922 C C . LEU B 1 163 ? -0.564 4.34 -5.305 1 96.44 163 LEU B C 1
ATOM 2924 O O . LEU B 1 163 ? 0.266 4.598 -6.18 1 96.44 163 LEU B O 1
ATOM 2928 N N . SER B 1 164 ? -0.544 3.227 -4.613 1 94.62 164 SER B N 1
ATOM 2929 C CA . SER B 1 164 ? 0.517 2.238 -4.77 1 94.62 164 SER B CA 1
ATOM 2930 C C . SER B 1 164 ? 0.45 1.57 -6.141 1 94.62 164 SER B C 1
ATOM 2932 O O . SER B 1 164 ? 1.448 1.034 -6.625 1 94.62 164 SER B O 1
ATOM 2934 N N . ASN B 1 165 ? -0.714 1.563 -6.762 1 94.5 165 ASN B N 1
ATOM 2935 C CA . ASN B 1 165 ? -0.905 0.935 -8.062 1 94.5 165 ASN B CA 1
ATOM 2936 C C . ASN B 1 165 ? -1.215 1.967 -9.148 1 94.5 165 ASN B C 1
ATOM 2938 O O . ASN B 1 165 ? -1.926 1.671 -10.109 1 94.5 165 ASN B O 1
ATOM 2942 N N . SER B 1 166 ? -0.763 3.166 -8.945 1 94.06 166 SER B N 1
ATOM 2943 C CA . SER B 1 166 ? -1.081 4.25 -9.867 1 94.06 166 SER B CA 1
ATOM 2944 C C . SER B 1 166 ? -0.667 3.904 -11.297 1 94.06 166 SER B C 1
ATOM 2946 O O . SER B 1 166 ? -1.296 4.352 -12.258 1 94.06 166 SER B O 1
ATOM 2948 N N . PHE B 1 167 ? 0.325 3.055 -11.508 1 89.75 167 PHE B N 1
ATOM 2949 C CA . PHE B 1 167 ? 0.835 2.67 -12.812 1 89.75 167 PHE B CA 1
ATOM 2950 C C . PHE B 1 167 ? -0.222 1.906 -13.602 1 89.75 167 PHE B C 1
ATOM 2952 O O . PHE B 1 167 ? -0.127 1.788 -14.828 1 89.75 167 PHE B O 1
ATOM 2959 N N . ILE B 1 168 ? -1.256 1.374 -12.859 1 91.69 168 ILE B N 1
ATOM 2960 C CA . ILE B 1 168 ? -2.342 0.636 -13.492 1 91.69 168 ILE B CA 1
ATOM 2961 C C . ILE B 1 168 ? -3.404 1.611 -13.992 1 91.69 168 ILE B C 1
ATOM 2963 O O . ILE B 1 168 ? -4.105 1.325 -14.969 1 91.69 168 ILE B O 1
ATOM 2967 N N . PHE B 1 169 ? -3.453 2.766 -13.367 1 91.5 169 PHE B N 1
ATOM 2968 C CA . PHE B 1 169 ? -4.637 3.598 -13.547 1 91.5 169 PHE B CA 1
ATOM 2969 C C . PHE B 1 169 ? -4.32 4.816 -14.406 1 91.5 169 PHE B C 1
ATOM 2971 O O . PHE B 1 169 ? -5.133 5.219 -15.242 1 91.5 169 PHE B O 1
ATOM 2978 N N . THR B 1 170 ? -3.182 5.402 -14.148 1 91.31 170 THR B N 1
ATOM 2979 C CA . THR B 1 170 ? -2.875 6.652 -14.836 1 91.31 170 THR B CA 1
ATOM 2980 C C . THR B 1 170 ? -1.386 6.965 -14.742 1 91.31 170 THR B C 1
ATOM 2982 O O . THR B 1 170 ? -0.683 6.43 -13.883 1 91.31 170 THR B O 1
ATOM 2985 N N . THR B 1 171 ? -0.953 7.82 -15.625 1 89.75 171 THR B N 1
ATOM 2986 C CA . THR B 1 171 ? 0.418 8.32 -15.578 1 89.75 171 THR B CA 1
ATOM 2987 C C . THR B 1 171 ? 0.501 9.609 -14.766 1 89.75 171 THR B C 1
ATOM 2989 O O . THR B 1 171 ? 1.589 10.023 -14.359 1 89.75 171 THR B O 1
ATOM 2992 N N . GLY B 1 172 ? -0.658 10.234 -14.531 1 92.75 172 GLY B N 1
ATOM 2993 C CA . GLY B 1 172 ? -0.72 11.461 -13.758 1 92.75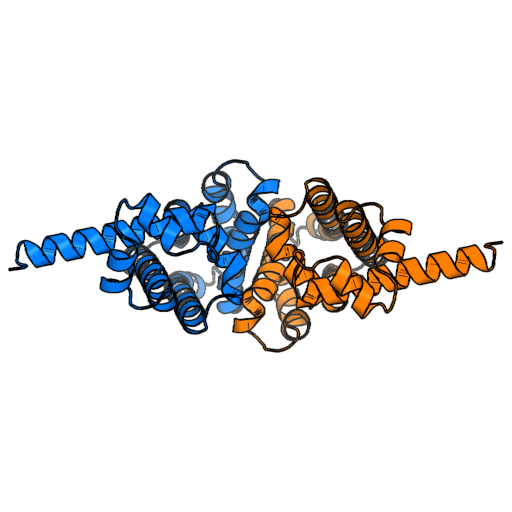 172 GLY B CA 1
ATOM 2994 C C . GLY B 1 172 ? -1.126 11.234 -12.312 1 92.75 172 GLY B C 1
ATOM 2995 O O . GLY B 1 172 ? -0.721 10.25 -11.695 1 92.75 172 GLY B O 1
ATOM 2996 N N . SER B 1 173 ? -1.775 12.203 -11.758 1 96.25 173 SER B N 1
ATOM 2997 C CA . SER B 1 173 ? -2.26 12.117 -10.391 1 96.25 173 SER B CA 1
ATOM 2998 C C . SER B 1 173 ? -3.484 11.211 -10.289 1 96.25 173 SER B C 1
ATOM 3000 O O . SER B 1 173 ? -4.582 11.602 -10.703 1 96.25 173 SER B O 1
ATOM 3002 N N . VAL B 1 174 ? -3.307 10.125 -9.711 1 97.19 174 VAL B N 1
ATOM 3003 C CA . VAL B 1 174 ? -4.387 9.148 -9.617 1 97.19 174 VAL B CA 1
ATOM 3004 C C . VAL B 1 174 ? -5.473 9.672 -8.68 1 97.19 174 VAL B C 1
ATOM 3006 O O . VAL B 1 174 ? -6.664 9.461 -8.914 1 97.19 174 VAL B O 1
ATOM 3009 N N . LEU B 1 175 ? -5.066 10.398 -7.617 1 97.56 175 LEU B N 1
ATOM 3010 C CA . LEU B 1 175 ? -6.043 10.93 -6.676 1 97.56 175 LEU B CA 1
ATOM 3011 C C . LEU B 1 175 ? -6.879 12.031 -7.324 1 97.56 175 LEU B C 1
ATOM 3013 O O . LEU B 1 175 ? -8.086 12.117 -7.09 1 97.56 175 LEU B O 1
ATOM 3017 N N . THR B 1 176 ? -6.227 12.805 -8.141 1 97.56 176 THR B N 1
ATOM 3018 C CA . THR B 1 176 ? -6.965 13.852 -8.844 1 97.56 176 THR B CA 1
ATOM 3019 C C . THR B 1 176 ? -7.973 13.242 -9.812 1 97.56 176 THR B C 1
ATOM 3021 O O . THR B 1 176 ? -9.133 13.656 -9.852 1 97.56 176 THR B O 1
ATOM 3024 N N . GLU B 1 177 ? -7.562 12.289 -10.539 1 97.38 177 GLU B N 1
ATOM 3025 C CA . GLU B 1 177 ? -8.383 11.711 -11.602 1 97.38 177 GLU B CA 1
ATOM 3026 C C . GLU B 1 177 ? -9.547 10.914 -11.023 1 97.38 177 GLU B C 1
ATOM 3028 O O . GLU B 1 177 ? -10.625 10.852 -11.625 1 97.38 177 GLU B O 1
ATOM 3033 N N . PHE B 1 178 ? -9.359 10.328 -9.891 1 96.88 178 PHE B N 1
ATOM 3034 C CA . PHE B 1 178 ? -10.375 9.422 -9.375 1 96.88 178 PHE B CA 1
ATOM 3035 C C . PHE B 1 178 ? -11.016 9.984 -8.109 1 96.88 178 PHE B C 1
ATOM 3037 O O . PHE B 1 178 ? -11.812 9.305 -7.457 1 96.88 178 PHE B O 1
ATOM 3044 N N . LYS B 1 179 ? -10.695 11.203 -7.727 1 97.38 179 LYS B N 1
ATOM 3045 C CA . LYS B 1 179 ? -11.141 11.805 -6.477 1 97.38 179 LYS B CA 1
ATOM 3046 C C . LYS B 1 179 ? -12.656 11.664 -6.309 1 97.38 179 LYS B C 1
ATOM 3048 O O . LYS B 1 179 ? -13.125 11.117 -5.316 1 97.38 179 LYS B O 1
ATOM 3053 N N . ASP B 1 180 ? -13.414 12.07 -7.285 1 96.62 180 ASP B N 1
ATOM 3054 C CA . ASP B 1 180 ? -14.875 12.094 -7.188 1 96.62 180 ASP B CA 1
ATOM 3055 C C . ASP B 1 180 ? -15.438 10.68 -7.078 1 96.62 180 ASP B C 1
ATOM 3057 O O . ASP B 1 180 ? -16.328 10.422 -6.273 1 96.62 180 ASP B O 1
ATOM 3061 N N . GLU B 1 181 ? -14.859 9.82 -7.895 1 95.88 181 GLU B N 1
ATOM 3062 C CA . GLU B 1 181 ? -15.312 8.43 -7.871 1 95.88 181 GLU B CA 1
ATOM 3063 C C . GLU B 1 181 ?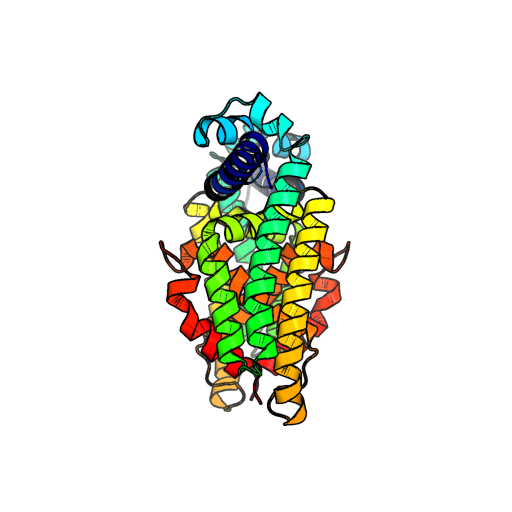 -15.016 7.781 -6.523 1 95.88 181 GLU B C 1
ATOM 3065 O O . GLU B 1 181 ? -15.859 7.07 -5.973 1 95.88 181 GLU B O 1
ATOM 3070 N N . LEU B 1 182 ? -13.844 8.031 -5.984 1 96.75 182 LEU B N 1
ATOM 3071 C CA . LEU B 1 182 ? -13.445 7.461 -4.699 1 96.75 182 LEU B CA 1
ATOM 3072 C C . LEU B 1 182 ? -14.367 7.949 -3.586 1 96.75 182 LEU B C 1
ATOM 3074 O O . LEU B 1 182 ? -14.859 7.145 -2.787 1 96.75 182 LEU B O 1
ATOM 3078 N N . ILE B 1 183 ? -14.625 9.242 -3.596 1 96.94 183 ILE B N 1
ATOM 3079 C CA . ILE B 1 183 ? -15.445 9.828 -2.539 1 96.94 183 ILE B CA 1
ATOM 3080 C C . ILE B 1 183 ? -16.875 9.312 -2.646 1 96.94 183 ILE B C 1
ATOM 3082 O O . ILE B 1 183 ? -17.438 8.82 -1.669 1 96.94 183 ILE B O 1
ATOM 3086 N N . SER B 1 184 ? -17.5 9.367 -3.814 1 95.75 184 SER B N 1
ATOM 3087 C CA . SER B 1 184 ? -18.891 8.992 -4.012 1 95.75 184 SER B CA 1
ATOM 3088 C C . SER B 1 184 ? -19.125 7.523 -3.689 1 95.75 184 SER B C 1
ATOM 3090 O O . SER B 1 184 ? -20.078 7.18 -2.979 1 95.75 184 SER B O 1
ATOM 3092 N N . ASN B 1 185 ? -18.25 6.703 -4.164 1 93.81 185 ASN B N 1
ATOM 3093 C CA . ASN B 1 185 ? -18.453 5.266 -3.986 1 93.81 185 ASN B CA 1
ATOM 3094 C C . ASN B 1 185 ? -18.125 4.828 -2.561 1 93.81 185 ASN B C 1
ATOM 3096 O O . ASN B 1 185 ? -18.75 3.906 -2.035 1 93.81 185 ASN B O 1
ATOM 3100 N N . TYR B 1 186 ? -17.125 5.484 -1.944 1 96.62 186 TYR B N 1
ATOM 3101 C CA . TYR B 1 186 ? -16.844 5.199 -0.539 1 96.62 186 TYR B CA 1
ATOM 3102 C C . TYR B 1 186 ? -18.062 5.523 0.325 1 96.62 186 TYR B C 1
ATOM 3104 O O . TYR B 1 186 ? -18.453 4.73 1.19 1 96.62 186 TYR B O 1
ATOM 3112 N N . ILE B 1 187 ? -18.641 6.656 0.068 1 94.81 187 ILE B N 1
ATOM 3113 C CA . ILE B 1 187 ? -19.812 7.07 0.832 1 94.81 187 ILE B CA 1
ATOM 3114 C C . ILE B 1 187 ? -20.953 6.078 0.606 1 94.81 187 ILE B C 1
ATOM 3116 O O . ILE B 1 187 ? -21.641 5.688 1.553 1 94.81 187 ILE B O 1
ATOM 3120 N N . LYS B 1 188 ? -21.109 5.609 -0.618 1 93.25 188 LYS B N 1
ATOM 3121 C CA . LYS B 1 188 ? -22.141 4.602 -0.918 1 93.25 188 LYS B CA 1
ATOM 3122 C C . LYS B 1 188 ? -21.859 3.305 -0.165 1 93.25 188 LYS B C 1
ATOM 3124 O O . LYS B 1 188 ? -22.797 2.637 0.289 1 93.25 188 LYS B O 1
ATOM 3129 N N . LEU B 1 189 ? -20.625 2.965 -0.042 1 92.69 189 LEU B N 1
ATOM 3130 C CA . LEU B 1 189 ? -20.219 1.732 0.623 1 92.69 189 LEU B CA 1
ATOM 3131 C C . LEU B 1 189 ? -20.594 1.762 2.102 1 92.69 189 LEU B C 1
ATOM 3133 O O . LEU B 1 189 ? -21.094 0.772 2.637 1 92.69 189 LEU B O 1
ATOM 3137 N N . ILE B 1 190 ? -20.422 2.926 2.756 1 93 190 ILE B N 1
ATOM 3138 C CA . ILE B 1 190 ? -20.547 2.938 4.207 1 93 190 ILE B CA 1
ATOM 3139 C C . ILE B 1 190 ? -21.969 3.311 4.594 1 93 190 ILE B C 1
ATOM 3141 O O . ILE B 1 190 ? -22.406 3.072 5.73 1 93 190 ILE B O 1
ATOM 3145 N N . LYS B 1 191 ? -22.672 3.883 3.705 1 90.44 191 LYS B N 1
ATOM 3146 C CA . LYS B 1 191 ? -24.047 4.266 3.996 1 90.44 191 LYS B CA 1
ATOM 3147 C C . LYS B 1 191 ? -24.969 3.053 3.969 1 90.44 191 LYS B C 1
ATOM 3149 O O . LYS B 1 191 ? -24.703 2.078 3.262 1 90.44 191 LYS B O 1
ATOM 3154 N N . LYS B 1 192 ? -26.094 3.125 4.711 1 87.12 192 LYS B N 1
ATOM 3155 C CA . LYS B 1 192 ? -27.094 2.062 4.734 1 87.12 192 LYS B CA 1
ATOM 3156 C C . LYS B 1 192 ? -27.922 2.062 3.455 1 87.12 192 LYS B C 1
ATOM 3158 O O . LYS B 1 192 ? -28.141 3.113 2.85 1 87.12 192 LYS B O 1
#

Foldseek 3Di:
DQPPVNVVLVVLLVLLLVLVLVCCLVPNLPDDLCVSCVSSVHDSVSNCVNPVDSLSSLLVSLLVLLVVLLVQLVVQLVVLHALLVNLLSNLVSCLVSVSSVLRCVVCVVVHDPSNVVSVVVSLVSSLVSSVSNCVVCVVVPFWDPDDSVVLSCVLVVVVNVCSNVVVVPDPDRSCVVCVVVSSVVSSVVGTD/DQPPVNVVLVVLLVLLLVLVLVCCLPPNLPDDLCVSCVSSVHDSVSNCVNPVDSLSSLLVSLLVLLVVLLVQLVVQLVVLHALLVNLLSNLVSCLVSVSSVLRCVVCVVVHDPSNVVSVVVSLVSSLVSSVSNCVVCVVVPFWDPDDSVVLSCVLVVVVNVCSNVVVVPDPDRSCVVCVVVSSVVSSVVGTD